Protein AF-0000000067822922 (afdb_homodimer)

Organism: Candidozyma auris (NCBI:txid498019)

Nearest PDB structures (foldseek):
  6jw7-assembly1_A  TM=7.893E-01  e=3.717E-21  Streptomyces kanamyceticus
  6a3i-assembly1_C  TM=8.078E-01  e=1.791E-19  Pseudarthrobacter phenanthrenivorans Sphe3
  6nor-assembly1_A  TM=7.907E-01  e=3.062E-19  Micromonospora echinospora
  3u3x-assembly3_M-2  TM=7.848E-01  e=1.872E-17  Sinorhizobium meliloti 1021
  4l9r-assembly1_A  TM=7.192E-01  e=4.064E-17  Bacillus subtilis subsp. subtilis str. 168

Radius of gyration: 29.28 Å; Cα contacts (8 Å, |Δi|>4): 1630; chains: 2; bounding box: 48×94×67 Å

Sequence (700 aa):
MKWGILGAGNIAGRFVKDLLLDESEHKHTVVAIGSSSVEKAKKFSEANGIVAEKNQGVLPQLQEKSDFFKNPDVEIVYVATPHVFHEEQVLEALKNKKHVLCEKPFTVTGEQARRVFEAAEKAGVFVMEGVWTRFIPAVLKAKQWVLQEKLIGDIKRCNGDFSIYLDMDTLPASSRARDINLAAGATLDVGIYPLTYTRIFLDEKLGKNATPFETKSFLTIDDSDKVDHVSTIIVKYKDGKHGIATSSNYTAAPERFLRLEGTKGTLELYGNPAAPKQAKVFDQDGNLVKEHLDKDSFDGFIHEANAAAEAVKAGKTQADAIPWDETVLMMDTMDKVRWENGFFYPGEKHMKWGILGAGNIAGRFVKDLLLDESEHKHTVVAIGSSSVEKAKKFSEANGIVAEKNQGVLPQLQEKSDFFKNPDVEIVYVATPHVFHEEQVLEALKNKKHVLCEKPFTVTGEQARRVFEAAEKAGVFVMEGVWTRFIPAVLKAKQWVLQEKLIGDIKRCNGDFSIYLDMDTLPASSRARDINLAAGATLDVGIYPLTYTRIFLDEKLGKNATPFETKSFLTIDDSDKVDHVSTIIVKYKDGKHGIATSSNYTAAPERFLRLEGTKGTLELYGNPAAPKQAKVFDQDGNLVKEHLDKDSFDGFIHEANAAAEAVKAGKTQADAIPWDETVLMMDTMDKVRWENGFFYPGEKH

Solvent-accessible surface area (backbone atoms only — not comparable to full-atom values): 35121 Å² total; per-residue (Å²): 74,36,30,21,38,32,30,69,40,70,68,37,43,52,38,51,46,23,42,48,66,53,80,59,88,71,55,58,27,54,45,29,29,19,19,97,34,44,66,53,21,45,52,38,38,60,74,56,64,66,36,28,89,53,23,84,67,35,65,49,46,62,22,36,55,78,60,42,53,69,38,82,73,42,48,31,35,39,40,40,56,65,36,70,49,31,48,66,53,52,48,50,29,37,74,54,67,26,24,36,40,29,35,62,45,56,34,84,39,25,69,50,40,49,54,43,50,53,52,29,61,74,60,69,35,29,51,33,64,44,59,38,44,80,46,23,64,30,49,52,50,48,45,44,42,45,71,71,66,36,67,21,43,58,71,45,37,35,42,26,36,30,25,40,64,48,64,70,88,73,50,54,67,82,33,66,70,34,19,39,90,49,62,25,23,20,51,58,70,37,23,48,46,21,46,46,49,39,47,66,74,74,31,96,46,58,34,87,65,33,71,58,64,50,77,51,67,51,60,31,61,38,88,84,51,63,26,31,45,36,32,42,36,37,35,39,35,78,87,52,34,36,26,36,25,27,17,25,38,46,40,59,45,54,56,70,24,30,43,36,36,12,62,39,13,32,40,35,36,30,58,48,73,61,50,34,36,34,28,39,29,27,36,76,87,67,45,80,72,45,75,46,69,63,80,70,90,59,80,45,49,45,41,39,51,50,51,52,49,50,28,50,74,70,68,37,43,48,39,88,92,48,32,69,50,32,53,35,49,51,33,41,50,52,44,51,53,32,50,77,56,73,47,72,51,88,89,58,86,129,74,34,30,22,38,32,29,69,42,71,68,36,44,51,39,50,47,24,41,48,68,53,82,57,88,69,56,57,28,54,47,29,29,18,19,99,35,43,66,52,20,45,51,37,37,61,74,56,63,68,35,28,90,54,24,86,67,35,65,48,46,61,22,36,54,78,60,41,49,68,38,82,74,44,48,29,36,38,40,43,56,64,37,73,48,32,49,64,52,53,46,52,29,37,76,55,67,26,24,37,42,30,36,60,45,56,34,84,39,26,66,49,41,49,54,42,52,53,51,29,62,76,60,68,34,28,51,32,64,44,59,40,44,79,45,23,65,30,48,50,51,48,46,44,41,44,71,72,65,36,66,20,43,60,71,45,38,35,42,25,35,31,24,41,62,48,64,69,87,73,51,55,65,83,31,66,70,34,19,39,89,50,61,25,22,18,50,59,72,38,23,48,47,21,47,46,49,39,46,65,73,75,32,96,47,57,34,88,65,33,71,57,63,50,75,52,67,51,58,32,63,38,88,84,48,63,26,30,43,36,31,42,35,39,35,40,35,77,88,52,33,36,27,36,26,27,17,24,37,47,38,60,44,53,55,69,23,30,44,36,36,12,61,38,13,33,39,36,34,31,56,48,72,61,51,33,35,33,30,40,31,27,37,76,86,66,47,80,73,48,76,46,70,62,81,69,89,62,80,44,50,43,43,40,52,51,51,50,49,52,29,49,74,71,69,36,44,49,39,88,91,48,32,68,50,32,53,35,48,52,32,40,50,54,45,51,52,32,50,78,56,74,47,72,52,87,92,59,85,130

Foldseek 3Di:
DEEEEEDLDDVSLQLVLQLLPDPDPLLYAHAAYEYQDLVSSVVSCVVSVPDCVSGVNHDHHRDYLVVRLQDPRHAEYEADDQQQCQLVSLLSNLVNLHAYEYEFPNHLFLVSLVVSVVSLVVSLHAYEYQLLLLQFPQLVVLLCCCPVVVVQPAWAEKEFEFEAADPPVPDDCPDCQQALQSVHAWCRPPLLLLVVVCQSRVFPDAFPPTFDKDKDWAFDADPPSRYGQWIWMWMAGPVNHIYITIYHHHDGADQFRMWIHHPFWIKTFGDHSSHTQKIWTAGPVRHTDDIGGHDDPGPRSVRVVSQSSVCVVVSHRYGPSQGSSRSSVSSNVSVCRQVVNVRDGPPDDD/DEEEEEDLDDVSLQLVLQLLPDPDPLLYAHAAYEYQDLVSSVVSCVVSVPDCVSGVNHDHHRDYLVVRLQDPRHAEYEADDQQQCQLVSLLSNLVNLHAYEYEFPNHLFLVSLVVSVVSLVVSLHAYEYQLLLLQFPQLVVLLCCCPVVVVQPAWAEKEFEFEAADPPVPDDCPDCQQALQSVHAWCRPPLLLQVVVCQSRVFPDAFPPTFDKDKDWAFDADPVSRYGQWIWMWMAGPVNHIYITIYHHHDGADQFRMWIHHPFWIKTFGDHSSHTQKIWTAGPVRHTDDIGGHPDPRPRSVRVVSQSSVCVVVSHRYGPSQGSSRSSVSSNVSVVRCVVNVRDGPPDDD

Secondary structure (DSSP, 8-state):
-EEEEE--SHHHHHHHHHHHH--STT--EEEEEEESSHHHHHHHHHHTT--GGGTTT-PPEEEEHHHHHH-TT-SEEEE-S-GGGHHHHHHHHHHTT-EEEEESS--SSHHHHHHHHHHHHHHT--EEEE-GGGG-HHHHHHHIIIIIS-TT-SEEEEEEEEE----TTTS-TTSTTT-GGGT-SHIIIIIHHHHHHHHHHH-S--GGGSPPEEEEEEEEE-TTT-SEEEEEEEEEETTS-EEEEEEESSSPPPSEEEEEEESSEEEEEES-TTS--EEEEEETTS-EEEEEE---S--SHHHHHHHHHHHHHTT-SS-TTS-HHHHHHHHHHHHHHHHHTT---TT---/-EEEEE--SHHHHHHHHHHHH--STT--EEEEEEESSHHHHHHHHHHTT--GGGTTT-PPEEEEHHHHHH-TT-SEEEE-S-GGGHHHHHHHHHHTT-EEEEESS--SSHHHHHHHHHHHHHHT--EEEE-GGGG-HHHHHHHIIIIIS-TT-SEEEEEEEEE----TTTS-TTSTTT-GGGT-SHIIIIIHHHHHHHHHHH-S--GGGSPPEEEEEEEEE-TTT-SEEEEEEEEEETTS-EEEEEEESSSPPPSEEEEEEESSEEEEEES-TTS--EEEEEETTS-EEEEEE---S--SHHHHHHHHHHHHHTT-SS-TTS-HHHHHHHHHHHHHHHHHTT---TT---

Structure (mmCIF, N/CA/C/O backbone):
data_AF-0000000067822922-model_v1
#
loop_
_entity.id
_entity.type
_entity.pdbx_description
1 polymer 'D-xylose 1-dehydrogenase (NADP(+), D-xylono-1,5-lactone-forming)'
#
loop_
_atom_site.group_PDB
_atom_site.id
_atom_site.type_symbol
_atom_site.label_atom_id
_atom_site.label_alt_id
_atom_site.label_comp_id
_atom_site.label_asym_id
_atom_site.label_entity_id
_atom_site.label_seq_id
_atom_site.pdbx_PDB_ins_code
_atom_site.Cartn_x
_atom_site.Cartn_y
_atom_site.Cartn_z
_atom_site.occupancy
_atom_site.B_iso_or_equiv
_atom_site.auth_seq_id
_atom_site.auth_comp_id
_atom_site.auth_asym_id
_atom_site.auth_atom_id
_atom_site.pdbx_PDB_model_num
ATOM 1 N N . MET A 1 1 ? -9.695 38.562 11.57 1 95.31 1 MET A N 1
ATOM 2 C CA . MET A 1 1 ? -8.828 37.906 12.539 1 95.31 1 MET A CA 1
ATOM 3 C C . MET A 1 1 ? -7.406 38.438 12.453 1 95.31 1 MET A C 1
ATOM 5 O O . MET A 1 1 ? -6.844 38.531 11.367 1 95.31 1 MET A O 1
ATOM 9 N N . LYS A 1 2 ? -6.805 38.812 13.555 1 97.56 2 LYS A N 1
ATOM 10 C CA . LYS A 1 2 ? -5.469 39.406 13.594 1 97.56 2 LYS A CA 1
ATOM 11 C C . LYS A 1 2 ? -4.418 38.344 13.93 1 97.56 2 LYS A C 1
ATOM 13 O O . LYS A 1 2 ? -4.324 37.906 15.078 1 97.56 2 LYS A O 1
ATOM 18 N N . TRP A 1 3 ? -3.586 38.062 12.906 1 98.31 3 TRP A N 1
ATOM 19 C CA . TRP A 1 3 ? -2.648 36.938 12.992 1 98.31 3 TRP A CA 1
ATOM 20 C C . TRP A 1 3 ? -1.265 37.438 13.406 1 98.31 3 TRP A C 1
ATOM 22 O O . TRP A 1 3 ? -0.758 38.406 12.875 1 98.31 3 TRP A O 1
ATOM 32 N N . GLY A 1 4 ? -0.696 36.781 14.344 1 98.62 4 GLY A N 1
ATOM 33 C CA . GLY A 1 4 ? 0.745 36.781 14.539 1 98.62 4 GLY A CA 1
ATOM 34 C C . GLY A 1 4 ? 1.418 35.531 13.953 1 98.62 4 GLY A C 1
ATOM 35 O O . GLY A 1 4 ? 1.058 34.406 14.289 1 98.62 4 GLY A O 1
ATOM 36 N N . ILE A 1 5 ? 2.42 35.75 13.133 1 98.56 5 ILE A N 1
ATOM 37 C CA . ILE A 1 5 ? 3.137 34.656 12.492 1 98.56 5 ILE A CA 1
ATOM 38 C C . ILE A 1 5 ? 4.426 34.375 13.258 1 98.56 5 ILE A C 1
ATOM 40 O O . ILE A 1 5 ? 5.309 35.219 13.352 1 98.56 5 ILE A O 1
ATOM 44 N N . LEU A 1 6 ? 4.48 33.156 13.82 1 98.12 6 LEU A N 1
ATOM 45 C CA . LEU A 1 6 ? 5.688 32.75 14.531 1 98.12 6 LEU A CA 1
ATOM 46 C C . LEU A 1 6 ? 6.496 31.766 13.703 1 98.12 6 LEU A C 1
ATOM 48 O O . LEU A 1 6 ? 6.062 30.625 13.484 1 98.12 6 LEU A O 1
ATOM 52 N N . GLY A 1 7 ? 7.656 32.062 13.32 1 94.88 7 GLY A N 1
ATOM 53 C CA . GLY A 1 7 ? 8.484 31.312 12.406 1 94.88 7 GLY A CA 1
ATOM 54 C C . GLY A 1 7 ? 8.492 31.875 11 1 94.88 7 GLY A C 1
ATOM 55 O O . GLY A 1 7 ? 7.434 32.094 10.406 1 94.88 7 GLY A O 1
ATOM 56 N N . ALA A 1 8 ? 9.633 32.156 10.453 1 91.69 8 ALA A N 1
ATOM 57 C CA . ALA A 1 8 ? 9.789 32.812 9.156 1 91.69 8 ALA A CA 1
ATOM 58 C C . ALA A 1 8 ? 10.305 31.828 8.102 1 91.69 8 ALA A C 1
ATOM 60 O O . ALA A 1 8 ? 11.273 32.125 7.398 1 91.69 8 ALA A O 1
ATOM 61 N N . GLY A 1 9 ? 9.633 30.672 8.07 1 93.31 9 GLY A N 1
ATOM 62 C CA . GLY A 1 9 ? 10.039 29.656 7.125 1 93.31 9 GLY A CA 1
ATOM 63 C C . GLY A 1 9 ? 9.102 29.531 5.938 1 93.31 9 GLY A C 1
ATOM 64 O O . GLY A 1 9 ? 8.203 30.359 5.762 1 93.31 9 GLY A O 1
ATOM 65 N N . ASN A 1 10 ? 9.359 28.609 5.102 1 93 10 ASN A N 1
ATOM 66 C CA . ASN A 1 10 ? 8.648 28.391 3.846 1 93 10 ASN A CA 1
ATOM 67 C C . ASN A 1 10 ? 7.16 28.172 4.074 1 93 10 ASN A C 1
ATOM 69 O O . ASN A 1 10 ? 6.324 28.719 3.359 1 93 10 ASN A O 1
ATOM 73 N N . ILE A 1 11 ? 6.828 27.344 5.02 1 95.94 11 ILE A N 1
ATOM 74 C CA . ILE A 1 11 ? 5.434 27.016 5.285 1 95.94 11 ILE A CA 1
ATOM 75 C C . ILE A 1 11 ? 4.684 28.266 5.742 1 95.94 11 ILE A C 1
ATOM 77 O O . ILE A 1 11 ? 3.564 28.531 5.293 1 95.94 11 ILE A O 1
ATOM 81 N N . ALA A 1 12 ? 5.27 29.016 6.637 1 97.81 12 ALA A N 1
ATOM 82 C CA . ALA A 1 12 ? 4.684 30.281 7.059 1 97.81 12 ALA A CA 1
ATOM 83 C C . ALA A 1 12 ? 4.453 31.203 5.863 1 97.81 12 ALA A C 1
ATOM 85 O O . ALA A 1 12 ? 3.441 31.906 5.797 1 97.81 12 ALA A O 1
ATOM 86 N N . GLY A 1 13 ? 5.422 31.203 4.969 1 98 13 GLY A N 1
ATOM 87 C CA . GLY A 1 13 ? 5.281 32 3.76 1 98 13 GLY A CA 1
ATOM 88 C C . GLY A 1 13 ? 4.066 31.625 2.934 1 98 13 GLY A C 1
ATOM 89 O O . GLY A 1 13 ? 3.312 32.5 2.492 1 98 13 GLY A O 1
ATOM 90 N N . ARG A 1 14 ? 3.867 30.375 2.762 1 97.62 14 ARG A N 1
ATOM 91 C CA . ARG A 1 14 ? 2.717 29.891 2.008 1 97.62 14 ARG A CA 1
ATOM 92 C C . ARG A 1 14 ? 1.411 30.234 2.711 1 97.62 14 ARG A C 1
ATOM 94 O O . ARG A 1 14 ? 0.43 30.609 2.062 1 97.62 14 ARG A O 1
ATOM 101 N N . PHE A 1 15 ? 1.401 30.125 3.965 1 98.06 15 PHE A N 1
ATOM 102 C CA . PHE A 1 15 ? 0.245 30.5 4.777 1 98.06 15 PHE A CA 1
ATOM 103 C C . PHE A 1 15 ? -0.113 31.969 4.586 1 98.06 15 PHE A C 1
ATOM 105 O O . PHE A 1 15 ? -1.26 32.281 4.277 1 98.06 15 PHE A O 1
ATOM 112 N N . VAL A 1 16 ? 0.836 32.812 4.727 1 97.69 16 VAL A N 1
ATOM 113 C CA . VAL A 1 16 ? 0.618 34.25 4.637 1 97.69 16 VAL A CA 1
ATOM 114 C C . VAL A 1 16 ? 0.186 34.625 3.221 1 97.69 16 VAL A C 1
ATOM 116 O O . VAL A 1 16 ? -0.68 35.5 3.033 1 97.69 16 VAL A O 1
ATOM 119 N N . LYS A 1 17 ? 0.8 34 2.254 1 96.5 17 LYS A N 1
ATOM 120 C CA . LYS A 1 17 ? 0.419 34.25 0.87 1 96.5 17 LYS A CA 1
ATOM 121 C C . LYS A 1 17 ? -1.064 34 0.644 1 96.5 17 LYS A C 1
ATOM 123 O O . LYS A 1 17 ? -1.749 34.75 -0.03 1 96.5 17 LYS A O 1
ATOM 128 N N . ASP A 1 18 ? -1.524 32.906 1.201 1 96.94 18 ASP A N 1
ATOM 129 C CA . ASP A 1 18 ? -2.943 32.594 1.094 1 96.94 18 ASP A CA 1
ATOM 130 C C . ASP A 1 18 ? -3.803 33.625 1.78 1 96.94 18 ASP A C 1
ATOM 132 O O . ASP A 1 18 ? -4.836 34.031 1.247 1 96.94 18 ASP A O 1
ATOM 136 N N . LEU A 1 19 ? -3.391 34.094 2.969 1 96.44 19 LEU A N 1
ATOM 137 C CA . LEU A 1 19 ? -4.141 35.125 3.703 1 96.44 19 LEU A CA 1
ATOM 138 C C . LEU A 1 19 ? -4.258 36.406 2.893 1 96.44 19 LEU A C 1
ATOM 140 O O . LEU A 1 19 ? -5.328 37 2.846 1 96.44 19 LEU A O 1
ATOM 144 N N . LEU A 1 20 ? -3.166 36.75 2.283 1 95.06 20 LEU A N 1
ATOM 145 C CA . LEU A 1 20 ? -3.105 38 1.561 1 95.06 20 LEU A CA 1
ATOM 146 C C . LEU A 1 20 ? -3.926 37.938 0.276 1 95.06 20 LEU A C 1
ATOM 148 O O . LEU A 1 20 ? -4.391 38.969 -0.223 1 95.06 20 LEU A O 1
ATOM 152 N N . LEU A 1 21 ? -4.051 36.75 -0.251 1 92.94 21 LEU A N 1
ATOM 153 C CA . LEU A 1 21 ? -4.789 36.531 -1.494 1 92.94 21 LEU A CA 1
ATOM 154 C C . LEU A 1 21 ? -6.289 36.5 -1.232 1 92.94 21 LEU A C 1
ATOM 156 O O . LEU A 1 21 ? -7.09 36.719 -2.145 1 92.94 21 LEU A O 1
ATOM 160 N N . ASP A 1 22 ? -6.574 36.156 -0.041 1 88.31 22 ASP A N 1
ATOM 161 C CA . ASP A 1 22 ? -7.98 35.969 0.295 1 88.31 22 ASP A CA 1
ATOM 162 C C . ASP A 1 22 ? -8.734 37.281 0.351 1 88.31 22 ASP A C 1
ATOM 164 O O . ASP A 1 22 ? -8.383 38.156 1.133 1 88.31 22 ASP A O 1
ATOM 168 N N . GLU A 1 23 ? -9.734 37.344 -0.433 1 79.31 23 GLU A N 1
ATOM 169 C CA . GLU A 1 23 ? -10.531 38.562 -0.476 1 79.31 23 GLU A CA 1
ATOM 170 C C . GLU A 1 23 ? -11.906 38.344 0.146 1 79.31 23 GLU A C 1
ATOM 172 O O . GLU A 1 23 ? -12.836 39.125 -0.082 1 79.31 23 GLU A O 1
ATOM 177 N N . SER A 1 24 ? -11.883 37.25 0.768 1 76.88 24 SER A N 1
ATOM 178 C CA . SER A 1 24 ? -13.172 36.906 1.376 1 76.88 24 SER A CA 1
ATOM 179 C C . SER A 1 24 ? -13.461 37.812 2.57 1 76.88 24 SER A C 1
ATOM 181 O O . SER A 1 24 ? -12.672 38.719 2.898 1 76.88 24 SER A O 1
ATOM 183 N N . GLU A 1 25 ? -14.648 37.5 3.16 1 73 25 GLU A N 1
ATOM 184 C CA . GLU A 1 25 ? -15.148 38.312 4.254 1 73 25 GLU A CA 1
ATOM 185 C C . GLU A 1 25 ? -14.43 38 5.562 1 73 25 GLU A C 1
ATOM 187 O O . GLU A 1 25 ? -14.617 38.688 6.566 1 73 25 GLU A O 1
ATOM 192 N N . HIS A 1 26 ? -13.664 36.969 5.613 1 72.38 26 HIS A N 1
ATOM 193 C CA . HIS A 1 26 ? -13.023 36.562 6.859 1 72.38 26 HIS A CA 1
ATOM 194 C C . HIS A 1 26 ? -12.047 37.625 7.352 1 72.38 26 HIS A C 1
ATOM 196 O O . HIS A 1 26 ? -11.789 37.719 8.555 1 72.38 26 HIS A O 1
ATOM 202 N N . LYS A 1 27 ? -11.5 38.469 6.453 1 84.56 27 LYS A N 1
ATOM 203 C CA . LYS A 1 27 ? -10.688 39.656 6.773 1 84.56 27 LYS A CA 1
ATOM 204 C C . LYS A 1 27 ? -9.492 39.25 7.641 1 84.56 27 LYS A C 1
ATOM 206 O O . LYS A 1 27 ? -9.359 39.75 8.766 1 84.56 27 LYS A O 1
ATOM 211 N N . HIS A 1 28 ? -8.695 38.406 7.242 1 95.75 28 HIS A N 1
ATOM 212 C CA . HIS A 1 28 ? -7.434 38.094 7.895 1 95.75 28 HIS A CA 1
ATOM 213 C C . HIS A 1 28 ? -6.422 39.219 7.754 1 95.75 28 HIS A C 1
ATOM 215 O O . HIS A 1 28 ? -6.266 39.781 6.668 1 95.75 28 HIS A O 1
ATOM 221 N N . THR A 1 29 ? -5.809 39.562 8.852 1 96.56 29 THR A N 1
ATOM 222 C CA . THR A 1 29 ? -4.758 40.562 8.844 1 96.56 29 THR A CA 1
ATOM 223 C C . THR A 1 29 ? -3.52 40.094 9.586 1 96.56 29 THR A C 1
ATOM 225 O O . THR A 1 29 ? -3.619 39.594 10.711 1 96.56 29 THR A O 1
ATOM 228 N N . VAL A 1 30 ? -2.334 40.156 8.898 1 97.94 30 VAL A N 1
ATOM 229 C CA . VAL A 1 30 ? -1.074 39.844 9.562 1 97.94 30 VAL A CA 1
ATOM 230 C C . VAL A 1 30 ? -0.59 41.062 10.352 1 97.94 30 VAL A C 1
ATOM 232 O O . VAL A 1 30 ? -0.211 42.094 9.758 1 97.94 30 VAL A O 1
ATOM 235 N N . VAL A 1 31 ? -0.524 40.969 11.664 1 98.06 31 VAL A N 1
ATOM 236 C CA . VAL A 1 31 ? -0.265 42.188 12.445 1 98.06 31 VAL A CA 1
ATOM 237 C C . VAL A 1 31 ? 1.135 42.125 13.047 1 98.06 31 VAL A C 1
ATOM 239 O O . VAL A 1 31 ? 1.681 43.125 13.477 1 98.06 31 VAL A O 1
ATOM 242 N N . ALA A 1 32 ? 1.674 40.875 13.102 1 98.38 32 ALA A N 1
ATOM 243 C CA . ALA A 1 32 ? 3.01 40.719 13.68 1 98.38 32 ALA A CA 1
ATOM 244 C C . ALA A 1 32 ? 3.713 39.5 13.117 1 98.38 32 ALA A C 1
ATOM 246 O O . ALA A 1 32 ? 3.061 38.5 12.758 1 98.38 32 ALA A O 1
ATOM 247 N N . ILE A 1 33 ? 5.035 39.594 13 1 98.19 33 ILE A N 1
ATOM 248 C CA . ILE A 1 33 ? 5.906 38.469 12.648 1 98.19 33 ILE A CA 1
ATOM 249 C C . ILE A 1 33 ? 6.973 38.281 13.727 1 98.19 33 ILE A C 1
ATOM 251 O O . ILE A 1 33 ? 7.723 39.219 14.031 1 98.19 33 ILE A O 1
ATOM 255 N N . GLY A 1 34 ? 6.918 37.156 14.305 1 97.19 34 GLY A N 1
ATOM 256 C CA . GLY A 1 34 ? 7.918 36.781 15.305 1 97.19 34 GLY A CA 1
ATOM 257 C C . GLY A 1 34 ? 8.953 35.812 14.789 1 97.19 34 GLY A C 1
ATOM 258 O O . GLY A 1 34 ? 8.602 34.781 14.18 1 97.19 34 GLY A O 1
ATOM 259 N N . SER A 1 35 ? 10.211 36.062 15 1 95.31 35 SER A N 1
ATOM 260 C CA . SER A 1 35 ? 11.305 35.188 14.609 1 95.31 35 SER A CA 1
ATOM 261 C C . SER A 1 35 ? 12.469 35.281 15.594 1 95.31 35 SER A C 1
ATOM 263 O O . SER A 1 35 ? 12.344 35.906 16.656 1 95.31 35 SER A O 1
ATOM 265 N N . SER A 1 36 ? 13.484 34.469 15.305 1 91.81 36 SER A N 1
ATOM 266 C CA . SER A 1 36 ? 14.656 34.469 16.172 1 91.81 36 SER A CA 1
ATOM 267 C C . SER A 1 36 ? 15.375 35.812 16.141 1 91.81 36 SER A C 1
ATOM 269 O O . SER A 1 36 ? 16.109 36.156 17.078 1 91.81 36 SER A O 1
ATOM 271 N N . SER A 1 37 ? 15.188 36.625 15.016 1 93.19 37 SER A N 1
ATOM 272 C CA . SER A 1 37 ? 15.711 37.969 14.938 1 93.19 37 SER A CA 1
ATOM 273 C C . SER A 1 37 ? 14.781 38.875 14.133 1 93.19 37 SER A C 1
ATOM 275 O O . SER A 1 37 ? 14.016 38.406 13.297 1 93.19 37 SER A O 1
ATOM 277 N N . VAL A 1 38 ? 14.883 40.125 14.398 1 95.25 38 VAL A N 1
ATOM 278 C CA . VAL A 1 38 ? 14.078 41.094 13.688 1 95.25 38 VAL A CA 1
ATOM 279 C C . VAL A 1 38 ? 14.453 41.094 12.211 1 95.25 38 VAL A C 1
ATOM 281 O O . VAL A 1 38 ? 13.602 41.312 11.344 1 95.25 38 VAL A O 1
ATOM 284 N N . GLU A 1 39 ? 15.703 40.844 11.977 1 96 39 GLU A N 1
ATOM 285 C CA . GLU A 1 39 ? 16.188 40.812 10.602 1 96 39 GLU A CA 1
ATOM 286 C C . GLU A 1 39 ? 15.531 39.688 9.805 1 96 39 GLU A C 1
ATOM 288 O O . GLU A 1 39 ? 15.141 39.875 8.656 1 96 39 GLU A O 1
ATOM 293 N N . LYS A 1 40 ? 15.438 38.562 10.438 1 95.75 40 LYS A N 1
ATOM 294 C CA . LYS A 1 40 ? 14.781 37.438 9.781 1 95.75 40 LYS A CA 1
ATOM 295 C C . LYS A 1 40 ? 13.305 37.719 9.531 1 95.75 40 LYS A C 1
ATOM 297 O O . LYS A 1 40 ? 12.766 37.375 8.484 1 95.75 40 LYS A O 1
ATOM 302 N N . ALA A 1 41 ? 12.68 38.344 10.469 1 96.75 41 ALA A N 1
ATOM 303 C CA . ALA A 1 41 ? 11.273 38.719 10.312 1 96.75 41 ALA A CA 1
ATOM 304 C C . ALA A 1 41 ? 11.102 39.719 9.156 1 96.75 41 ALA A C 1
ATOM 306 O O . ALA A 1 41 ? 10.141 39.594 8.391 1 96.75 41 ALA A O 1
ATOM 307 N N . LYS A 1 42 ? 12.031 40.625 9.07 1 96.94 42 LYS A N 1
ATOM 308 C CA . LYS A 1 42 ? 11.992 41.625 7.992 1 96.94 42 LYS A CA 1
ATOM 309 C C . LYS A 1 42 ? 12.164 40.938 6.629 1 96.94 42 LYS A C 1
ATOM 311 O O . LYS A 1 42 ? 11.391 41.219 5.703 1 96.94 42 LYS A O 1
ATOM 316 N N . LYS A 1 43 ? 13.133 40.125 6.535 1 97.56 43 LYS A N 1
ATOM 317 C CA . LYS A 1 43 ? 13.375 39.406 5.289 1 97.56 43 LYS A CA 1
ATOM 318 C C . LYS A 1 43 ? 12.148 38.594 4.879 1 97.56 43 LYS A C 1
ATOM 320 O O . LYS A 1 43 ? 11.805 38.531 3.697 1 97.56 43 LYS A O 1
ATOM 325 N N . PHE A 1 44 ? 11.617 38 5.859 1 97.5 44 PHE A N 1
ATOM 326 C CA . PHE A 1 44 ? 10.422 37.219 5.613 1 97.5 44 PHE A CA 1
ATOM 327 C C . PHE A 1 44 ? 9.297 38.094 5.074 1 97.5 44 PHE A C 1
ATOM 329 O O . PHE A 1 44 ? 8.641 37.719 4.09 1 97.5 44 PHE A O 1
ATOM 336 N N . SER A 1 45 ? 9 39.156 5.746 1 97.56 45 SER A N 1
ATOM 337 C CA . SER A 1 45 ? 7.949 40.062 5.336 1 97.56 45 SER A CA 1
ATOM 338 C C . SER A 1 45 ? 8.156 40.562 3.902 1 97.56 45 SER A C 1
ATOM 340 O O . SER A 1 45 ? 7.219 40.531 3.1 1 97.56 45 SER A O 1
ATOM 342 N N . GLU A 1 46 ? 9.375 40.906 3.586 1 97.06 46 GLU A N 1
ATOM 343 C CA . GLU A 1 46 ? 9.719 41.375 2.254 1 97.06 46 GLU A CA 1
ATOM 344 C C . GLU A 1 46 ? 9.586 40.281 1.21 1 97.06 46 GLU A C 1
ATOM 346 O O . GLU A 1 46 ? 8.992 40.5 0.15 1 97.06 46 GLU A O 1
ATOM 351 N N . ALA A 1 47 ? 10.078 39.156 1.551 1 97.44 47 ALA A N 1
ATOM 352 C CA . ALA A 1 47 ? 10.094 38.031 0.621 1 97.44 47 ALA A CA 1
ATOM 353 C C . ALA A 1 47 ? 8.672 37.594 0.273 1 97.44 47 ALA A C 1
ATOM 355 O O . ALA A 1 47 ? 8.422 37.062 -0.822 1 97.44 47 ALA A O 1
ATOM 356 N N . ASN A 1 48 ? 7.727 37.812 1.181 1 97.38 48 ASN A N 1
ATOM 357 C CA . ASN A 1 48 ? 6.371 37.312 0.956 1 97.38 48 ASN A CA 1
ATOM 358 C C . ASN A 1 48 ? 5.418 38.469 0.608 1 97.38 48 ASN A C 1
ATOM 360 O O . ASN A 1 48 ? 4.203 38.281 0.551 1 97.38 48 ASN A O 1
ATOM 364 N N . GLY A 1 49 ? 5.895 39.625 0.396 1 95.31 49 GLY A N 1
ATOM 365 C CA . GLY A 1 49 ? 5.133 40.75 -0.106 1 95.31 49 GLY A CA 1
ATOM 366 C C . GLY A 1 49 ? 4.055 41.219 0.854 1 95.31 49 GLY A C 1
ATOM 367 O O . GLY A 1 49 ? 2.941 41.531 0.436 1 95.31 49 GLY A O 1
ATOM 368 N N . ILE A 1 50 ? 4.406 41.219 2.141 1 96.88 50 ILE A N 1
ATOM 369 C CA . ILE A 1 50 ? 3.443 41.688 3.131 1 96.88 50 ILE A CA 1
ATOM 370 C C . ILE A 1 50 ? 3.475 43.219 3.199 1 96.88 50 ILE A C 1
ATOM 372 O O . ILE A 1 50 ? 4.258 43.781 3.957 1 96.88 50 ILE A O 1
ATOM 376 N N . VAL A 1 51 ? 2.633 43.875 2.467 1 95.88 51 VAL A N 1
ATOM 377 C CA . VAL A 1 51 ? 2.525 45.344 2.42 1 95.88 51 VAL A CA 1
ATOM 378 C C . VAL A 1 51 ? 1.125 45.781 2.85 1 95.88 51 VAL A C 1
ATOM 380 O O . VAL A 1 51 ? 0.184 44.969 2.807 1 95.88 51 VAL A O 1
ATOM 383 N N . ALA A 1 52 ? 1.036 46.969 3.273 1 95.56 52 ALA A N 1
ATOM 384 C CA . ALA A 1 52 ? -0.221 47.469 3.822 1 95.56 52 ALA A CA 1
ATOM 385 C C . ALA A 1 52 ? -1.36 47.312 2.818 1 95.56 52 ALA A C 1
ATOM 387 O O . ALA A 1 52 ? -2.48 46.938 3.193 1 95.56 52 ALA A O 1
ATOM 388 N N . GLU A 1 53 ? -1.114 47.531 1.537 1 93.62 53 GLU A N 1
ATOM 389 C CA . GLU A 1 53 ? -2.123 47.469 0.484 1 93.62 53 GLU A CA 1
ATOM 390 C C . GLU A 1 53 ? -2.752 46.094 0.395 1 93.62 53 GLU A C 1
ATOM 392 O O . GLU A 1 53 ? -3.943 45.969 0.111 1 93.62 53 GLU A O 1
ATOM 397 N N . LYS A 1 54 ? -1.94 45.062 0.673 1 93.69 54 LYS A N 1
ATOM 398 C CA . LYS A 1 54 ? -2.404 43.688 0.544 1 93.69 54 LYS A CA 1
ATOM 399 C C . LYS A 1 54 ? -2.812 43.125 1.898 1 93.69 54 LYS A C 1
ATOM 401 O O . LYS A 1 54 ? -3.305 42 1.979 1 93.69 54 LYS A O 1
ATOM 406 N N . ASN A 1 55 ? -2.592 43.812 2.891 1 96.31 55 ASN A N 1
ATOM 407 C CA . ASN A 1 55 ? -2.789 43.344 4.262 1 96.31 55 ASN A CA 1
ATOM 408 C C . ASN A 1 55 ? -3.725 44.281 5.035 1 96.31 55 ASN A C 1
ATOM 410 O O . ASN A 1 55 ? -3.451 44.625 6.184 1 96.31 55 ASN A O 1
ATOM 414 N N . GLN A 1 56 ? -4.75 44.75 4.379 1 92.69 56 GLN A N 1
ATOM 415 C CA . GLN A 1 56 ? -5.848 45.531 4.961 1 92.69 56 GLN A CA 1
ATOM 416 C C . GLN A 1 56 ? -5.348 46.812 5.578 1 92.69 56 GLN A C 1
ATOM 418 O O . GLN A 1 56 ? -5.836 47.25 6.629 1 92.69 56 GLN A O 1
ATOM 423 N N . GLY A 1 57 ? -4.289 47.312 5.062 1 93.62 57 GLY A N 1
ATOM 424 C CA . GLY A 1 57 ? -3.756 48.594 5.477 1 93.62 57 GLY A CA 1
ATOM 425 C C . GLY A 1 57 ? -2.805 48.5 6.652 1 93.62 57 GLY A C 1
ATOM 426 O O . GLY A 1 57 ? -2.404 49.531 7.219 1 93.62 57 GLY A O 1
ATOM 427 N N . VAL A 1 58 ? -2.451 47.312 6.973 1 95.81 58 VAL A N 1
ATOM 428 C CA . VAL A 1 58 ? -1.658 47.125 8.18 1 95.81 58 VAL A CA 1
ATOM 429 C C . VAL A 1 58 ? -0.26 46.625 7.809 1 95.81 58 VAL A C 1
ATOM 431 O O . VAL A 1 58 ? -0.108 45.75 6.945 1 95.81 58 VAL A O 1
ATOM 434 N N . LEU A 1 59 ? 0.742 47.188 8.398 1 97.06 59 LEU A N 1
ATOM 435 C CA . LEU A 1 59 ? 2.1 46.656 8.367 1 97.06 59 LEU A CA 1
ATOM 436 C C . LEU A 1 59 ? 2.4 45.844 9.625 1 97.06 59 LEU A C 1
ATOM 438 O O . LEU A 1 59 ? 2.195 46.344 10.742 1 97.06 59 LEU A O 1
ATOM 442 N N . PRO A 1 60 ? 2.844 44.688 9.422 1 97.62 60 PRO A N 1
ATOM 443 C CA . PRO A 1 60 ? 3.092 43.875 10.617 1 97.62 60 PRO A CA 1
ATOM 444 C C . PRO A 1 60 ? 4.27 44.375 11.438 1 97.62 60 PRO A C 1
ATOM 446 O O . PRO A 1 60 ? 5.266 44.844 10.883 1 97.62 60 PRO A O 1
ATOM 449 N N . GLN A 1 61 ? 4.121 44.25 12.711 1 97.88 61 GLN A N 1
ATOM 450 C CA . GLN A 1 61 ? 5.266 44.5 13.594 1 97.88 61 GLN A CA 1
ATOM 451 C C . GLN A 1 61 ? 6.277 43.344 13.477 1 97.88 61 GLN A C 1
ATOM 453 O O . GLN A 1 61 ? 5.902 42.188 13.5 1 97.88 61 GLN A O 1
ATOM 458 N N . LEU A 1 62 ? 7.5 43.719 13.242 1 97.25 62 LEU A N 1
ATOM 459 C CA . LEU A 1 62 ? 8.594 42.781 13.172 1 97.25 62 LEU A CA 1
ATOM 460 C C . LEU A 1 62 ? 9.273 42.625 14.531 1 97.25 62 LEU A C 1
ATOM 462 O O . LEU A 1 62 ? 9.859 43.594 15.039 1 97.25 62 LEU A O 1
ATOM 466 N N . GLN A 1 63 ? 9.18 41.406 15.117 1 96 63 GLN A N 1
ATOM 467 C CA . GLN A 1 63 ? 9.516 41.312 16.531 1 96 63 GLN A CA 1
ATOM 468 C C . GLN A 1 63 ? 10.328 40.062 16.812 1 96 63 GLN A C 1
ATOM 470 O O . GLN A 1 63 ? 10.258 39.094 16.062 1 96 63 GLN A O 1
ATOM 475 N N . GLU A 1 64 ? 11.086 40.125 17.891 1 92.31 64 GLU A N 1
ATOM 476 C CA . GLU A 1 64 ? 11.625 38.906 18.484 1 92.31 64 GLU A CA 1
ATOM 477 C C . GLU A 1 64 ? 10.555 38.156 19.25 1 92.31 64 GLU A C 1
ATOM 479 O O . GLU A 1 64 ? 9.523 38.719 19.609 1 92.31 64 GLU A O 1
ATOM 484 N N . LYS A 1 65 ? 10.844 36.844 19.609 1 86.75 65 LYS A N 1
ATOM 485 C CA . LYS A 1 65 ? 9.836 35.938 20.141 1 86.75 65 LYS A CA 1
ATOM 486 C C . LYS A 1 65 ? 9.25 36.5 21.438 1 86.75 65 LYS A C 1
ATOM 488 O O . LYS A 1 65 ? 8.031 36.5 21.625 1 86.75 65 LYS A O 1
ATOM 493 N N . SER A 1 66 ? 10.055 37.031 22.328 1 84.69 66 SER A N 1
ATOM 494 C CA . SER A 1 66 ? 9.57 37.5 23.625 1 84.69 66 SER A CA 1
ATOM 495 C C . SER A 1 66 ? 8.578 38.625 23.484 1 84.69 66 SER A C 1
ATOM 497 O O . SER A 1 66 ? 7.539 38.656 24.141 1 84.69 66 SER A O 1
ATOM 499 N N . ASP A 1 67 ? 8.828 39.562 22.656 1 91.56 67 ASP A N 1
ATOM 500 C CA . ASP A 1 67 ? 7.945 40.719 22.422 1 91.56 67 ASP A CA 1
ATOM 501 C C . ASP A 1 67 ? 6.707 40.281 21.641 1 91.56 67 ASP A C 1
ATOM 503 O O . ASP A 1 67 ? 5.621 40.844 21.828 1 91.56 67 ASP A O 1
ATOM 507 N N . PHE A 1 68 ? 6.898 39.344 20.844 1 95.25 68 PHE A N 1
ATOM 508 C CA . PHE A 1 68 ? 5.863 38.844 19.953 1 95.25 68 PHE A CA 1
ATOM 509 C C . PHE A 1 68 ? 4.672 38.312 20.734 1 95.25 68 PHE A C 1
ATOM 511 O O . PHE A 1 68 ? 3.527 38.688 20.469 1 95.25 68 PHE A O 1
ATOM 518 N N . PHE A 1 69 ? 4.867 37.531 21.797 1 96.56 69 PHE A N 1
ATOM 519 C CA . PHE A 1 69 ? 3.799 36.875 22.547 1 96.56 69 PHE A CA 1
ATOM 520 C C . PHE A 1 69 ? 3.025 37.875 23.375 1 96.56 69 PHE A C 1
ATOM 522 O O . PHE A 1 69 ? 1.838 37.688 23.656 1 96.56 69 PHE A O 1
ATOM 529 N N . LYS A 1 70 ? 3.633 39.031 23.688 1 96.56 70 LYS A N 1
ATOM 530 C CA . LYS A 1 70 ? 3.016 40.031 24.547 1 96.56 70 LYS A CA 1
ATOM 531 C C . LYS A 1 70 ? 2.279 41.094 23.703 1 96.56 70 LYS A C 1
ATOM 533 O O . LYS A 1 70 ? 1.608 41.969 24.25 1 96.56 70 LYS A O 1
ATOM 538 N N . ASN A 1 71 ? 2.416 40.969 22.438 1 97.44 71 ASN A N 1
ATOM 539 C CA . ASN A 1 71 ? 1.812 41.969 21.547 1 97.44 71 ASN A CA 1
ATOM 540 C C . ASN A 1 71 ? 0.29 41.969 21.656 1 97.44 71 ASN A C 1
ATOM 542 O O . ASN A 1 71 ? -0.362 41 21.266 1 97.44 71 ASN A O 1
ATOM 546 N N . PRO A 1 72 ? -0.296 43 22.109 1 96.81 72 PRO A N 1
ATOM 547 C CA . PRO A 1 72 ? -1.745 43.031 22.312 1 96.81 72 PRO A CA 1
ATOM 548 C C . PRO A 1 72 ? -2.531 43.031 21.016 1 96.81 72 PRO A C 1
ATOM 550 O O . PRO A 1 72 ? -3.734 42.75 21 1 96.81 72 PRO A O 1
ATOM 553 N N . ASP A 1 73 ? -1.891 43.312 19.891 1 97.12 73 ASP A N 1
ATOM 554 C CA . ASP A 1 73 ? -2.58 43.344 18.609 1 97.12 73 ASP A CA 1
ATOM 555 C C . ASP A 1 73 ? -2.799 41.938 18.062 1 97.12 73 ASP A C 1
ATOM 557 O O . ASP A 1 73 ? -3.627 41.75 17.172 1 97.12 73 ASP A O 1
ATOM 561 N N . VAL A 1 74 ? -2.066 41 18.578 1 97.94 74 VAL A N 1
ATOM 562 C CA . VAL A 1 74 ? -2.16 39.625 18.078 1 97.94 74 VAL A CA 1
ATOM 563 C C . VAL A 1 74 ? -3.322 38.906 18.766 1 97.94 74 VAL A C 1
ATOM 565 O O . VAL A 1 74 ? -3.369 38.812 20 1 97.94 74 VAL A O 1
ATOM 568 N N . GLU A 1 75 ? -4.246 38.406 17.969 1 97.81 75 GLU A N 1
ATOM 569 C CA . GLU A 1 75 ? -5.367 37.625 18.484 1 97.81 75 GLU A CA 1
ATOM 570 C C . GLU A 1 75 ? -5.074 36.125 18.422 1 97.81 75 GLU A C 1
ATOM 572 O O . GLU A 1 75 ? -5.395 35.406 19.359 1 97.81 75 GLU A O 1
ATOM 577 N N . ILE A 1 76 ? -4.516 35.688 17.359 1 98.56 76 ILE A N 1
ATOM 578 C CA . ILE A 1 76 ? -4.215 34.281 17.141 1 98.56 76 ILE A CA 1
ATOM 579 C C . ILE A 1 76 ? -2.801 34.125 16.578 1 98.56 76 ILE A C 1
ATOM 581 O O . ILE A 1 76 ? -2.385 34.906 15.711 1 98.56 76 ILE A O 1
ATOM 585 N N . VAL A 1 77 ? -2.074 33.219 17.125 1 98.75 77 VAL A N 1
ATOM 586 C CA . VAL A 1 77 ? -0.703 32.938 16.688 1 98.75 77 VAL A CA 1
ATOM 587 C C . VAL A 1 77 ? -0.668 31.734 15.773 1 98.75 77 VAL A C 1
ATOM 589 O O . VAL A 1 77 ? -1.215 30.672 16.109 1 98.75 77 VAL A O 1
ATOM 592 N N . TYR A 1 78 ? -0.105 31.859 14.602 1 98.69 78 TYR A N 1
ATOM 593 C CA . TYR A 1 78 ? 0.265 30.734 13.75 1 98.69 78 TYR A CA 1
ATOM 594 C C . TYR A 1 78 ? 1.686 30.266 14.047 1 98.69 78 TYR A C 1
ATOM 596 O O . TYR A 1 78 ? 2.652 30.984 13.758 1 98.69 78 TYR A O 1
ATOM 604 N N . VAL A 1 79 ? 1.789 29.109 14.602 1 98.69 79 VAL A N 1
ATOM 605 C CA . VAL A 1 79 ? 3.094 28.562 14.969 1 98.69 79 VAL A CA 1
ATOM 606 C C . VAL A 1 79 ? 3.619 27.672 13.844 1 98.69 79 VAL A C 1
ATOM 608 O O . VAL A 1 79 ? 3.145 26.547 13.656 1 98.69 79 VAL A O 1
ATOM 611 N N . ALA A 1 80 ? 4.648 28.141 13.18 1 97.62 80 ALA A N 1
ATOM 612 C CA . ALA A 1 80 ? 5.191 27.438 12.016 1 97.62 80 ALA A CA 1
ATOM 613 C C . ALA A 1 80 ? 6.691 27.203 12.172 1 97.62 80 ALA A C 1
ATOM 615 O O . ALA A 1 80 ? 7.434 27.219 11.188 1 97.62 80 ALA A O 1
ATOM 616 N N . THR A 1 81 ? 7.176 27.078 13.375 1 96.44 81 THR A N 1
ATOM 617 C CA . THR A 1 81 ? 8.547 26.719 13.695 1 96.44 81 THR A CA 1
ATOM 618 C C . THR A 1 81 ? 8.734 25.203 13.648 1 96.44 81 THR A C 1
ATOM 620 O O . THR A 1 81 ? 7.766 24.469 13.453 1 96.44 81 THR A O 1
ATOM 623 N N . PRO A 1 82 ? 9.969 24.688 13.742 1 95.19 82 PRO A N 1
ATOM 624 C CA . PRO A 1 82 ? 10.141 23.234 13.867 1 95.19 82 PRO A CA 1
ATOM 625 C C . PRO A 1 82 ? 9.398 22.656 15.07 1 95.19 82 PRO A C 1
ATOM 627 O O . PRO A 1 82 ? 9.312 23.297 16.125 1 95.19 82 PRO A O 1
ATOM 630 N N . HIS A 1 83 ? 8.922 21.438 14.891 1 96.75 83 HIS A N 1
ATOM 631 C CA . HIS A 1 83 ? 7.949 20.891 15.836 1 96.75 83 HIS A CA 1
ATOM 632 C C . HIS A 1 83 ? 8.594 20.625 17.188 1 96.75 83 HIS A C 1
ATOM 634 O O . HIS A 1 83 ? 7.891 20.5 18.203 1 96.75 83 HIS A O 1
ATOM 640 N N . VAL A 1 84 ? 9.914 20.594 17.25 1 97.38 84 VAL A N 1
ATOM 641 C CA . VAL A 1 84 ? 10.57 20.406 18.547 1 97.38 84 VAL A CA 1
ATOM 642 C C . VAL A 1 84 ? 10.312 21.625 19.438 1 97.38 84 VAL A C 1
ATOM 644 O O . VAL A 1 84 ? 10.43 21.547 20.656 1 97.38 84 VAL A O 1
ATOM 647 N N . PHE A 1 85 ? 9.891 22.75 18.859 1 97.12 85 PHE A N 1
ATOM 648 C CA . PHE A 1 85 ? 9.711 23.984 19.625 1 97.12 85 PHE A CA 1
ATOM 649 C C . PHE A 1 85 ? 8.234 24.219 19.906 1 97.12 85 PHE A C 1
ATOM 651 O O . PHE A 1 85 ? 7.887 25.141 20.656 1 97.12 85 PHE A O 1
ATOM 658 N N . HIS A 1 86 ? 7.328 23.438 19.344 1 98.56 86 HIS A N 1
ATOM 659 C CA . HIS A 1 86 ? 5.898 23.719 19.375 1 98.56 86 HIS A CA 1
ATOM 660 C C . HIS A 1 86 ? 5.379 23.781 20.797 1 98.56 86 HIS A C 1
ATOM 662 O O . HIS A 1 86 ? 4.691 24.734 21.172 1 98.56 86 HIS A O 1
ATOM 668 N N . GLU A 1 87 ? 5.73 22.766 21.594 1 98.62 87 GLU A N 1
ATOM 669 C CA . GLU A 1 87 ? 5.18 22.734 22.938 1 98.62 87 GLU A CA 1
ATOM 670 C C . GLU A 1 87 ? 5.465 24.031 23.703 1 98.62 87 GLU A C 1
ATOM 672 O O . GLU A 1 87 ? 4.543 24.688 24.172 1 98.62 87 GLU A O 1
ATOM 677 N N . GLU A 1 88 ? 6.723 24.375 23.766 1 98.25 88 GLU A N 1
ATOM 678 C CA . GLU A 1 88 ? 7.141 25.562 24.5 1 98.25 88 GLU A CA 1
ATOM 679 C C . GLU A 1 88 ? 6.492 26.828 23.938 1 98.25 88 GLU A C 1
ATOM 681 O O . GLU A 1 88 ? 6.004 27.672 24.688 1 98.25 88 GLU A O 1
ATOM 686 N N . GLN A 1 89 ? 6.438 26.953 22.688 1 98.31 89 GLN A N 1
ATOM 687 C CA . GLN A 1 89 ? 5.949 28.156 22.031 1 98.31 89 GLN A CA 1
ATOM 688 C C . GLN A 1 89 ? 4.434 28.281 22.172 1 98.31 89 GLN A C 1
ATOM 690 O O . GLN A 1 89 ? 3.916 29.375 22.391 1 98.31 89 GLN A O 1
ATOM 695 N N . VAL A 1 90 ? 3.73 27.188 22.016 1 98.75 90 VAL A N 1
ATOM 696 C CA . VAL A 1 90 ? 2.283 27.219 22.188 1 98.75 90 VAL A CA 1
ATOM 697 C C . VAL A 1 90 ? 1.955 27.547 23.641 1 98.75 90 VAL A C 1
ATOM 699 O O . VAL A 1 90 ? 1.068 28.359 23.922 1 98.75 90 VAL A O 1
ATOM 702 N N . LEU A 1 91 ? 2.652 26.938 24.594 1 98.62 91 LEU A N 1
ATOM 703 C CA . LEU A 1 91 ? 2.428 27.234 26 1 98.62 91 LEU A CA 1
ATOM 704 C C . LEU A 1 91 ? 2.645 28.703 26.297 1 98.62 91 LEU A C 1
ATOM 706 O O . LEU A 1 91 ? 1.883 29.312 27.047 1 98.62 91 LEU A O 1
ATOM 710 N N . GLU A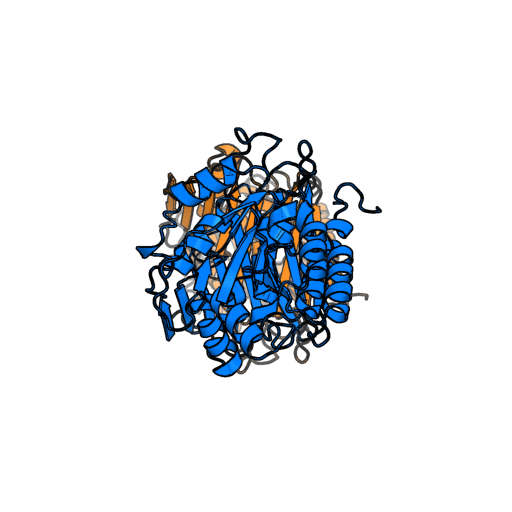 1 92 ? 3.701 29.266 25.719 1 98.06 92 GLU A N 1
ATOM 711 C CA . GLU A 1 92 ? 3.957 30.703 25.906 1 98.06 92 GLU A CA 1
ATOM 712 C C . GLU A 1 92 ? 2.811 31.547 25.344 1 98.06 92 GLU A C 1
ATOM 714 O O . GLU A 1 92 ? 2.41 32.531 25.969 1 98.06 92 GLU A O 1
ATOM 719 N N . ALA A 1 93 ? 2.316 31.203 24.172 1 98.12 93 ALA A N 1
ATOM 720 C CA . ALA A 1 93 ? 1.163 31.891 23.594 1 98.12 93 ALA A CA 1
ATOM 721 C C . ALA A 1 93 ? -0.04 31.812 24.531 1 98.12 93 ALA A C 1
ATOM 723 O O . ALA A 1 93 ? -0.733 32.812 24.734 1 98.12 93 ALA A O 1
ATOM 724 N N . LEU A 1 94 ? -0.267 30.688 25.125 1 97.94 94 LEU A N 1
ATOM 725 C CA . LEU A 1 94 ? -1.404 30.453 26.016 1 97.94 94 LEU A CA 1
ATOM 726 C C . LEU A 1 94 ? -1.282 31.297 27.266 1 97.94 94 LEU A C 1
ATOM 728 O O . LEU A 1 94 ? -2.277 31.844 27.766 1 97.94 94 LEU A O 1
ATOM 732 N N . LYS A 1 95 ? -0.077 31.406 27.766 1 97 95 LYS A N 1
ATOM 733 C CA . LYS A 1 95 ? 0.172 32.219 28.938 1 97 95 LYS A CA 1
ATOM 734 C C . LYS A 1 95 ? -0.242 33.688 28.688 1 97 95 LYS A C 1
ATOM 736 O O . LYS A 1 95 ? -0.635 34.375 29.625 1 97 95 LYS A O 1
ATOM 741 N N . ASN A 1 96 ? -0.131 34.062 27.5 1 97.12 96 ASN A N 1
ATOM 742 C CA . ASN A 1 96 ? -0.468 35.438 27.125 1 97.12 96 ASN A CA 1
ATOM 743 C C . ASN A 1 96 ? -1.866 35.531 26.516 1 97.12 96 ASN A C 1
ATOM 745 O O . ASN A 1 96 ? -2.205 36.5 25.859 1 97.12 96 ASN A O 1
ATOM 749 N N . LYS A 1 97 ? -2.664 34.406 26.609 1 97 97 LYS A N 1
ATOM 750 C CA . LYS A 1 97 ? -4.078 34.344 26.25 1 97 97 LYS A CA 1
ATOM 751 C C . LYS A 1 97 ? -4.273 34.531 24.75 1 97 97 LYS A C 1
ATOM 753 O O . LYS A 1 97 ? -5.211 35.219 24.328 1 97 97 LYS A O 1
ATOM 758 N N . LYS A 1 98 ? -3.33 34.062 24.016 1 98.06 98 LYS A N 1
ATOM 759 C CA . LYS A 1 98 ? -3.465 34.094 22.562 1 98.06 98 LYS A CA 1
ATOM 760 C C . LYS A 1 98 ? -4.078 32.781 22.047 1 98.06 98 LYS A C 1
ATOM 762 O O . LYS A 1 98 ? -3.756 31.703 22.547 1 98.06 98 LYS A O 1
ATOM 767 N N . HIS A 1 99 ? -5.059 32.844 21.109 1 98.69 99 HIS A N 1
ATOM 768 C CA . HIS A 1 99 ? -5.441 31.672 20.359 1 98.69 99 HIS A CA 1
ATOM 769 C C . HIS A 1 99 ? -4.27 31.125 19.547 1 98.69 99 HIS A C 1
ATOM 771 O O . HIS A 1 99 ? -3.312 31.844 19.266 1 98.69 99 HIS A O 1
ATOM 777 N N . VAL A 1 100 ? -4.348 29.828 19.188 1 98.94 100 VAL A N 1
ATOM 778 C CA . VAL A 1 100 ? -3.191 29.266 18.5 1 98.94 100 VAL A CA 1
ATOM 779 C C . VAL A 1 100 ? -3.66 28.328 17.375 1 98.94 100 VAL A C 1
ATOM 781 O O . VAL A 1 100 ? -4.578 27.531 17.562 1 98.94 100 VAL A O 1
ATOM 784 N N . LEU A 1 101 ? -3.135 28.469 16.219 1 98.88 101 LEU A N 1
ATOM 785 C CA . LEU A 1 101 ? -3.051 27.469 15.148 1 98.88 101 LEU A CA 1
ATOM 786 C C . LEU A 1 101 ? -1.617 26.984 14.977 1 98.88 101 LEU A C 1
ATOM 788 O O . LEU A 1 101 ? -0.754 27.719 14.5 1 98.88 101 LEU A O 1
ATOM 792 N N . CYS A 1 102 ? -1.356 25.766 15.359 1 98.88 102 CYS A N 1
ATOM 793 C CA . CYS A 1 102 ? -0.004 25.219 15.375 1 98.88 102 CYS A CA 1
ATOM 794 C C . CYS A 1 102 ? 0.181 24.188 14.266 1 98.88 102 CYS A C 1
ATOM 796 O O . CYS A 1 102 ? -0.619 23.266 14.133 1 98.88 102 CYS A O 1
ATOM 798 N N . GLU A 1 103 ? 1.191 24.266 13.539 1 98.56 103 GLU A N 1
ATOM 799 C CA . GLU A 1 103 ? 1.492 23.359 12.438 1 98.56 103 GLU A CA 1
ATOM 800 C C . GLU A 1 103 ? 1.617 21.922 12.922 1 98.56 103 GLU A C 1
ATOM 802 O O . GLU A 1 103 ? 1.896 21.688 14.102 1 98.56 103 GLU A O 1
ATOM 807 N N . LYS A 1 104 ? 1.419 21.047 11.992 1 98.69 104 LYS A N 1
ATOM 808 C CA . LYS A 1 104 ? 1.623 19.609 12.219 1 98.69 104 LYS A CA 1
ATOM 809 C C . LYS A 1 104 ? 3.084 19.234 12.008 1 98.69 104 LYS A C 1
ATOM 811 O O . LYS A 1 104 ? 3.803 19.875 11.25 1 98.69 104 LYS A O 1
ATOM 816 N N . PRO A 1 105 ? 3.533 18.172 12.531 1 98.44 105 PRO A N 1
ATOM 817 C CA . PRO A 1 105 ? 2.844 17.547 13.672 1 98.44 105 PRO A CA 1
ATOM 818 C C . PRO A 1 105 ? 2.758 18.484 14.883 1 98.44 105 PRO A C 1
ATOM 820 O O . PRO A 1 105 ? 3.615 19.359 15.055 1 98.44 105 PRO A O 1
ATOM 823 N N . PHE A 1 106 ? 1.804 18.312 15.695 1 98.69 106 PHE A N 1
ATOM 824 C CA . PHE A 1 106 ? 1.475 19.266 16.75 1 98.69 106 PHE A CA 1
ATOM 825 C C . PHE A 1 106 ? 2.625 19.391 17.734 1 98.69 106 PHE A C 1
ATOM 827 O O . PHE A 1 106 ? 2.963 20.5 18.156 1 98.69 106 PHE A O 1
ATOM 834 N N . THR A 1 107 ? 3.139 18.312 18.141 1 98.62 107 THR A N 1
ATOM 835 C CA . THR A 1 107 ? 4.297 18.156 19.016 1 98.62 107 THR A CA 1
ATOM 836 C C . THR A 1 107 ? 5.141 16.953 18.609 1 98.62 107 THR A C 1
ATOM 838 O O . THR A 1 107 ? 4.883 16.344 17.578 1 98.62 107 THR A O 1
ATOM 841 N N . VAL A 1 108 ? 6.164 16.672 19.391 1 98.31 108 VAL A N 1
ATOM 842 C CA . VAL A 1 108 ? 7.004 15.523 19.094 1 98.31 108 VAL A CA 1
ATOM 843 C C . VAL A 1 108 ? 6.367 14.258 19.656 1 98.31 108 VAL A C 1
ATOM 845 O O . VAL A 1 108 ? 6.438 13.188 19.031 1 98.31 108 VAL A O 1
ATOM 848 N N . THR A 1 109 ? 5.711 14.391 20.828 1 98.31 109 THR A N 1
ATOM 849 C CA . THR A 1 109 ? 5.074 13.242 21.453 1 98.31 109 THR A CA 1
ATOM 850 C C . THR A 1 109 ? 3.641 13.57 21.859 1 98.31 109 THR A C 1
ATOM 852 O O . THR A 1 109 ? 3.273 14.742 21.969 1 98.31 109 THR A O 1
ATOM 855 N N . GLY A 1 110 ? 2.896 12.5 22.078 1 98.38 110 GLY A N 1
ATOM 856 C CA . GLY A 1 110 ? 1.548 12.656 22.594 1 98.38 110 GLY A CA 1
ATOM 857 C C . GLY A 1 110 ? 1.515 13.281 23.984 1 98.38 110 GLY A C 1
ATOM 858 O O . GLY A 1 110 ? 0.608 14.055 24.297 1 98.38 110 GLY A O 1
ATOM 859 N N . GLU A 1 111 ? 2.48 12.961 24.766 1 98.31 111 GLU A N 1
ATOM 860 C CA . GLU A 1 111 ? 2.574 13.523 26.109 1 98.31 111 GLU A CA 1
ATOM 861 C C . GLU A 1 111 ? 2.693 15.047 26.047 1 98.31 111 GLU A C 1
ATOM 863 O O . GLU A 1 111 ? 2.035 15.75 26.812 1 98.31 111 GLU A O 1
ATOM 868 N N . GLN A 1 112 ? 3.51 15.523 25.172 1 98.56 112 GLN A N 1
ATOM 869 C CA . GLN A 1 112 ? 3.662 16.969 24.984 1 98.56 112 GLN A CA 1
ATOM 870 C C . GLN A 1 112 ? 2.344 17.609 24.562 1 98.56 112 GLN A C 1
ATOM 872 O O . GLN A 1 112 ? 1.979 18.672 25.078 1 98.56 112 GLN A O 1
ATOM 877 N N . ALA A 1 113 ? 1.664 16.953 23.656 1 98.81 113 ALA A N 1
ATOM 878 C CA . ALA A 1 113 ? 0.374 17.469 23.203 1 98.81 113 ALA A CA 1
ATOM 879 C C . ALA A 1 113 ? -0.61 17.594 24.359 1 98.81 113 ALA A C 1
ATOM 881 O O . ALA A 1 113 ? -1.304 18.594 24.5 1 98.81 113 ALA A O 1
ATOM 882 N N . ARG A 1 114 ? -0.674 16.562 25.172 1 98.69 114 ARG A N 1
ATOM 883 C CA . ARG A 1 114 ? -1.579 16.562 26.312 1 98.69 114 ARG A CA 1
ATOM 884 C C . ARG A 1 114 ? -1.279 17.719 27.266 1 98.69 114 ARG A C 1
ATOM 886 O O . ARG A 1 114 ? -2.197 18.375 27.766 1 98.69 114 ARG A O 1
ATOM 893 N N . ARG A 1 115 ? -0.009 17.984 27.5 1 98.69 115 ARG A N 1
ATOM 894 C CA . ARG A 1 115 ? 0.368 19.094 28.359 1 98.69 115 ARG A CA 1
ATOM 895 C C . ARG A 1 115 ? -0.113 20.422 27.781 1 98.69 115 ARG A C 1
ATOM 897 O O . ARG A 1 115 ? -0.612 21.281 28.516 1 98.69 115 ARG A O 1
ATOM 904 N N . VAL A 1 116 ? 0.035 20.562 26.516 1 98.88 116 VAL A N 1
ATOM 905 C CA . VAL A 1 116 ? -0.402 21.781 25.859 1 98.88 116 VAL A CA 1
ATOM 906 C C . VAL A 1 116 ? -1.915 21.938 26 1 98.88 116 VAL A C 1
ATOM 908 O O . VAL A 1 116 ? -2.41 23.016 26.328 1 98.88 116 VAL A O 1
ATOM 911 N N . PHE A 1 117 ? -2.66 20.859 25.734 1 98.69 117 PHE A N 1
ATOM 912 C CA . PHE A 1 117 ? -4.117 20.953 25.734 1 98.69 117 PHE A CA 1
ATOM 913 C C . PHE A 1 117 ? -4.648 21.141 27.156 1 98.69 117 PHE A C 1
ATOM 915 O O . PHE A 1 117 ? -5.672 21.797 27.359 1 98.69 117 PHE A O 1
ATOM 922 N N . GLU A 1 118 ? -3.955 20.578 28.125 1 98.5 118 GLU A N 1
ATOM 923 C CA . GLU A 1 118 ? -4.305 20.859 29.516 1 98.5 118 GLU A CA 1
ATOM 924 C C . GLU A 1 118 ? -4.18 22.344 29.828 1 98.5 118 GLU A C 1
ATOM 926 O O . GLU A 1 118 ? -5.055 22.922 30.469 1 98.5 118 GLU A O 1
ATOM 931 N N . ALA A 1 119 ? -3.1 22.938 29.406 1 98.5 119 ALA A N 1
ATOM 932 C CA . ALA A 1 119 ? -2.889 24.359 29.594 1 98.5 119 ALA A CA 1
ATOM 933 C C . ALA A 1 119 ? -3.941 25.172 28.844 1 98.5 119 ALA A C 1
ATOM 935 O O . ALA A 1 119 ? -4.41 26.203 29.344 1 98.5 119 ALA A O 1
ATOM 936 N N . ALA A 1 120 ? -4.27 24.766 27.641 1 98.56 120 ALA A N 1
ATOM 937 C CA . ALA A 1 120 ? -5.273 25.469 26.844 1 98.56 120 ALA A CA 1
ATOM 938 C C . ALA A 1 120 ? -6.633 25.438 27.531 1 98.56 120 ALA A C 1
ATOM 940 O O . ALA A 1 120 ? -7.363 26.438 27.516 1 98.56 120 ALA A O 1
ATOM 941 N N . GLU A 1 121 ? -6.957 24.297 28.062 1 97.94 121 GLU A N 1
ATOM 942 C CA . GLU A 1 121 ? -8.211 24.172 28.797 1 97.94 121 GLU A CA 1
ATOM 943 C C . GLU A 1 121 ? -8.273 25.156 29.953 1 97.94 121 GLU A C 1
ATOM 945 O O . GLU A 1 121 ? -9.297 25.828 30.156 1 97.94 121 GLU A O 1
ATOM 950 N N . LYS A 1 122 ? -7.234 25.297 30.656 1 97.69 122 LYS A N 1
ATOM 951 C CA . LYS A 1 122 ? -7.168 26.203 31.797 1 97.69 122 LYS A CA 1
ATOM 952 C C . LYS A 1 122 ? -7.246 27.656 31.344 1 97.69 122 LYS A C 1
ATOM 954 O O . LYS A 1 122 ? -7.871 28.484 32 1 97.69 122 LYS A O 1
ATOM 959 N N . ALA A 1 123 ? -6.621 27.938 30.25 1 97 123 ALA A N 1
ATOM 960 C CA . ALA A 1 123 ? -6.551 29.312 29.75 1 97 123 ALA A CA 1
ATOM 961 C C . ALA A 1 123 ? -7.863 29.719 29.078 1 97 123 ALA A C 1
ATOM 963 O O . ALA A 1 123 ? -8.156 30.906 28.953 1 97 123 ALA A O 1
ATOM 964 N N . GLY A 1 124 ? -8.633 28.688 28.609 1 97.62 124 GLY A N 1
ATOM 965 C CA . GLY A 1 124 ? -9.875 28.969 27.922 1 97.62 124 GLY A CA 1
ATOM 966 C C . GLY A 1 124 ? -9.68 29.594 26.547 1 97.62 124 GLY A C 1
ATOM 967 O O . GLY A 1 124 ? -10.453 30.453 26.141 1 97.62 124 GLY A O 1
ATOM 968 N N . VAL A 1 125 ? -8.609 29.266 25.875 1 97.19 125 VAL A N 1
ATOM 969 C CA . VAL A 1 125 ? -8.297 29.828 24.578 1 97.19 125 VAL A CA 1
ATOM 970 C C . VAL A 1 125 ? -8.344 28.734 23.516 1 97.19 125 VAL A C 1
ATOM 972 O O . VAL A 1 125 ? -8.25 27.547 23.828 1 97.19 125 VAL A O 1
ATOM 975 N N . PHE A 1 126 ? -8.484 29.141 22.25 1 98.56 126 PHE A N 1
ATOM 976 C CA . PHE A 1 126 ? -8.57 28.25 21.109 1 98.56 126 PHE A CA 1
ATOM 977 C C . PHE A 1 126 ? -7.199 27.719 20.719 1 98.56 126 PHE A C 1
ATOM 979 O O . PHE A 1 126 ? -6.234 28.484 20.641 1 98.56 126 PHE A O 1
ATOM 986 N N . VAL A 1 127 ? -7.109 26.406 20.578 1 98.94 127 VAL A N 1
ATOM 987 C CA . VAL A 1 127 ? -5.91 25.766 20.047 1 98.94 127 VAL A CA 1
ATOM 988 C C . VAL A 1 127 ? -6.301 24.734 18.984 1 98.94 127 VAL A C 1
ATOM 990 O O . VAL A 1 127 ? -7.211 23.938 19.203 1 98.94 127 VAL A O 1
ATOM 993 N N . MET A 1 128 ? -5.613 24.781 17.859 1 98.88 128 MET A N 1
ATOM 994 C CA . MET A 1 128 ? -5.879 23.828 16.781 1 98.88 128 MET A CA 1
ATOM 995 C C . MET A 1 128 ? -4.578 23.375 16.125 1 98.88 128 MET A C 1
ATOM 997 O O . MET A 1 128 ? -3.682 24.188 15.875 1 98.88 128 MET A O 1
ATOM 1001 N N . GLU A 1 129 ? -4.445 22.062 15.984 1 98.88 129 GLU A N 1
ATOM 1002 C CA . GLU A 1 129 ? -3.373 21.547 15.133 1 98.88 129 GLU A CA 1
ATOM 1003 C C . GLU A 1 129 ? -3.633 21.875 13.664 1 98.88 129 GLU A C 1
ATOM 1005 O O . GLU A 1 129 ? -4.758 21.734 13.18 1 98.88 129 GLU A O 1
ATOM 1010 N N . GLY A 1 130 ? -2.578 22.312 12.984 1 98.62 130 GLY A N 1
ATOM 1011 C CA . GLY A 1 130 ? -2.691 22.688 11.586 1 98.62 130 GLY A CA 1
ATOM 1012 C C . GLY A 1 130 ? -2.516 21.516 10.641 1 98.62 130 GLY A C 1
ATOM 1013 O O . GLY A 1 130 ? -1.583 21.5 9.828 1 98.62 130 GLY A O 1
ATOM 1014 N N . VAL A 1 131 ? -3.408 20.5 10.656 1 98.5 131 VAL A N 1
ATOM 1015 C CA . VAL A 1 131 ? -3.504 19.5 9.602 1 98.5 131 VAL A CA 1
ATOM 1016 C C . VAL A 1 131 ? -4.449 19.984 8.508 1 98.5 131 VAL A C 1
ATOM 1018 O O . VAL A 1 131 ? -5.617 19.594 8.469 1 98.5 131 VAL A O 1
ATOM 1021 N N . TRP A 1 132 ? -3.963 20.719 7.633 1 98.38 132 TRP A N 1
ATOM 1022 C CA . TRP A 1 132 ? -4.773 21.453 6.672 1 98.38 132 TRP A CA 1
ATOM 1023 C C . TRP A 1 132 ? -5.523 20.5 5.746 1 98.38 132 TRP A C 1
ATOM 1025 O O . TRP A 1 132 ? -6.578 20.844 5.207 1 98.38 132 TRP A O 1
ATOM 1035 N N . THR A 1 133 ? -5.082 19.266 5.684 1 98.44 133 THR A N 1
ATOM 1036 C CA . THR A 1 133 ? -5.723 18.219 4.887 1 98.44 133 THR A CA 1
ATOM 1037 C C . THR A 1 133 ? -7.199 18.094 5.258 1 98.44 133 THR A C 1
ATOM 1039 O O . THR A 1 133 ? -8.039 17.844 4.391 1 98.44 133 THR A O 1
ATOM 1042 N N . ARG A 1 134 ? -7.52 18.234 6.488 1 98.38 134 ARG A N 1
ATOM 1043 C CA . ARG A 1 134 ? -8.867 18.047 6.996 1 98.38 134 ARG A CA 1
ATOM 1044 C C . ARG A 1 134 ? -9.805 19.141 6.5 1 98.38 134 ARG A C 1
ATOM 1046 O O . ARG A 1 134 ? -11.023 19.031 6.621 1 98.38 134 ARG A O 1
ATOM 1053 N N . PHE A 1 135 ? -9.234 20.188 5.887 1 98 135 PHE A N 1
ATOM 1054 C CA . PHE A 1 135 ? -10.047 21.359 5.523 1 98 135 PHE A CA 1
ATOM 1055 C C . PHE A 1 135 ? -10.023 21.578 4.016 1 98 135 PHE A C 1
ATOM 1057 O O . PHE A 1 135 ? -10.711 22.453 3.504 1 98 135 PHE A O 1
ATOM 1064 N N . ILE A 1 136 ? -9.266 20.781 3.266 1 98.31 136 ILE A N 1
ATOM 1065 C CA . ILE A 1 136 ? -9.109 20.938 1.823 1 98.31 136 ILE A CA 1
ATOM 1066 C C . ILE A 1 136 ? -10.422 20.578 1.123 1 98.31 136 ILE A C 1
ATOM 1068 O O . ILE A 1 136 ? -10.992 19.516 1.352 1 98.31 136 ILE A O 1
ATOM 1072 N N . PRO A 1 137 ? -10.883 21.406 0.233 1 97.81 137 PRO A N 1
ATOM 1073 C CA . PRO A 1 137 ? -12.18 21.188 -0.417 1 97.81 137 PRO A CA 1
ATOM 1074 C C . PRO A 1 137 ? -12.273 19.828 -1.112 1 97.81 137 PRO A C 1
ATOM 1076 O O . PRO A 1 137 ? -13.281 19.141 -0.984 1 97.81 137 PRO A O 1
ATOM 1079 N N . ALA A 1 138 ? -11.258 19.406 -1.825 1 98.44 138 ALA A N 1
ATOM 1080 C CA . ALA A 1 138 ? -11.281 18.109 -2.516 1 98.44 138 ALA A CA 1
ATOM 1081 C C . ALA A 1 138 ? -11.453 16.969 -1.528 1 98.44 138 ALA A C 1
ATOM 1083 O O . ALA A 1 138 ? -12.156 15.992 -1.817 1 98.44 138 ALA A O 1
ATOM 1084 N N . VAL A 1 139 ? -10.859 17.031 -0.378 1 98.69 139 VAL A N 1
ATOM 1085 C CA . VAL A 1 139 ? -10.969 16 0.648 1 98.69 139 VAL A CA 1
ATOM 1086 C C . VAL A 1 139 ? -12.375 16 1.234 1 98.69 139 VAL A C 1
ATOM 1088 O O . VAL A 1 139 ? -12.977 14.945 1.431 1 98.69 139 VAL A O 1
ATOM 1091 N N . LEU A 1 140 ? -12.883 17.203 1.513 1 98.12 140 LEU A N 1
ATOM 1092 C CA . LEU A 1 140 ? -14.234 17.312 2.064 1 98.12 140 LEU A CA 1
ATOM 1093 C C . LEU A 1 140 ? -15.266 16.766 1.092 1 98.12 140 LEU A C 1
ATOM 1095 O O . LEU A 1 140 ? -16.188 16.062 1.501 1 98.12 140 LEU A O 1
ATOM 1099 N N . LYS A 1 141 ? -15.07 17.109 -0.163 1 98.19 141 LYS A N 1
ATOM 1100 C CA . LYS A 1 141 ? -15.969 16.578 -1.181 1 98.19 141 LYS A CA 1
ATOM 1101 C C . LYS A 1 141 ? -15.875 15.062 -1.253 1 98.19 141 LYS A C 1
ATOM 1103 O O . LYS A 1 141 ? -16.891 14.367 -1.303 1 98.19 141 LYS A O 1
ATOM 1108 N N . ALA A 1 142 ? -14.688 14.555 -1.28 1 98.75 142 ALA A N 1
ATOM 1109 C CA . ALA A 1 142 ? -14.469 13.109 -1.3 1 98.75 142 ALA A CA 1
ATOM 1110 C C . ALA A 1 142 ? -15.148 12.43 -0.113 1 98.75 142 ALA A C 1
ATOM 1112 O O . ALA A 1 142 ? -15.812 11.406 -0.273 1 98.75 142 ALA A O 1
ATOM 1113 N N . LYS A 1 143 ? -14.938 12.977 1.01 1 98.25 143 LYS A N 1
ATOM 1114 C CA . LYS A 1 143 ? -15.547 12.453 2.227 1 98.25 143 LYS A CA 1
ATOM 1115 C C . LYS A 1 143 ? -17.062 12.391 2.1 1 98.25 143 LYS A C 1
ATOM 1117 O O . LYS A 1 143 ? -17.688 11.383 2.447 1 98.25 143 LYS A O 1
ATOM 1122 N N . GLN A 1 144 ? -17.656 13.484 1.642 1 98.19 144 GLN A N 1
ATOM 1123 C CA . GLN A 1 144 ? -19.094 13.539 1.43 1 98.19 144 GLN A CA 1
ATOM 1124 C C . GLN A 1 144 ? -19.562 12.438 0.483 1 98.19 144 GLN A C 1
ATOM 1126 O O . GLN A 1 144 ? -20.547 11.75 0.758 1 98.19 144 GLN A O 1
ATOM 1131 N N . TRP A 1 145 ? -18.859 12.258 -0.616 1 98.56 145 TRP A N 1
ATOM 1132 C CA . TRP A 1 145 ? -19.219 11.273 -1.637 1 98.56 145 TRP A CA 1
ATOM 1133 C C . TRP A 1 145 ? -19.219 9.867 -1.06 1 98.56 145 TRP A C 1
ATOM 1135 O O . TRP A 1 145 ? -20.109 9.07 -1.359 1 98.56 145 TRP A O 1
ATOM 1145 N N . VAL A 1 146 ? -18.25 9.547 -0.143 1 97.88 146 VAL A N 1
ATOM 1146 C CA . VAL A 1 146 ? -18.047 8.148 0.217 1 97.88 146 VAL A CA 1
ATOM 1147 C C . VAL A 1 146 ? -18.781 7.848 1.525 1 97.88 146 VAL A C 1
ATOM 1149 O O . VAL A 1 146 ? -19.266 6.734 1.727 1 97.88 146 VAL A O 1
ATOM 1152 N N . LEU A 1 147 ? -18.875 8.812 2.406 1 97.31 147 LEU A N 1
ATOM 1153 C CA . LEU A 1 147 ? -19.438 8.523 3.721 1 97.31 147 LEU A CA 1
ATOM 1154 C C . LEU A 1 147 ? -20.922 8.883 3.768 1 97.31 147 LEU A C 1
ATOM 1156 O O . LEU A 1 147 ? -21.703 8.203 4.43 1 97.31 147 LEU A O 1
ATOM 1160 N N . GLN A 1 148 ? -21.297 9.922 3.088 1 96.88 148 GLN A N 1
ATOM 1161 C CA . GLN A 1 148 ? -22.688 10.344 3.117 1 96.88 148 GLN A CA 1
ATOM 1162 C C . GLN A 1 148 ? -23.453 9.773 1.933 1 96.88 148 GLN A C 1
ATOM 1164 O O . GLN A 1 148 ? -24.516 9.156 2.111 1 96.88 148 GLN A O 1
ATOM 1169 N N . GLU A 1 149 ? -22.891 9.945 0.734 1 97.88 149 GLU A N 1
ATOM 1170 C CA . GLU A 1 149 ? -23.594 9.5 -0.469 1 97.88 149 GLU A CA 1
ATOM 1171 C C . GLU A 1 149 ? -23.328 8.023 -0.736 1 97.88 149 GLU A C 1
ATOM 1173 O O . GLU A 1 149 ? -24.031 7.398 -1.539 1 97.88 149 GLU A O 1
ATOM 1178 N N . LYS A 1 150 ? -22.312 7.434 -0.153 1 98 150 LYS A N 1
ATOM 1179 C CA . LYS A 1 150 ? -21.984 6.016 -0.218 1 98 150 LYS A CA 1
ATOM 1180 C C . LYS A 1 150 ? -21.766 5.566 -1.66 1 98 150 LYS A C 1
ATOM 1182 O O . LYS A 1 150 ? -22.219 4.496 -2.061 1 98 150 LYS A O 1
ATOM 1187 N N . LEU A 1 151 ? -21.062 6.41 -2.41 1 98.19 151 LEU A N 1
ATOM 1188 C CA . LEU A 1 151 ? -20.906 6.188 -3.842 1 98.19 151 LEU A CA 1
ATOM 1189 C C . LEU A 1 151 ? -20.094 4.926 -4.109 1 98.19 151 LEU A C 1
ATOM 1191 O O . LEU A 1 151 ? -20.203 4.332 -5.188 1 98.19 151 LEU A O 1
ATOM 1195 N N . ILE A 1 152 ? -19.297 4.477 -3.148 1 98.44 152 ILE A N 1
ATOM 1196 C CA . ILE A 1 152 ? -18.453 3.318 -3.432 1 98.44 152 ILE A CA 1
ATOM 1197 C C . ILE A 1 152 ? -18.891 2.145 -2.557 1 98.44 152 ILE A C 1
ATOM 1199 O O . ILE A 1 152 ? -18.141 1.175 -2.396 1 98.44 152 ILE A O 1
ATOM 1203 N N . GLY A 1 153 ? -20.047 2.197 -1.988 1 97.56 153 GLY A N 1
ATOM 1204 C CA . GLY A 1 153 ? -20.547 1.131 -1.131 1 97.56 153 GLY A CA 1
ATOM 1205 C C . GLY A 1 153 ? -19.828 1.062 0.206 1 97.56 153 GLY A C 1
ATOM 1206 O O . GLY A 1 153 ? -19.453 2.094 0.77 1 97.56 153 GLY A O 1
ATOM 1207 N N . ASP A 1 154 ? -19.734 -0.146 0.767 1 96.94 154 ASP A N 1
ATOM 1208 C CA . ASP A 1 154 ? -19.047 -0.332 2.043 1 96.94 154 ASP A CA 1
ATOM 1209 C C . ASP A 1 154 ? -17.531 -0.213 1.878 1 96.94 154 ASP A C 1
ATOM 1211 O O . ASP A 1 154 ? -16.938 -0.93 1.073 1 96.94 154 ASP A O 1
ATOM 1215 N N . ILE A 1 155 ? -16.953 0.633 2.625 1 98.5 155 ILE A N 1
ATOM 1216 C CA . ILE A 1 155 ? -15.508 0.854 2.553 1 98.5 155 ILE A CA 1
ATOM 1217 C C . ILE A 1 155 ? -14.773 -0.346 3.143 1 98.5 155 ILE A C 1
ATOM 1219 O O . ILE A 1 155 ? -15.156 -0.866 4.191 1 98.5 155 ILE A O 1
ATOM 1223 N N . LYS A 1 156 ? -13.672 -0.762 2.451 1 98.31 156 LYS A N 1
ATOM 1224 C CA . LYS A 1 156 ? -12.938 -1.937 2.908 1 98.31 156 LYS A CA 1
ATOM 1225 C C . LYS A 1 156 ? -11.484 -1.588 3.219 1 98.31 156 LYS A C 1
ATOM 1227 O O . LYS A 1 156 ? -10.922 -2.082 4.195 1 98.31 156 LYS A O 1
ATOM 1232 N N . ARG A 1 157 ? -10.93 -0.759 2.445 1 98.75 157 ARG A N 1
ATOM 1233 C CA . ARG A 1 157 ? -9.492 -0.542 2.588 1 98.75 157 ARG A CA 1
ATOM 1234 C C . ARG A 1 157 ? -9.094 0.829 2.055 1 98.75 157 ARG A C 1
ATOM 1236 O O . ARG A 1 157 ? -9.562 1.253 0.999 1 98.75 157 ARG A O 1
ATOM 1243 N N . CYS A 1 158 ? -8.227 1.528 2.756 1 98.88 158 CYS A N 1
ATOM 1244 C CA . CYS A 1 158 ? -7.629 2.795 2.355 1 98.88 158 CYS A CA 1
ATOM 1245 C C . CYS A 1 158 ? -6.117 2.656 2.199 1 98.88 158 CYS A C 1
ATOM 1247 O O . CYS A 1 158 ? -5.414 2.352 3.164 1 98.88 158 CYS A O 1
ATOM 1249 N N . ASN A 1 159 ? -5.621 2.857 1 1 98.75 159 ASN A N 1
ATOM 1250 C CA . ASN A 1 159 ? -4.188 2.846 0.714 1 98.75 159 ASN A CA 1
ATOM 1251 C C . ASN A 1 159 ? -3.674 4.242 0.371 1 98.75 159 ASN A C 1
ATOM 1253 O O . ASN A 1 159 ? -4.059 4.816 -0.648 1 98.75 159 ASN A O 1
ATOM 1257 N N . GLY A 1 160 ? -2.816 4.781 1.175 1 98.69 160 GLY A N 1
ATOM 1258 C CA . GLY A 1 160 ? -2.277 6.117 0.959 1 98.69 160 GLY A CA 1
ATOM 1259 C C . GLY A 1 160 ? -0.771 6.184 1.129 1 98.69 160 GLY A C 1
ATOM 1260 O O . GLY A 1 160 ? -0.203 5.48 1.968 1 98.69 160 GLY A O 1
ATOM 1261 N N . ASP A 1 161 ? -0.139 7.062 0.359 1 98.75 161 ASP A N 1
ATOM 1262 C CA . ASP A 1 161 ? 1.306 7.273 0.405 1 98.75 161 ASP A CA 1
ATOM 1263 C C . ASP A 1 161 ? 1.648 8.758 0.35 1 98.75 161 ASP A C 1
ATOM 1265 O O . ASP A 1 161 ? 1.067 9.508 -0.44 1 98.75 161 ASP A O 1
ATOM 1269 N N . PHE A 1 162 ? 2.486 9.172 1.238 1 98.81 162 PHE A N 1
ATOM 1270 C CA . PHE A 1 162 ? 3.154 10.461 1.094 1 98.81 162 PHE A CA 1
ATOM 1271 C C . PHE A 1 162 ? 4.664 10.305 1.218 1 98.81 162 PHE A C 1
ATOM 1273 O O . PHE A 1 162 ? 5.199 10.234 2.326 1 98.81 162 PHE A O 1
ATOM 1280 N N . SER A 1 163 ? 5.289 10.273 0.073 1 98.44 163 SER A N 1
ATOM 1281 C CA . SER A 1 163 ? 6.742 10.148 -0.045 1 98.44 163 SER A CA 1
ATOM 1282 C C . SER A 1 163 ? 7.324 11.305 -0.857 1 98.44 163 SER A C 1
ATOM 1284 O O . SER A 1 163 ? 6.699 11.781 -1.805 1 98.44 163 SER A O 1
ATOM 1286 N N . ILE A 1 164 ? 8.469 11.758 -0.41 1 97.19 164 ILE A N 1
ATOM 1287 C CA . ILE A 1 164 ? 9.164 12.836 -1.108 1 97.19 164 ILE A CA 1
ATOM 1288 C C . ILE A 1 164 ? 10.602 12.422 -1.394 1 97.19 164 ILE A C 1
ATOM 1290 O O . ILE A 1 164 ? 11.227 11.727 -0.588 1 97.19 164 ILE A O 1
ATOM 1294 N N . TYR A 1 165 ? 11.062 12.883 -2.527 1 96.88 165 TYR A N 1
ATOM 1295 C CA . TYR A 1 165 ? 12.469 12.641 -2.85 1 96.88 165 TYR A CA 1
ATOM 1296 C C . TYR A 1 165 ? 13.359 13.703 -2.217 1 96.88 165 TYR A C 1
ATOM 1298 O O . TYR A 1 165 ? 13.211 14.891 -2.492 1 96.88 165 TYR A O 1
ATOM 1306 N N . LEU A 1 166 ? 14.172 13.242 -1.396 1 95.56 166 LEU A N 1
ATOM 1307 C CA . LEU A 1 166 ? 15.258 14.055 -0.864 1 95.56 166 LEU A CA 1
ATOM 1308 C C . LEU A 1 166 ? 16.609 13.516 -1.312 1 95.56 166 LEU A C 1
ATOM 1310 O O . LEU A 1 166 ? 16.875 12.312 -1.185 1 95.56 166 LEU A O 1
ATOM 1314 N N . ASP A 1 167 ? 17.422 14.367 -1.871 1 93.06 167 ASP A N 1
ATOM 1315 C CA . ASP A 1 167 ? 18.766 13.93 -2.244 1 93.06 167 ASP A CA 1
ATOM 1316 C C . ASP A 1 167 ? 19.641 13.727 -1.009 1 93.06 167 ASP A C 1
ATOM 1318 O O . ASP A 1 167 ? 20.406 14.625 -0.625 1 93.06 167 ASP A O 1
ATOM 1322 N N . MET A 1 168 ? 19.688 12.594 -0.511 1 90.75 168 MET A N 1
ATOM 1323 C CA . MET A 1 168 ? 20.328 12.273 0.763 1 90.75 168 MET A CA 1
ATOM 1324 C C . MET A 1 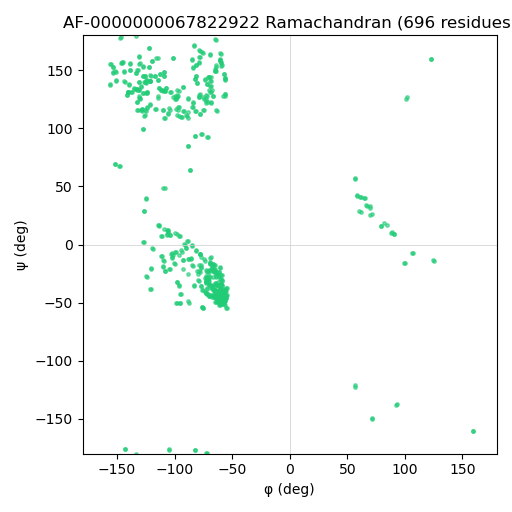168 ? 21.844 12.445 0.667 1 90.75 168 MET A C 1
ATOM 1326 O O . MET A 1 168 ? 22.516 12.648 1.68 1 90.75 168 MET A O 1
ATOM 1330 N N . ASP A 1 169 ? 22.328 12.398 -0.522 1 88 169 ASP A N 1
ATOM 1331 C CA . ASP A 1 169 ? 23.766 12.539 -0.726 1 88 169 ASP A CA 1
ATOM 1332 C C . ASP A 1 169 ? 24.219 13.984 -0.501 1 88 169 ASP A C 1
ATOM 1334 O O . ASP A 1 169 ? 25.328 14.234 -0.022 1 88 169 ASP A O 1
ATOM 1338 N N . THR A 1 170 ? 23.359 14.82 -0.799 1 93.31 170 THR A N 1
ATOM 1339 C CA . THR A 1 170 ? 23.766 16.219 -0.745 1 93.31 170 THR A CA 1
ATOM 1340 C C . THR A 1 170 ? 23.078 16.938 0.413 1 93.31 170 THR A C 1
ATOM 1342 O O . THR A 1 170 ? 23.484 18.031 0.812 1 93.31 170 THR A O 1
ATOM 1345 N N . LEU A 1 171 ? 22.141 16.344 0.938 1 94.88 171 LEU A N 1
ATOM 1346 C CA . LEU A 1 171 ? 21.406 16.969 2.031 1 94.88 171 LEU A CA 1
ATOM 1347 C C . LEU A 1 171 ? 22.234 16.984 3.311 1 94.88 171 LEU A C 1
ATOM 1349 O O . LEU A 1 171 ? 22.641 15.922 3.795 1 94.88 171 LEU A O 1
ATOM 1353 N N . PRO A 1 172 ? 22.453 18.125 3.834 1 95.88 172 PRO A N 1
ATOM 1354 C CA . PRO A 1 172 ? 23.297 18.188 5.031 1 95.88 172 PRO A CA 1
ATOM 1355 C C . PRO A 1 172 ? 22.688 17.469 6.227 1 95.88 172 PRO A C 1
ATOM 1357 O O . PRO A 1 172 ? 21.453 17.422 6.355 1 95.88 172 PRO A O 1
ATOM 1360 N N . ALA A 1 173 ? 23.469 17.031 7.102 1 93.94 173 ALA A N 1
ATOM 1361 C CA . ALA A 1 173 ? 23.031 16.312 8.297 1 93.94 173 ALA A CA 1
ATOM 1362 C C . ALA A 1 173 ? 22.219 17.234 9.211 1 93.94 173 ALA A C 1
ATOM 1364 O O . ALA A 1 173 ? 21.438 16.75 10.039 1 93.94 173 ALA A O 1
ATOM 1365 N N . SER A 1 174 ? 22.391 18.516 9.078 1 94.69 174 SER A N 1
ATOM 1366 C CA . SER A 1 174 ? 21.719 19.5 9.922 1 94.69 174 SER A CA 1
ATOM 1367 C C . SER A 1 174 ? 20.328 19.828 9.375 1 94.69 174 SER A C 1
ATOM 1369 O O . SER A 1 174 ? 19.562 20.578 10 1 94.69 174 SER A O 1
ATOM 1371 N N . SER A 1 175 ? 20.062 19.172 8.273 1 94.94 175 SER A N 1
ATOM 1372 C CA . SER A 1 175 ? 18.75 19.406 7.664 1 94.94 175 SER A CA 1
ATOM 1373 C C . SER A 1 175 ? 17.625 18.938 8.57 1 94.94 175 SER A C 1
ATOM 1375 O O . SER A 1 175 ? 17.766 17.938 9.281 1 94.94 175 SER A O 1
ATOM 1377 N N . ARG A 1 176 ? 16.484 19.641 8.438 1 93.81 176 ARG A N 1
ATOM 1378 C CA . ARG A 1 176 ? 15.289 19.281 9.203 1 93.81 176 ARG A CA 1
ATOM 1379 C C . ARG A 1 176 ? 14.82 17.875 8.875 1 93.81 176 ARG A C 1
ATOM 1381 O O . ARG A 1 176 ? 14.148 17.234 9.68 1 93.81 176 ARG A O 1
ATOM 1388 N N . ALA A 1 177 ? 15.258 17.375 7.746 1 95.06 177 ALA A N 1
ATOM 1389 C CA . ALA A 1 177 ? 14.82 16.062 7.297 1 95.06 177 ALA A CA 1
ATOM 1390 C C . ALA A 1 177 ? 15.734 14.961 7.844 1 95.06 177 ALA A C 1
ATOM 1392 O O . ALA A 1 177 ? 15.391 13.781 7.809 1 95.06 177 ALA A O 1
ATOM 1393 N N . ARG A 1 178 ? 16.875 1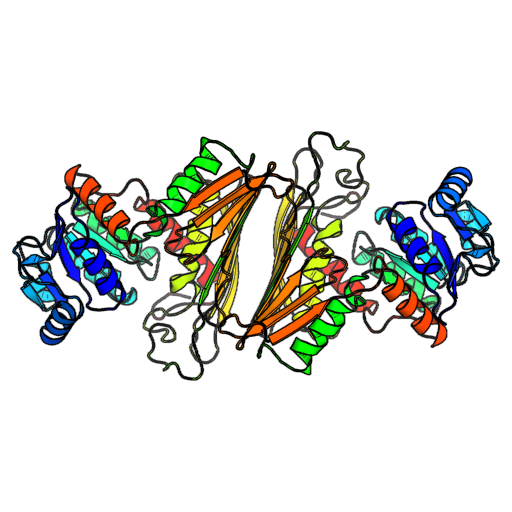5.383 8.398 1 96.81 178 ARG A N 1
ATOM 1394 C CA . ARG A 1 178 ? 17.859 14.367 8.773 1 96.81 178 ARG A CA 1
ATOM 1395 C C . ARG A 1 178 ? 18.234 14.484 10.242 1 96.81 178 ARG A C 1
ATOM 1397 O O . ARG A 1 178 ? 18.625 13.492 10.875 1 96.81 178 ARG A O 1
ATOM 1404 N N . ASP A 1 179 ? 18.125 15.625 10.781 1 97.81 179 ASP A N 1
ATOM 1405 C CA . ASP A 1 179 ? 18.656 15.891 12.117 1 97.81 179 ASP A CA 1
ATOM 1406 C C . ASP A 1 179 ? 17.734 15.328 13.195 1 97.81 179 ASP A C 1
ATOM 1408 O O . ASP A 1 179 ? 16.656 15.867 13.438 1 97.81 179 ASP A O 1
ATOM 1412 N N . ILE A 1 180 ? 18.141 14.336 13.914 1 97.81 180 ILE A N 1
ATOM 1413 C CA . ILE A 1 180 ? 17.344 13.672 14.93 1 97.81 180 ILE A CA 1
ATOM 1414 C C . ILE A 1 180 ? 17 14.656 16.047 1 97.81 180 ILE A C 1
ATOM 1416 O O . ILE A 1 180 ? 15.961 14.531 16.703 1 97.81 180 ILE A O 1
ATOM 1420 N N . ASN A 1 181 ? 17.797 15.703 16.234 1 97.38 181 ASN A N 1
ATOM 1421 C CA . ASN A 1 181 ? 17.562 16.719 17.266 1 97.38 181 ASN A CA 1
ATOM 1422 C C . ASN A 1 181 ? 16.406 17.641 16.891 1 97.38 181 ASN A C 1
ATOM 1424 O O . ASN A 1 181 ? 15.898 18.375 17.75 1 97.38 181 ASN A O 1
ATOM 1428 N N . LEU A 1 182 ? 16.016 17.594 15.688 1 97.44 182 LEU A N 1
ATOM 1429 C CA . LEU A 1 182 ? 14.852 18.344 15.219 1 97.44 182 LEU A CA 1
ATOM 1430 C C . LEU A 1 182 ? 13.656 17.422 15 1 97.44 182 LEU A C 1
ATOM 1432 O O . LEU A 1 182 ? 12.711 17.781 14.297 1 97.44 182 LEU A O 1
ATOM 1436 N N . ALA A 1 183 ? 13.789 16.219 15.5 1 97.94 183 ALA A N 1
ATOM 1437 C CA . ALA A 1 183 ? 12.75 15.203 15.406 1 97.94 183 ALA A CA 1
ATOM 1438 C C . ALA A 1 183 ? 12.445 14.867 13.945 1 97.94 183 ALA A C 1
ATOM 1440 O O . ALA A 1 183 ? 11.289 14.711 13.562 1 97.94 183 ALA A O 1
ATOM 1441 N N . ALA A 1 184 ? 13.531 14.781 13.172 1 97.81 184 ALA A N 1
ATOM 1442 C CA . ALA A 1 184 ? 13.398 14.445 11.758 1 97.81 184 ALA A CA 1
ATOM 1443 C C . ALA A 1 184 ? 12.844 13.031 11.578 1 97.81 184 ALA A C 1
ATOM 1445 O O . ALA A 1 184 ? 12.617 12.32 12.562 1 97.81 184 ALA A O 1
ATOM 1446 N N . GLY A 1 185 ? 12.617 12.656 10.273 1 97.56 185 GLY A N 1
ATOM 1447 C CA . GLY A 1 185 ? 12.078 11.359 9.898 1 97.56 185 GLY A CA 1
ATOM 1448 C C . GLY A 1 185 ? 10.797 11.453 9.086 1 97.56 185 GLY A C 1
ATOM 1449 O O . GLY A 1 185 ? 10.055 12.43 9.203 1 97.56 185 GLY A O 1
ATOM 1450 N N . ALA A 1 186 ? 10.508 10.414 8.406 1 98.06 186 ALA A N 1
ATOM 1451 C CA . ALA A 1 186 ? 9.375 10.406 7.484 1 98.06 186 ALA A CA 1
ATOM 1452 C C . ALA A 1 186 ? 8.055 10.273 8.242 1 98.06 186 ALA A C 1
ATOM 1454 O O . ALA A 1 186 ? 7.047 10.875 7.855 1 98.06 186 ALA A O 1
ATOM 1455 N N . THR A 1 187 ? 7.988 9.539 9.32 1 98.44 187 THR A N 1
ATOM 1456 C CA . THR A 1 187 ? 6.75 9.227 10.031 1 98.44 187 THR A CA 1
ATOM 1457 C C . THR A 1 187 ? 6.082 10.5 10.539 1 98.44 187 THR A C 1
ATOM 1459 O O . THR A 1 187 ? 4.91 10.75 10.25 1 98.44 187 THR A O 1
ATOM 1462 N N . LEU A 1 188 ? 6.805 11.352 11.211 1 98.19 188 LEU A N 1
ATOM 1463 C CA . LEU A 1 188 ? 6.219 12.57 11.773 1 98.19 188 LEU A CA 1
ATOM 1464 C C . LEU A 1 188 ? 5.98 13.609 10.68 1 98.19 188 LEU A C 1
ATOM 1466 O O . LEU A 1 188 ? 4.945 14.281 10.672 1 98.19 188 LEU A O 1
ATOM 1470 N N . ASP A 1 189 ? 6.922 13.68 9.773 1 97.12 189 ASP A N 1
ATOM 1471 C CA . ASP A 1 189 ? 6.906 14.773 8.805 1 97.12 189 ASP A CA 1
ATOM 1472 C C . ASP A 1 189 ? 5.832 14.555 7.742 1 97.12 189 ASP A C 1
ATOM 1474 O O . ASP A 1 189 ? 4.965 15.406 7.539 1 97.12 189 ASP A O 1
ATOM 1478 N N . VAL A 1 190 ? 5.891 13.398 7.098 1 98.19 190 VAL A N 1
ATOM 1479 C CA . VAL A 1 190 ? 4.965 13.211 5.984 1 98.19 190 VAL A CA 1
ATOM 1480 C C . VAL A 1 190 ? 4.07 12.008 6.25 1 98.19 190 VAL A C 1
ATOM 1482 O O . VAL A 1 190 ? 2.971 11.906 5.703 1 98.19 190 VAL A O 1
ATOM 1485 N N . GLY A 1 191 ? 4.461 11.078 7.129 1 98.62 191 GLY A N 1
ATOM 1486 C CA . GLY A 1 191 ? 3.662 9.906 7.465 1 98.62 191 GLY A CA 1
ATOM 1487 C C . GLY A 1 191 ? 2.352 10.258 8.141 1 98.62 191 GLY A C 1
ATOM 1488 O O . GLY A 1 191 ? 1.393 9.484 8.086 1 98.62 191 GLY A O 1
ATOM 1489 N N . ILE A 1 192 ? 2.283 11.383 8.75 1 98.75 192 ILE A N 1
ATOM 1490 C CA . ILE A 1 192 ? 1.088 11.836 9.453 1 98.75 192 ILE A CA 1
ATOM 1491 C C . ILE A 1 192 ? -0.07 11.969 8.469 1 98.75 192 ILE A C 1
ATOM 1493 O O . ILE A 1 192 ? -1.229 11.75 8.828 1 98.75 192 ILE A O 1
ATOM 1497 N N . TYR A 1 193 ? 0.231 12.211 7.211 1 98.81 193 TYR A N 1
ATOM 1498 C CA . TYR A 1 193 ? -0.819 12.492 6.238 1 98.81 193 TYR A CA 1
ATOM 1499 C C . TYR A 1 193 ? -1.544 11.219 5.832 1 98.81 193 TYR A C 1
ATOM 1501 O O . TYR A 1 193 ? -2.766 11.117 5.969 1 98.81 193 TYR A O 1
ATOM 1509 N N . PRO A 1 194 ? -0.816 10.18 5.379 1 98.88 194 PRO A N 1
ATOM 1510 C CA . PRO A 1 194 ? -1.555 8.945 5.082 1 98.88 194 PRO A CA 1
ATOM 1511 C C . PRO A 1 194 ? -2.301 8.398 6.297 1 98.88 194 PRO A C 1
ATOM 1513 O O . PRO A 1 194 ? -3.387 7.836 6.152 1 98.88 194 PRO A O 1
ATOM 1516 N N . LEU A 1 195 ? -1.753 8.523 7.473 1 98.81 195 LEU A N 1
ATOM 1517 C CA . LEU A 1 195 ? -2.457 8.109 8.68 1 98.81 195 LEU A CA 1
ATOM 1518 C C . LEU A 1 195 ? -3.723 8.938 8.883 1 98.81 195 LEU A C 1
ATOM 1520 O O . LEU A 1 195 ? -4.762 8.398 9.281 1 98.81 195 LEU A O 1
ATOM 1524 N N . THR A 1 196 ? -3.623 10.219 8.641 1 98.81 196 THR A N 1
ATOM 1525 C CA . THR A 1 196 ? -4.781 11.102 8.758 1 98.81 196 THR A CA 1
ATOM 1526 C C . THR A 1 196 ? -5.891 10.656 7.801 1 98.81 196 THR A C 1
ATOM 1528 O O . THR A 1 196 ? -7.066 10.672 8.164 1 98.81 196 THR A O 1
ATOM 1531 N N . TYR A 1 197 ? -5.52 10.234 6.617 1 98.88 197 TYR A N 1
ATOM 1532 C CA . TYR A 1 197 ? -6.523 9.781 5.66 1 98.88 197 TYR A CA 1
ATOM 1533 C C . TYR A 1 197 ? -7.238 8.531 6.164 1 98.88 197 TYR A C 1
ATOM 1535 O O . TYR A 1 197 ? -8.43 8.336 5.898 1 98.88 197 TYR A O 1
ATOM 1543 N N . THR A 1 198 ? -6.531 7.637 6.887 1 98.69 198 THR A N 1
ATOM 1544 C CA . THR A 1 198 ? -7.203 6.488 7.48 1 98.69 198 THR A CA 1
ATOM 1545 C C . THR A 1 198 ? -8.25 6.938 8.5 1 98.69 198 THR A C 1
ATOM 1547 O O . THR A 1 198 ? -9.312 6.324 8.617 1 98.69 198 THR A O 1
ATOM 1550 N N . ARG A 1 199 ? -7.984 8.023 9.227 1 98.62 199 ARG A N 1
ATOM 1551 C CA . ARG A 1 199 ? -8.93 8.578 10.188 1 98.62 199 ARG A CA 1
ATOM 1552 C C . ARG A 1 199 ? -10.109 9.242 9.484 1 98.62 199 ARG A C 1
ATOM 1554 O O . ARG A 1 199 ? -11.258 9.109 9.914 1 98.62 199 ARG A O 1
ATOM 1561 N N . ILE A 1 200 ? -9.844 9.891 8.398 1 98.56 200 ILE A N 1
ATOM 1562 C CA . ILE A 1 200 ? -10.852 10.68 7.695 1 98.56 200 ILE A CA 1
ATOM 1563 C C . ILE A 1 200 ? -11.836 9.742 7.004 1 98.56 200 ILE A C 1
ATOM 1565 O O . ILE A 1 200 ? -13.055 9.953 7.062 1 98.56 200 ILE A O 1
ATOM 1569 N N . PHE A 1 201 ? -11.305 8.656 6.383 1 98.75 201 PHE A N 1
ATOM 1570 C CA . PHE A 1 201 ? -12.156 7.914 5.465 1 98.75 201 PHE A CA 1
ATOM 1571 C C . PHE A 1 201 ? -12.625 6.609 6.094 1 98.75 201 PHE A C 1
ATOM 1573 O O . PHE A 1 201 ? -13.609 6.016 5.652 1 98.75 201 PHE A O 1
ATOM 1580 N N . LEU A 1 202 ? -11.93 6.09 7.125 1 98.56 202 LEU A N 1
ATOM 1581 C CA . LEU A 1 202 ? -12.266 4.762 7.629 1 98.56 202 LEU A CA 1
ATOM 1582 C C . LEU A 1 202 ? -13.078 4.859 8.914 1 98.56 202 LEU A C 1
ATOM 1584 O O . LEU A 1 202 ? -13.586 3.852 9.414 1 98.56 202 LEU A O 1
ATOM 1588 N N . ASP A 1 203 ? -13.141 6.066 9.477 1 97.31 203 ASP A N 1
ATOM 1589 C CA . ASP A 1 203 ? -13.867 6.262 10.727 1 97.31 203 ASP A CA 1
ATOM 1590 C C . ASP A 1 203 ? -14.617 7.59 10.727 1 97.31 203 ASP A C 1
ATOM 1592 O O . ASP A 1 203 ? -14.023 8.648 10.516 1 97.31 203 ASP A O 1
ATOM 1596 N N . GLU A 1 204 ? -15.859 7.621 11.016 1 95.62 204 GLU A N 1
ATOM 1597 C CA . GLU A 1 204 ? -16.656 8.844 11.047 1 95.62 204 GLU A CA 1
ATOM 1598 C C . GLU A 1 204 ? -16.547 9.531 12.398 1 95.62 204 GLU A C 1
ATOM 1600 O O . GLU A 1 204 ? -16.953 10.688 12.547 1 95.62 204 GLU A O 1
ATOM 1605 N N . LYS A 1 205 ? -15.984 8.82 13.344 1 97.25 205 LYS A N 1
ATOM 1606 C CA . LYS A 1 205 ? -15.852 9.359 14.688 1 97.25 205 LYS A CA 1
ATOM 1607 C C . LYS A 1 205 ? -14.43 9.867 14.938 1 97.25 205 LYS A C 1
ATOM 1609 O O . LYS A 1 205 ? -13.5 9.484 14.219 1 97.25 205 LYS A O 1
ATOM 1614 N N . LEU A 1 206 ? -14.234 10.766 15.992 1 97.44 206 LEU A N 1
ATOM 1615 C CA . LEU A 1 206 ? -12.953 11.414 16.266 1 97.44 206 LEU A CA 1
ATOM 1616 C C . LEU A 1 206 ? -12.539 11.219 17.719 1 97.44 206 LEU A C 1
ATOM 1618 O O . LEU A 1 206 ? -13.383 11.047 18.594 1 97.44 206 LEU A O 1
ATOM 1622 N N . GLY A 1 207 ? -11.203 11.258 17.906 1 96.75 207 GLY A N 1
ATOM 1623 C CA . GLY A 1 207 ? -10.633 11.336 19.234 1 96.75 207 GLY A CA 1
ATOM 1624 C C . GLY A 1 207 ? -11.07 10.203 20.141 1 96.75 207 GLY A C 1
ATOM 1625 O O . GLY A 1 207 ? -10.953 9.031 19.781 1 96.75 207 GLY A O 1
ATOM 1626 N N . LYS A 1 208 ? -11.664 10.531 21.25 1 95.75 208 LYS A N 1
ATOM 1627 C CA . LYS A 1 208 ? -12.031 9.555 22.266 1 95.75 208 LYS A CA 1
ATOM 1628 C C . LYS A 1 208 ? -13.172 8.664 21.781 1 95.75 208 LYS A C 1
ATOM 1630 O O . LYS A 1 208 ? -13.359 7.555 22.297 1 95.75 208 LYS A O 1
ATOM 1635 N N . ASN A 1 209 ? -13.93 9.141 20.859 1 97.12 209 ASN A N 1
ATOM 1636 C CA . ASN A 1 209 ? -15.07 8.391 20.344 1 97.12 209 ASN A CA 1
ATOM 1637 C C . ASN A 1 209 ? -14.68 7.551 19.125 1 97.12 209 ASN A C 1
ATOM 1639 O O . ASN A 1 209 ? -15.523 6.863 18.547 1 97.12 209 ASN A O 1
ATOM 1643 N N . ALA A 1 210 ? -13.445 7.617 18.75 1 97.94 210 ALA A N 1
ATOM 1644 C CA . ALA A 1 210 ? -12.977 6.91 17.562 1 97.94 210 ALA A CA 1
ATOM 1645 C C . ALA A 1 210 ? -13.281 5.418 17.656 1 97.94 210 ALA A C 1
ATOM 1647 O O . ALA A 1 210 ? -13.234 4.832 18.734 1 97.94 210 ALA A O 1
ATOM 1648 N N . THR A 1 211 ? -13.625 4.793 16.531 1 98.12 211 THR A N 1
ATOM 1649 C CA . THR A 1 211 ? -13.672 3.336 16.453 1 98.12 211 THR A CA 1
ATOM 1650 C C . THR A 1 211 ? -12.32 2.734 16.812 1 98.12 211 THR A C 1
ATOM 1652 O O . THR A 1 211 ? -11.281 3.174 16.312 1 98.12 211 THR A O 1
ATOM 1655 N N . PRO A 1 212 ? -12.367 1.801 17.734 1 98.31 212 PRO A N 1
ATOM 1656 C CA . PRO A 1 212 ? -11.086 1.208 18.109 1 98.31 212 PRO A CA 1
ATOM 1657 C C . PRO A 1 212 ? -10.336 0.623 16.906 1 98.31 212 PRO A C 1
ATOM 1659 O O . PRO A 1 212 ? -10.953 0.038 16.016 1 98.31 212 PRO A O 1
ATOM 1662 N N . PHE A 1 213 ? -9.016 0.77 16.891 1 98.62 213 PHE A N 1
ATOM 1663 C CA . PHE A 1 213 ? -8.188 0.196 15.836 1 98.62 213 PHE A CA 1
ATOM 1664 C C . PHE A 1 213 ? -6.84 -0.249 16.391 1 98.62 213 PHE A C 1
ATOM 1666 O O . PHE A 1 213 ? -6.438 0.177 17.469 1 98.62 213 PHE A O 1
ATOM 1673 N N . GLU A 1 214 ? -6.219 -1.189 15.672 1 98.44 214 GLU A N 1
ATOM 1674 C CA . GLU A 1 214 ? -4.855 -1.654 15.914 1 98.44 214 GLU A CA 1
ATOM 1675 C C . GLU A 1 214 ? -3.906 -1.182 14.82 1 98.44 214 GLU A C 1
ATOM 1677 O O . GLU A 1 214 ? -4.316 -1.001 13.672 1 98.44 214 GLU A O 1
ATOM 1682 N N . THR A 1 215 ? -2.643 -0.95 15.203 1 98.75 215 THR A N 1
ATOM 1683 C CA . THR A 1 215 ? -1.611 -0.618 14.227 1 98.75 215 THR A CA 1
ATOM 1684 C C . THR A 1 215 ? -0.47 -1.63 14.273 1 98.75 215 THR A C 1
ATOM 1686 O O . THR A 1 215 ? -0.159 -2.168 15.344 1 98.75 215 THR A O 1
ATOM 1689 N N . LYS A 1 216 ? 0.042 -1.991 13.195 1 98.88 216 LYS A N 1
ATOM 1690 C CA . LYS A 1 216 ? 1.312 -2.686 13.008 1 98.88 216 LYS A CA 1
ATOM 1691 C C . LYS A 1 216 ? 2.213 -1.924 12.039 1 98.88 216 LYS A C 1
ATOM 1693 O O . LYS A 1 216 ? 1.726 -1.29 11.094 1 98.88 216 LYS A O 1
ATOM 1698 N N . SER A 1 217 ? 3.551 -1.96 12.273 1 98.88 217 SER A N 1
ATOM 1699 C CA . SER A 1 217 ? 4.387 -1.093 11.453 1 98.88 217 SER A CA 1
ATOM 1700 C C . SER A 1 217 ? 5.816 -1.617 11.367 1 98.88 217 SER A C 1
ATOM 1702 O O . SER A 1 217 ? 6.23 -2.436 12.195 1 98.88 217 SER A O 1
ATOM 1704 N N . PHE A 1 218 ? 6.465 -1.229 10.297 1 98.88 218 PHE A N 1
ATOM 1705 C CA . PHE A 1 218 ? 7.914 -1.329 10.164 1 98.88 218 PHE A CA 1
ATOM 1706 C C . PHE A 1 218 ? 8.523 0.031 9.844 1 98.88 218 PHE A C 1
ATOM 1708 O O . PHE A 1 218 ? 8.016 0.763 8.992 1 98.88 218 PHE A O 1
ATOM 1715 N N . LEU A 1 219 ? 9.516 0.386 10.57 1 98.81 219 LEU A N 1
ATOM 1716 C CA . LEU A 1 219 ? 10.375 1.522 10.242 1 98.81 219 LEU 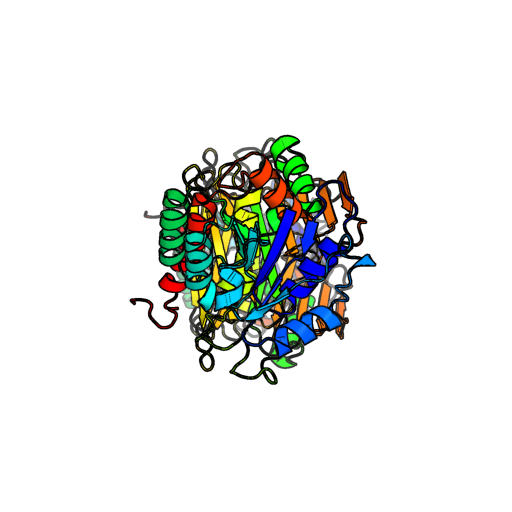A CA 1
ATOM 1717 C C . LEU A 1 219 ? 11.789 1.064 9.922 1 98.81 219 LEU A C 1
ATOM 1719 O O . LEU A 1 219 ? 12.289 0.106 10.523 1 98.81 219 LEU A O 1
ATOM 1723 N N . THR A 1 220 ? 12.406 1.647 8.984 1 98.38 220 THR A N 1
ATOM 1724 C CA . THR A 1 220 ? 13.844 1.469 8.797 1 98.38 220 THR A CA 1
ATOM 1725 C C . THR A 1 220 ? 14.609 2.715 9.242 1 98.38 220 THR A C 1
ATOM 1727 O O . THR A 1 220 ? 14.484 3.775 8.625 1 98.38 220 THR A O 1
ATOM 1730 N N . ILE A 1 221 ? 15.336 2.609 10.25 1 97.5 221 ILE A N 1
ATOM 1731 C CA . ILE A 1 221 ? 16.125 3.684 10.844 1 97.5 221 ILE A CA 1
ATOM 1732 C C . ILE A 1 221 ? 17.5 3.74 10.195 1 97.5 221 ILE A C 1
ATOM 1734 O O . ILE A 1 221 ? 18.203 2.727 10.133 1 97.5 221 ILE A O 1
ATOM 1738 N N . ASP A 1 222 ? 17.812 4.895 9.727 1 96 222 ASP A N 1
ATOM 1739 C CA . ASP A 1 222 ? 19.094 5.082 9.062 1 96 222 ASP A CA 1
ATOM 1740 C C . ASP A 1 222 ? 20.25 4.984 10.062 1 96 222 ASP A C 1
ATOM 1742 O O . ASP A 1 222 ? 20.156 5.512 11.172 1 96 222 ASP A O 1
ATOM 1746 N N . ASP A 1 223 ? 21.297 4.371 9.648 1 93.44 223 ASP A N 1
ATOM 1747 C CA . ASP A 1 223 ? 22.422 4.129 10.547 1 93.44 223 ASP A CA 1
ATOM 1748 C C . ASP A 1 223 ? 23.188 5.426 10.836 1 93.44 223 ASP A C 1
ATOM 1750 O O . ASP A 1 223 ? 23.797 5.57 11.898 1 93.44 223 ASP A O 1
ATOM 1754 N N . SER A 1 224 ? 23.125 6.281 9.891 1 92.81 224 SER A N 1
ATOM 1755 C CA . SER A 1 224 ? 23.906 7.5 10.016 1 92.81 224 SER A CA 1
ATOM 1756 C C . SER A 1 224 ? 23.125 8.586 10.758 1 92.81 224 SER A C 1
ATOM 1758 O O . SER A 1 224 ? 23.625 9.156 11.727 1 92.81 224 SER A O 1
ATOM 1760 N N . ASP A 1 225 ? 21.922 8.844 10.344 1 94.44 225 ASP A N 1
ATOM 1761 C CA . ASP A 1 225 ? 21.156 9.953 10.891 1 94.44 225 ASP A CA 1
ATOM 1762 C C . ASP A 1 225 ? 20.281 9.5 12.055 1 94.44 225 ASP A C 1
ATOM 1764 O O . ASP A 1 225 ? 19.781 10.328 12.82 1 94.44 225 ASP A O 1
ATOM 1768 N N . LYS A 1 226 ? 20 8.234 12.141 1 96.69 226 LYS A N 1
ATOM 1769 C CA . LYS A 1 226 ? 19.297 7.598 13.25 1 96.69 226 LYS A CA 1
ATOM 1770 C C . LYS A 1 226 ? 17.828 7.98 13.25 1 96.69 226 LYS A C 1
ATOM 1772 O O . LYS A 1 226 ? 17.188 8 14.305 1 96.69 226 LYS A O 1
ATOM 1777 N N . VAL A 1 227 ? 17.297 8.32 12.078 1 97.88 227 VAL A N 1
ATOM 1778 C CA . VAL A 1 227 ? 15.867 8.586 11.961 1 97.88 227 VAL A CA 1
ATOM 1779 C C . VAL A 1 227 ? 15.25 7.648 10.922 1 97.88 227 VAL A C 1
ATOM 1781 O O . VAL A 1 227 ? 15.969 6.918 10.234 1 97.88 227 VAL A O 1
ATOM 1784 N N . ASP A 1 228 ? 13.953 7.613 10.875 1 98.31 228 ASP A N 1
ATOM 1785 C CA . ASP A 1 228 ? 13.242 6.719 9.969 1 98.31 228 ASP A CA 1
ATOM 1786 C C . ASP A 1 228 ? 13.023 7.383 8.609 1 98.31 228 ASP A C 1
ATOM 1788 O O . ASP A 1 228 ? 12.32 8.391 8.508 1 98.31 228 ASP A O 1
ATOM 1792 N N . HIS A 1 229 ? 13.625 6.887 7.523 1 97.75 229 HIS A N 1
ATOM 1793 C CA . HIS A 1 229 ? 13.398 7.445 6.191 1 97.75 229 HIS A CA 1
ATOM 1794 C C . HIS A 1 229 ? 12.43 6.582 5.391 1 97.75 229 HIS A C 1
ATOM 1796 O O . HIS A 1 229 ? 12.016 6.961 4.293 1 97.75 229 HIS A O 1
ATOM 1802 N N . VAL A 1 230 ? 12.086 5.43 5.871 1 98.12 230 VAL A N 1
ATOM 1803 C CA . VAL A 1 230 ? 11.07 4.559 5.285 1 98.12 230 VAL A CA 1
ATOM 1804 C C . VAL A 1 230 ? 10.117 4.07 6.375 1 98.12 230 VAL A C 1
ATOM 1806 O O . VAL A 1 230 ? 10.547 3.455 7.355 1 98.12 230 VAL A O 1
ATOM 1809 N N . SER A 1 231 ? 8.859 4.359 6.172 1 98.69 231 SER A N 1
ATOM 1810 C CA . SER A 1 231 ? 7.824 4.02 7.141 1 98.69 231 SER A CA 1
ATOM 1811 C C . SER A 1 231 ? 6.652 3.309 6.473 1 98.69 231 SER A C 1
ATOM 1813 O O . SER A 1 231 ? 6.109 3.795 5.48 1 98.69 231 SER A O 1
ATOM 1815 N N . THR A 1 232 ? 6.312 2.137 6.984 1 98.88 232 THR A N 1
ATOM 1816 C CA . THR A 1 232 ? 5.152 1.369 6.547 1 98.88 232 THR A CA 1
ATOM 1817 C C . THR A 1 232 ? 4.246 1.034 7.73 1 98.88 232 THR A C 1
ATOM 1819 O O . THR A 1 232 ? 4.648 0.305 8.641 1 98.88 232 THR A O 1
ATOM 1822 N N . ILE A 1 233 ? 3.041 1.571 7.734 1 98.94 233 ILE A N 1
ATOM 1823 C CA . ILE A 1 233 ? 2.09 1.39 8.82 1 98.94 233 ILE A CA 1
ATOM 1824 C C . ILE A 1 233 ? 0.788 0.805 8.281 1 98.94 233 ILE A C 1
ATOM 1826 O O . ILE A 1 233 ? 0.265 1.272 7.266 1 98.94 233 ILE A O 1
ATOM 1830 N N . ILE A 1 234 ? 0.279 -0.249 8.922 1 98.94 234 ILE A N 1
ATOM 1831 C CA . ILE A 1 234 ? -1.054 -0.754 8.609 1 98.94 234 ILE A CA 1
ATOM 1832 C C . ILE A 1 234 ? -1.956 -0.616 9.836 1 98.94 234 ILE A C 1
ATOM 1834 O O . ILE A 1 234 ? -1.482 -0.666 10.969 1 98.94 234 ILE A O 1
ATOM 1838 N N . VAL A 1 235 ? -3.188 -0.334 9.555 1 98.88 235 VAL A N 1
ATOM 1839 C CA . VAL A 1 235 ? -4.215 -0.119 10.57 1 98.88 235 VAL A CA 1
ATOM 1840 C C . VAL A 1 235 ? -5.391 -1.061 10.32 1 98.88 235 VAL A C 1
ATOM 1842 O O . VAL A 1 235 ? -5.785 -1.285 9.18 1 98.88 235 VAL A O 1
ATOM 1845 N N . LYS A 1 236 ? -5.953 -1.622 11.359 1 98.81 236 LYS A N 1
ATOM 1846 C CA . LYS A 1 236 ? -7.199 -2.375 11.266 1 98.81 236 LYS A CA 1
ATOM 1847 C C . LYS A 1 236 ? -8.219 -1.879 12.289 1 98.81 236 LYS A C 1
ATOM 1849 O O . LYS A 1 236 ? -7.973 -1.945 13.5 1 98.81 236 LYS A O 1
ATOM 1854 N N . TYR A 1 237 ? -9.281 -1.383 11.781 1 98.75 237 TYR A N 1
ATOM 1855 C CA . TYR A 1 237 ? -10.383 -0.96 12.648 1 98.75 237 TYR A CA 1
ATOM 1856 C C . TYR A 1 237 ? -11.211 -2.156 13.102 1 98.75 237 TYR A C 1
ATOM 1858 O O . TYR A 1 237 ? -11.242 -3.188 12.43 1 98.75 237 TYR A O 1
ATOM 1866 N N . LYS A 1 238 ? -11.914 -2.043 14.211 1 97.81 238 LYS A N 1
ATOM 1867 C CA . LYS A 1 238 ? -12.711 -3.109 14.805 1 97.81 238 LYS A CA 1
ATOM 1868 C C . LYS A 1 238 ? -13.789 -3.6 13.836 1 97.81 238 LYS A C 1
ATOM 1870 O O . LYS A 1 238 ? -14.148 -4.777 13.852 1 97.81 238 LYS A O 1
ATOM 1875 N N . ASP A 1 239 ? -14.172 -2.744 12.977 1 96.88 239 ASP A N 1
ATOM 1876 C CA . ASP A 1 239 ? -15.242 -3.121 12.055 1 96.88 239 ASP A CA 1
ATOM 1877 C C . ASP A 1 239 ? -14.672 -3.779 10.797 1 96.88 239 ASP A C 1
ATOM 1879 O O . ASP A 1 239 ? -15.391 -4.016 9.828 1 96.88 239 ASP A O 1
ATOM 1883 N N . GLY A 1 240 ? -13.414 -3.963 10.75 1 97.62 240 GLY A N 1
ATOM 1884 C CA . GLY A 1 240 ? -12.82 -4.816 9.734 1 97.62 240 GLY A CA 1
ATOM 1885 C C . GLY A 1 240 ? -12.094 -4.043 8.648 1 97.62 240 GLY A C 1
ATOM 1886 O O . GLY A 1 240 ? -11.375 -4.629 7.84 1 97.62 240 GLY A O 1
ATOM 1887 N N . LYS A 1 241 ? -12.18 -2.697 8.617 1 98.56 241 LYS A N 1
ATOM 1888 C CA . LYS A 1 241 ? -11.547 -1.87 7.594 1 98.56 241 LYS A CA 1
ATOM 1889 C C . LYS A 1 241 ? -10.039 -1.806 7.797 1 98.56 241 LYS A C 1
ATOM 1891 O O . LYS A 1 241 ? -9.555 -1.756 8.93 1 98.56 241 LYS A O 1
ATOM 1896 N N . HIS A 1 242 ? -9.359 -1.818 6.68 1 98.88 242 HIS A N 1
ATOM 1897 C CA . HIS A 1 242 ? -7.906 -1.738 6.734 1 98.88 242 HIS A CA 1
ATOM 1898 C C . HIS A 1 242 ? -7.41 -0.39 6.227 1 98.88 242 HIS A C 1
ATOM 1900 O O . HIS A 1 242 ? -7.984 0.177 5.293 1 98.88 242 HIS A O 1
ATOM 1906 N N . GLY A 1 243 ? -6.375 0.1 6.809 1 98.94 243 GLY A N 1
ATOM 1907 C CA . GLY A 1 243 ? -5.59 1.215 6.297 1 98.94 243 GLY A CA 1
ATOM 1908 C C . GLY A 1 243 ? -4.137 0.861 6.059 1 98.94 243 GLY A C 1
ATOM 1909 O O . GLY A 1 243 ? -3.537 0.113 6.832 1 98.94 243 GLY A O 1
ATOM 1910 N N . ILE A 1 244 ? -3.596 1.34 5.031 1 98.94 244 ILE A N 1
ATOM 1911 C CA . ILE A 1 244 ? -2.168 1.281 4.734 1 98.94 244 ILE A CA 1
ATOM 1912 C C . ILE A 1 244 ? -1.614 2.695 4.578 1 98.94 244 ILE A C 1
ATOM 1914 O O . ILE A 1 244 ? -2.088 3.467 3.74 1 98.94 244 ILE A O 1
ATOM 1918 N N . ALA A 1 245 ? -0.692 3.023 5.363 1 98.88 245 ALA A N 1
ATOM 1919 C CA . ALA A 1 245 ? -0.106 4.359 5.387 1 98.88 245 ALA A CA 1
ATOM 1920 C C . ALA A 1 245 ? 1.412 4.297 5.25 1 98.88 245 ALA A C 1
ATOM 1922 O O . ALA A 1 245 ? 2.109 3.898 6.184 1 98.88 245 ALA A O 1
ATOM 1923 N N . THR A 1 246 ? 1.919 4.77 4.082 1 98.75 246 THR A N 1
ATOM 1924 C CA . THR A 1 246 ? 3.354 4.652 3.84 1 98.75 246 THR A CA 1
ATOM 1925 C C . THR A 1 246 ? 3.973 6.023 3.596 1 98.75 246 THR A C 1
ATOM 1927 O O . THR A 1 246 ? 3.285 6.957 3.178 1 98.75 246 THR A O 1
ATOM 1930 N N . SER A 1 247 ? 5.211 6.145 3.91 1 98.75 247 SER A N 1
ATOM 1931 C CA . SER A 1 247 ? 5.992 7.352 3.664 1 98.75 247 SER A CA 1
ATOM 1932 C C . SER A 1 247 ? 7.469 7.023 3.457 1 98.75 247 SER A C 1
ATOM 1934 O O . SER A 1 247 ? 7.969 6.035 3.992 1 98.75 247 SER A O 1
ATOM 1936 N N . SER A 1 248 ? 8.117 7.844 2.629 1 98.25 248 SER A N 1
ATOM 1937 C CA . SER A 1 248 ? 9.539 7.676 2.328 1 98.25 248 SER A CA 1
ATOM 1938 C C . SER A 1 248 ? 10.18 9 1.945 1 98.25 248 SER A C 1
ATOM 1940 O O . SER A 1 248 ? 9.5 9.93 1.51 1 98.25 248 SER A O 1
ATOM 1942 N N . ASN A 1 249 ? 11.484 9.086 2.201 1 97.75 249 ASN A N 1
ATOM 1943 C CA . ASN A 1 249 ? 12.266 10.25 1.796 1 97.75 249 ASN A CA 1
ATOM 1944 C C . ASN A 1 249 ? 13.148 9.938 0.593 1 97.75 249 ASN A C 1
ATOM 1946 O O . ASN A 1 249 ? 14.008 10.742 0.223 1 97.75 249 ASN A O 1
ATOM 1950 N N . TYR A 1 250 ? 12.938 8.773 -0.055 1 97.19 250 TYR A N 1
ATOM 1951 C CA . TYR A 1 250 ? 13.875 8.367 -1.097 1 97.19 250 TYR A CA 1
ATOM 1952 C C . TYR A 1 250 ? 13.242 8.5 -2.479 1 97.19 250 TYR A C 1
ATOM 1954 O O . TYR A 1 250 ? 13.953 8.516 -3.49 1 97.19 250 TYR A O 1
ATOM 1962 N N . THR A 1 251 ? 11.961 8.484 -2.553 1 96.5 251 THR A N 1
ATOM 1963 C CA . THR A 1 251 ? 11.242 8.539 -3.82 1 96.5 251 THR A CA 1
ATOM 1964 C C . THR A 1 251 ? 9.883 9.203 -3.645 1 96.5 251 THR A C 1
ATOM 1966 O O . THR A 1 251 ? 9.203 8.984 -2.641 1 96.5 251 THR A O 1
ATOM 1969 N N . ALA A 1 252 ? 9.523 9.992 -4.668 1 96.38 252 ALA A N 1
ATOM 1970 C CA . ALA A 1 252 ? 8.234 10.68 -4.574 1 96.38 252 ALA A CA 1
ATOM 1971 C C . ALA A 1 252 ? 7.074 9.703 -4.715 1 96.38 252 ALA A C 1
ATOM 1973 O O . ALA A 1 252 ? 7.16 8.734 -5.477 1 96.38 252 ALA A O 1
ATOM 1974 N N . ALA A 1 253 ? 6.023 9.969 -3.99 1 94.94 253 ALA A N 1
ATOM 1975 C CA . ALA A 1 253 ? 4.789 9.203 -4.141 1 94.94 253 ALA A CA 1
ATOM 1976 C C . ALA A 1 253 ? 4.238 9.328 -5.559 1 94.94 253 ALA A C 1
ATOM 1978 O O . ALA A 1 253 ? 4.578 10.266 -6.285 1 94.94 253 ALA A O 1
ATOM 1979 N N . PRO A 1 254 ? 3.406 8.375 -5.926 1 95.69 254 PRO A N 1
ATOM 1980 C CA . PRO A 1 254 ? 2.752 8.5 -7.23 1 95.69 254 PRO A CA 1
ATOM 1981 C C . PRO A 1 254 ? 1.733 9.633 -7.273 1 95.69 254 PRO A C 1
ATOM 1983 O O . PRO A 1 254 ? 1.305 10.125 -6.223 1 95.69 254 PRO A O 1
ATOM 1986 N N . GLU A 1 255 ? 1.376 10.008 -8.516 1 95.94 255 GLU A N 1
ATOM 1987 C CA . GLU A 1 255 ? 0.365 11.039 -8.711 1 95.94 255 GLU A CA 1
ATOM 1988 C C . GLU A 1 255 ? -0.943 10.672 -8.016 1 95.94 255 GLU A C 1
ATOM 1990 O O . GLU A 1 255 ? -1.574 11.516 -7.379 1 95.94 255 GLU A O 1
ATOM 1995 N N . ARG A 1 256 ? -1.435 9.477 -8.289 1 98.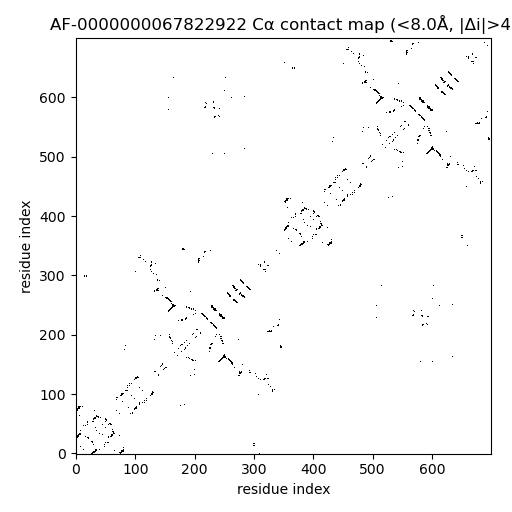06 256 ARG A N 1
ATOM 1996 C CA . ARG A 1 256 ? -2.516 8.922 -7.477 1 98.06 256 ARG A CA 1
ATOM 1997 C C . ARG A 1 256 ? -1.99 8.422 -6.133 1 98.06 256 ARG A C 1
ATOM 1999 O O . ARG A 1 256 ? -1.527 7.285 -6.027 1 98.06 256 ARG A O 1
ATOM 2006 N N . PHE A 1 257 ? -2.082 9.25 -5.137 1 98.38 257 PHE A N 1
ATOM 2007 C CA . PHE A 1 257 ? -1.385 8.914 -3.898 1 98.38 257 PHE A CA 1
ATOM 2008 C C . PHE A 1 257 ? -2.305 8.164 -2.945 1 98.38 257 PHE A C 1
ATOM 2010 O O . PHE A 1 257 ? -1.846 7.59 -1.956 1 98.38 257 PHE A O 1
ATOM 2017 N N . LEU A 1 258 ? -3.607 8.172 -3.238 1 98.81 258 LEU A N 1
ATOM 2018 C CA . LEU A 1 258 ? -4.547 7.488 -2.359 1 98.81 258 LEU A CA 1
ATOM 2019 C C . LEU A 1 258 ? -5.609 6.75 -3.168 1 98.81 258 LEU A C 1
ATOM 2021 O O . LEU A 1 258 ? -6.137 7.289 -4.145 1 98.81 258 LEU A O 1
ATOM 2025 N N . ARG A 1 259 ? -5.922 5.578 -2.74 1 98.81 259 ARG A N 1
ATOM 2026 C CA . ARG A 1 259 ? -7.016 4.773 -3.268 1 98.81 259 ARG A CA 1
ATOM 2027 C C . ARG A 1 259 ? -7.867 4.199 -2.139 1 98.81 259 ARG A C 1
ATOM 2029 O O . ARG A 1 259 ? -7.363 3.457 -1.291 1 98.81 259 ARG A O 1
ATOM 2036 N N . LEU A 1 260 ? -9.086 4.613 -2.084 1 98.88 260 LEU A N 1
ATOM 2037 C CA . LEU A 1 260 ? -10.086 4.086 -1.164 1 98.88 260 LEU A CA 1
ATOM 2038 C C . LEU A 1 260 ? -10.984 3.072 -1.864 1 98.88 260 LEU A C 1
ATOM 2040 O O . LEU A 1 260 ? -11.625 3.393 -2.867 1 98.88 260 LEU A O 1
ATOM 2044 N N . GLU A 1 261 ? -11.047 1.902 -1.27 1 98.75 261 GLU A N 1
ATOM 2045 C CA . GLU A 1 261 ? -11.719 0.79 -1.93 1 98.75 261 GLU A CA 1
ATOM 2046 C C . GLU A 1 261 ? -13.023 0.431 -1.215 1 98.75 261 GLU A C 1
ATOM 2048 O O . GLU A 1 261 ? -13.039 0.263 0.006 1 98.75 261 GLU A O 1
ATOM 2053 N N . GLY A 1 262 ? -14.062 0.284 -1.982 1 98.06 262 GLY A N 1
ATOM 2054 C CA . GLY A 1 262 ? -15.359 -0.144 -1.472 1 98.06 262 GLY A CA 1
ATOM 2055 C C . GLY A 1 262 ? -15.992 -1.237 -2.307 1 98.06 262 GLY A C 1
ATOM 2056 O O . GLY A 1 262 ? -15.406 -1.702 -3.287 1 98.06 262 GLY A O 1
ATOM 2057 N N . THR A 1 263 ? -17.156 -1.704 -1.943 1 96.88 263 THR A N 1
ATOM 2058 C CA . THR A 1 263 ? -17.828 -2.848 -2.549 1 96.88 263 THR A CA 1
ATOM 2059 C C . THR A 1 263 ? -18.469 -2.457 -3.879 1 96.88 263 THR A C 1
ATOM 2061 O O . THR A 1 263 ? -18.891 -3.322 -4.648 1 96.88 263 THR A O 1
ATOM 2064 N N . LYS A 1 264 ? -18.469 -1.149 -4.188 1 96.88 264 LYS A N 1
ATOM 2065 C CA . LYS A 1 264 ? -19.125 -0.737 -5.426 1 96.88 264 LYS A CA 1
ATOM 2066 C C . LYS A 1 264 ? -18.203 0.112 -6.285 1 96.88 264 LYS A C 1
ATOM 2068 O O . LYS A 1 264 ? -18.594 0.608 -7.34 1 96.88 264 LYS A O 1
ATOM 2073 N N . GLY A 1 265 ? -17 0.301 -5.828 1 97.81 265 GLY A N 1
ATOM 2074 C CA . GLY A 1 265 ? -16.062 1.119 -6.586 1 97.81 265 GLY A CA 1
ATOM 2075 C C . GLY A 1 265 ? -14.922 1.655 -5.746 1 97.81 265 GLY A C 1
ATOM 2076 O O . GLY A 1 265 ? -14.594 1.087 -4.703 1 97.81 265 GLY A O 1
ATOM 2077 N N . THR A 1 266 ? -14.297 2.734 -6.309 1 98.81 266 THR A N 1
ATOM 2078 C CA . THR A 1 266 ? -13.125 3.285 -5.637 1 98.81 266 THR A CA 1
ATOM 2079 C C . THR A 1 266 ? -13.156 4.809 -5.664 1 98.81 266 THR A C 1
ATOM 2081 O O . THR A 1 266 ? -13.773 5.41 -6.543 1 98.81 266 THR A O 1
ATOM 2084 N N . LEU A 1 267 ? -12.586 5.398 -4.664 1 98.88 267 LEU A N 1
ATOM 2085 C CA . LEU A 1 267 ? -12.219 6.809 -4.637 1 98.88 267 LEU A CA 1
ATOM 2086 C C . LEU A 1 267 ? -10.703 6.973 -4.738 1 98.88 267 LEU A C 1
ATOM 2088 O O . LEU A 1 267 ? -9.953 6.254 -4.074 1 98.88 267 LEU A O 1
ATOM 2092 N N . GLU A 1 268 ? -10.273 7.891 -5.586 1 98.88 268 GLU A N 1
ATOM 2093 C CA . GLU A 1 268 ? -8.852 8.172 -5.738 1 98.88 268 GLU A CA 1
ATOM 2094 C C . GLU A 1 268 ? -8.562 9.656 -5.539 1 98.88 268 GLU A C 1
ATOM 2096 O O . GLU A 1 268 ? -9.344 10.508 -5.961 1 98.88 268 GLU A O 1
ATOM 2101 N N . LEU A 1 269 ? -7.508 9.953 -4.887 1 98.88 269 LEU A N 1
ATOM 2102 C CA . LEU A 1 269 ? -7 11.312 -4.746 1 98.88 269 LEU A CA 1
ATOM 2103 C C . LEU A 1 269 ? -5.672 11.477 -5.473 1 98.88 269 LEU A C 1
ATOM 2105 O O . LEU A 1 269 ? -4.863 10.547 -5.512 1 98.88 269 LEU A O 1
ATOM 2109 N N . TYR A 1 270 ? -5.441 12.68 -6.02 1 98.25 270 TYR A N 1
ATOM 2110 C CA . TYR A 1 270 ? -4.285 12.945 -6.867 1 98.25 270 TYR A CA 1
ATOM 2111 C C . TYR A 1 270 ? -3.559 14.211 -6.418 1 98.25 270 TYR A C 1
ATOM 2113 O O . TYR A 1 270 ? -4.16 15.094 -5.801 1 98.25 270 TYR A O 1
ATOM 2121 N N . GLY A 1 271 ? -2.273 14.234 -6.777 1 96.94 271 GLY A N 1
ATOM 2122 C CA . GLY A 1 271 ? -1.492 15.445 -6.566 1 96.94 271 GLY A CA 1
ATOM 2123 C C . GLY A 1 271 ? -0.754 15.461 -5.242 1 96.94 271 GLY A C 1
ATOM 2124 O O . GLY A 1 271 ? -0.147 14.461 -4.855 1 96.94 271 GLY A O 1
ATOM 2125 N N . ASN A 1 272 ? -0.774 16.656 -4.539 1 97.25 272 ASN A N 1
ATOM 2126 C CA . ASN A 1 272 ? -0.111 16.828 -3.252 1 97.25 272 ASN A CA 1
ATOM 2127 C C . ASN A 1 272 ? -0.89 16.156 -2.129 1 97.25 272 ASN A C 1
ATOM 2129 O O . ASN A 1 272 ? -1.994 16.578 -1.787 1 97.25 272 ASN A O 1
ATOM 2133 N N . PRO A 1 273 ? -0.328 15.164 -1.512 1 98.38 273 PRO A N 1
ATOM 2134 C CA . PRO A 1 273 ? -1.071 14.43 -0.491 1 98.38 273 PRO A CA 1
ATOM 2135 C C . PRO A 1 273 ? -1.485 15.305 0.689 1 98.38 273 PRO A C 1
ATOM 2137 O O . PRO A 1 273 ? -2.451 14.984 1.39 1 98.38 273 PRO A O 1
ATOM 2140 N N . ALA A 1 274 ? -0.814 16.375 0.922 1 98.25 274 ALA A N 1
ATOM 2141 C CA . ALA A 1 274 ? -1.165 17.266 2.031 1 98.25 274 ALA A CA 1
ATOM 2142 C C . ALA A 1 274 ? -2.355 18.141 1.673 1 98.25 274 ALA A C 1
ATOM 2144 O O . ALA A 1 274 ? -3.117 18.562 2.551 1 98.25 274 ALA A O 1
ATOM 2145 N N . ALA A 1 275 ? -2.449 18.453 0.417 1 97.94 275 ALA A N 1
ATOM 2146 C CA . ALA A 1 275 ? -3.494 19.344 -0.074 1 97.94 275 ALA A CA 1
ATOM 2147 C C . ALA A 1 275 ? -3.92 18.969 -1.489 1 97.94 275 ALA A C 1
ATOM 2149 O O . ALA A 1 275 ? -3.74 19.75 -2.428 1 97.94 275 ALA A O 1
ATOM 2150 N N . PRO A 1 276 ? -4.559 17.797 -1.577 1 98.19 276 PRO A N 1
ATOM 2151 C CA . PRO A 1 276 ? -4.957 17.391 -2.924 1 98.19 276 PRO A CA 1
ATOM 2152 C C . PRO A 1 276 ? -5.996 18.312 -3.543 1 98.19 276 PRO A C 1
ATOM 2154 O O . PRO A 1 276 ? -6.836 18.875 -2.83 1 98.19 276 PRO A O 1
ATOM 2157 N N . LYS A 1 277 ? -5.941 18.422 -4.859 1 97.06 277 LYS A N 1
ATOM 2158 C CA . LYS A 1 277 ? -6.891 19.281 -5.551 1 97.06 277 LYS A CA 1
ATOM 2159 C C . LYS A 1 277 ? -7.871 18.469 -6.391 1 97.06 277 LYS A C 1
ATOM 2161 O O . LYS A 1 277 ? -8.875 19 -6.871 1 97.06 277 LYS A O 1
ATOM 2166 N N . GLN A 1 278 ? -7.539 17.156 -6.508 1 98.5 278 GLN A N 1
ATOM 2167 C CA . GLN A 1 278 ? -8.367 16.359 -7.406 1 98.5 278 GLN A CA 1
ATOM 2168 C C . GLN A 1 278 ? -8.82 15.062 -6.73 1 98.5 278 GLN A C 1
ATOM 2170 O O . GLN A 1 278 ? -8.008 14.352 -6.133 1 98.5 278 GLN A O 1
ATOM 2175 N N . ALA A 1 279 ? -10.086 14.742 -6.836 1 98.81 279 ALA A N 1
ATOM 2176 C CA . ALA A 1 279 ? -10.711 13.508 -6.383 1 98.81 279 ALA A CA 1
ATOM 2177 C C . ALA A 1 279 ? -11.539 12.867 -7.5 1 98.81 279 ALA A C 1
ATOM 2179 O O . ALA A 1 279 ? -12.227 13.57 -8.25 1 98.81 279 ALA A O 1
ATOM 2180 N N . LYS A 1 280 ? -11.43 11.602 -7.676 1 98.81 280 LYS A N 1
ATOM 2181 C CA . LYS A 1 280 ? -12.211 10.867 -8.664 1 98.81 280 LYS A CA 1
ATOM 2182 C C . LYS A 1 280 ? -12.859 9.625 -8.039 1 98.81 280 LYS A C 1
ATOM 2184 O O . LYS A 1 280 ? -12.242 8.945 -7.223 1 98.81 280 LYS A O 1
ATOM 2189 N N . VAL A 1 281 ? -14.062 9.359 -8.406 1 98.81 281 VAL A N 1
ATOM 2190 C CA . VAL A 1 281 ? -14.758 8.133 -8.031 1 98.81 281 VAL A CA 1
ATOM 2191 C C . VAL A 1 281 ? -14.969 7.258 -9.266 1 98.81 281 VAL A C 1
ATOM 2193 O O . VAL A 1 281 ? -15.391 7.75 -10.312 1 98.81 281 VAL A O 1
ATOM 2196 N N . PHE A 1 282 ? -14.672 6.039 -9.156 1 98.69 282 PHE A N 1
ATOM 2197 C CA . PHE A 1 282 ? -14.883 5.074 -10.227 1 98.69 282 PHE A CA 1
ATOM 2198 C C . PHE A 1 282 ? -15.812 3.953 -9.773 1 98.69 282 PHE A C 1
ATOM 2200 O O . PHE A 1 282 ? -15.766 3.531 -8.617 1 98.69 282 PHE A O 1
ATOM 2207 N N . ASP A 1 283 ? -16.609 3.469 -10.68 1 97.88 283 ASP A N 1
ATOM 2208 C CA . ASP A 1 283 ? -17.422 2.297 -10.359 1 97.88 283 ASP A CA 1
ATOM 2209 C C . ASP A 1 283 ? -16.609 1.011 -10.531 1 97.88 283 ASP A C 1
ATOM 2211 O O . ASP A 1 283 ? -15.406 1.056 -10.766 1 97.88 283 ASP A O 1
ATOM 2215 N N . GLN A 1 284 ? -17.25 -0.119 -10.328 1 95.88 284 GLN A N 1
ATOM 2216 C CA . GLN A 1 284 ? -16.562 -1.404 -10.32 1 95.88 284 GLN A CA 1
ATOM 2217 C C . GLN A 1 284 ? -15.984 -1.737 -11.695 1 95.88 284 GLN A C 1
ATOM 2219 O O . GLN A 1 284 ? -15.023 -2.494 -11.805 1 95.88 284 GLN A O 1
ATOM 2224 N N . ASP A 1 285 ? -16.5 -1.195 -12.734 1 94.81 285 ASP A N 1
ATOM 2225 C CA . ASP A 1 285 ? -16.062 -1.459 -14.102 1 94.81 285 ASP A CA 1
ATOM 2226 C C . ASP A 1 285 ? -14.961 -0.493 -14.523 1 94.81 285 ASP A C 1
ATOM 2228 O O . ASP A 1 285 ? -14.5 -0.535 -15.664 1 94.81 285 ASP A O 1
ATOM 2232 N N . GLY A 1 286 ? -14.617 0.449 -13.641 1 95.56 286 GLY A N 1
ATOM 2233 C CA . GLY A 1 286 ? -13.555 1.396 -13.93 1 95.56 286 GLY A CA 1
ATOM 2234 C C . GLY A 1 286 ? -14.047 2.662 -14.602 1 95.56 286 GLY A C 1
ATOM 2235 O O . GLY A 1 286 ? -13.242 3.473 -15.078 1 95.56 286 GLY A O 1
ATOM 2236 N N . ASN A 1 287 ? -15.344 2.789 -14.656 1 97.5 287 ASN A N 1
ATOM 2237 C CA . ASN A 1 287 ? -15.898 4.008 -15.242 1 97.5 287 ASN A CA 1
ATOM 2238 C C . ASN A 1 287 ? -15.883 5.164 -14.242 1 97.5 287 ASN A C 1
ATOM 2240 O O . ASN A 1 287 ? -16.188 4.977 -13.062 1 97.5 287 ASN A O 1
ATOM 2244 N N . LEU A 1 288 ? -15.531 6.34 -14.727 1 98.31 288 LEU A N 1
ATOM 2245 C CA . LEU A 1 288 ? -15.555 7.543 -13.906 1 98.31 288 LEU A CA 1
ATOM 2246 C C . LEU A 1 288 ? -16.984 7.934 -13.555 1 98.31 288 LEU A C 1
ATOM 2248 O O . LEU A 1 288 ? -17.828 8.133 -14.445 1 98.31 288 LEU A O 1
ATOM 2252 N N . VAL A 1 289 ? -17.312 8.039 -12.328 1 98.19 289 VAL A N 1
ATOM 2253 C CA . VAL A 1 289 ? -18.641 8.344 -11.828 1 98.19 289 VAL A CA 1
ATOM 2254 C C . VAL A 1 289 ? -18.734 9.828 -11.477 1 98.19 289 VAL A C 1
ATOM 2256 O O . VAL A 1 289 ? -19.734 10.477 -11.773 1 98.19 289 VAL A O 1
ATOM 2259 N N . LYS A 1 290 ? -17.781 10.297 -10.719 1 98.06 290 LYS A N 1
ATOM 2260 C CA . LYS A 1 290 ? -17.719 11.672 -10.242 1 98.06 290 LYS A CA 1
ATOM 2261 C C . LYS A 1 290 ? -16.281 12.188 -10.195 1 98.06 290 LYS A C 1
ATOM 2263 O O . LYS A 1 290 ? -15.352 11.406 -9.992 1 98.06 290 LYS A O 1
ATOM 2268 N N . GLU A 1 291 ? -16.172 13.477 -10.414 1 98.44 291 GLU A N 1
ATOM 2269 C CA . GLU A 1 291 ? -14.859 14.117 -10.328 1 98.44 291 GLU A CA 1
ATOM 2270 C C . GLU A 1 291 ? -14.977 15.523 -9.727 1 98.44 291 GLU A C 1
ATOM 2272 O O . GLU A 1 291 ? -15.953 16.234 -9.977 1 98.44 291 GLU A O 1
ATOM 2277 N N . HIS A 1 292 ? -14.008 15.852 -8.883 1 98.38 292 HIS A N 1
ATOM 2278 C CA . HIS A 1 292 ? -13.852 17.203 -8.344 1 98.38 292 HIS A CA 1
ATOM 2279 C C . HIS A 1 292 ? -12.438 17.719 -8.562 1 98.38 292 HIS A C 1
ATOM 2281 O O . HIS A 1 292 ? -11.461 17.016 -8.281 1 98.38 292 HIS A O 1
ATOM 2287 N N . LEU A 1 293 ? -12.336 18.891 -9.078 1 97.62 293 LEU A N 1
ATOM 2288 C CA . LEU A 1 293 ? -11.062 19.578 -9.242 1 97.62 293 LEU A CA 1
ATOM 2289 C C . LEU A 1 293 ? -11.133 20.984 -8.656 1 97.62 293 LEU A C 1
ATOM 2291 O O . LEU A 1 293 ? -11.922 21.812 -9.109 1 97.62 293 LEU A O 1
ATOM 2295 N N . ASP A 1 294 ? -10.281 21.172 -7.566 1 95.38 294 ASP A N 1
ATOM 2296 C CA . ASP A 1 294 ? -10.18 22.516 -7.02 1 95.38 294 ASP A CA 1
ATOM 2297 C C . ASP A 1 294 ? -9.516 23.469 -8.023 1 95.38 294 ASP A C 1
ATOM 2299 O O . ASP A 1 294 ? -8.414 23.203 -8.5 1 95.38 294 ASP A O 1
ATOM 2303 N N . LYS A 1 295 ? -10.141 24.594 -8.312 1 92.75 295 LYS A N 1
ATOM 2304 C CA . LYS A 1 295 ? -9.641 25.516 -9.336 1 92.75 295 LYS A CA 1
ATOM 2305 C C . LYS A 1 295 ? -9.133 26.812 -8.719 1 92.75 295 LYS A C 1
ATOM 23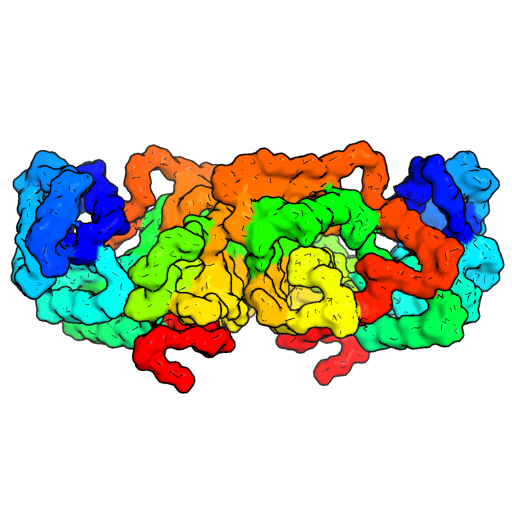07 O O . LYS A 1 295 ? -8.648 27.688 -9.43 1 92.75 295 LYS A O 1
ATOM 2312 N N . ASP A 1 296 ? -9.07 26.859 -7.445 1 88.94 296 ASP A N 1
ATOM 2313 C CA . ASP A 1 296 ? -8.656 28.109 -6.82 1 88.94 296 ASP A CA 1
ATOM 2314 C C . ASP A 1 296 ? -7.137 28.266 -6.887 1 88.94 296 ASP A C 1
ATOM 2316 O O . ASP A 1 296 ? -6.422 27.344 -7.277 1 88.94 296 ASP A O 1
ATOM 2320 N N . SER A 1 297 ? -6.688 29.453 -6.59 1 90.44 297 SER A N 1
ATOM 2321 C CA . SER A 1 297 ? -5.27 29.766 -6.703 1 90.44 297 SER A CA 1
ATOM 2322 C C . SER A 1 297 ? -4.562 29.625 -5.359 1 90.44 297 SER A C 1
ATOM 2324 O O . SER A 1 297 ? -3.393 30 -5.223 1 90.44 297 SER A O 1
ATOM 2326 N N . PHE A 1 298 ? -5.203 29.141 -4.414 1 94.31 298 PHE A N 1
ATOM 2327 C CA . PHE A 1 298 ? -4.629 29.062 -3.078 1 94.31 298 PHE A CA 1
ATOM 2328 C C . PHE A 1 298 ? -3.717 27.844 -2.955 1 94.31 298 PHE A C 1
ATOM 2330 O O . PHE A 1 298 ? -3.926 26.844 -3.629 1 94.31 298 PHE A O 1
ATOM 2337 N N . ASP A 1 299 ? -2.789 27.953 -2.051 1 95.19 299 ASP A N 1
ATOM 2338 C CA . ASP A 1 299 ? -1.991 26.797 -1.653 1 95.19 299 ASP A CA 1
ATOM 2339 C C . ASP A 1 299 ? -2.822 25.812 -0.836 1 95.19 299 ASP A C 1
ATOM 2341 O O . ASP A 1 299 ? -2.527 24.609 -0.809 1 95.19 299 ASP A O 1
ATOM 2345 N N . GLY A 1 300 ? -3.75 26.328 -0.161 1 96.81 300 GLY A N 1
ATOM 2346 C CA . GLY A 1 300 ? -4.656 25.484 0.595 1 96.81 300 GLY A CA 1
ATOM 2347 C C . GLY A 1 300 ? -4.723 25.844 2.068 1 96.81 300 GLY A C 1
ATOM 2348 O O . GLY A 1 300 ? -5.652 25.453 2.77 1 96.81 300 GLY A O 1
ATOM 2349 N N . PHE A 1 301 ? -3.803 26.656 2.561 1 97.81 301 PHE A N 1
ATOM 2350 C CA . PHE A 1 301 ? -3.73 27 3.977 1 97.81 301 PHE A CA 1
ATOM 2351 C C . PHE A 1 301 ? -4.895 27.891 4.383 1 97.81 301 PHE A C 1
ATOM 2353 O O . PHE A 1 301 ? -5.238 27.969 5.562 1 97.81 301 PHE A O 1
ATOM 2360 N N . ILE A 1 302 ? -5.512 28.578 3.428 1 97 302 ILE A N 1
ATOM 2361 C CA . ILE A 1 302 ? -6.605 29.5 3.691 1 97 302 ILE A CA 1
ATOM 2362 C C . ILE A 1 302 ? -7.766 28.766 4.348 1 97 302 ILE A C 1
ATOM 2364 O O . ILE A 1 302 ? -8.484 29.328 5.176 1 97 302 ILE A O 1
ATOM 2368 N N . HIS A 1 303 ? -7.891 27.5 4.035 1 96.69 303 HIS A N 1
ATOM 2369 C CA . HIS A 1 303 ? -9.039 26.734 4.516 1 96.69 303 HIS A CA 1
ATOM 2370 C C . HIS A 1 303 ? -8.938 26.469 6.012 1 96.69 303 HIS A C 1
ATOM 2372 O O . HIS A 1 303 ? -9.93 26.578 6.738 1 96.69 303 HIS A O 1
ATOM 2378 N N . GLU A 1 304 ? -7.73 26.109 6.48 1 97.94 304 GLU A N 1
ATOM 2379 C CA . GLU A 1 304 ? -7.59 25.938 7.922 1 97.94 304 GLU A CA 1
ATOM 2380 C C . GLU A 1 304 ? -7.605 27.281 8.641 1 97.94 304 GLU A C 1
ATOM 2382 O O . GLU A 1 304 ? -8.102 27.391 9.766 1 97.94 304 GLU A O 1
ATOM 2387 N N . ALA A 1 305 ? -7.074 28.344 8.008 1 97.75 305 ALA A N 1
ATOM 2388 C CA . ALA A 1 305 ? -7.148 29.688 8.594 1 97.75 305 ALA A CA 1
ATOM 2389 C C . ALA A 1 305 ? -8.594 30.109 8.797 1 97.75 305 ALA A C 1
ATOM 2391 O O . ALA A 1 305 ? -8.953 30.625 9.867 1 97.75 305 ALA A O 1
ATOM 2392 N N . ASN A 1 306 ? -9.414 29.906 7.75 1 97 306 ASN A N 1
ATOM 2393 C CA . ASN A 1 306 ? -10.836 30.234 7.844 1 97 306 ASN A CA 1
ATOM 2394 C C . ASN A 1 306 ? -11.516 29.422 8.945 1 97 306 ASN A C 1
ATOM 2396 O O . ASN A 1 306 ? -12.305 29.969 9.719 1 97 306 ASN A O 1
ATOM 2400 N N . ALA A 1 307 ? -11.188 28.141 9.031 1 96.88 307 ALA A N 1
ATOM 2401 C CA . ALA A 1 307 ? -11.797 27.297 10.047 1 96.88 307 ALA A CA 1
ATOM 2402 C C . ALA A 1 307 ? -11.438 27.766 11.453 1 96.88 307 ALA A C 1
ATOM 2404 O O . ALA A 1 307 ? -12.297 27.812 12.336 1 96.88 307 ALA A O 1
ATOM 2405 N N . ALA A 1 308 ? -10.188 28.094 11.656 1 97.62 308 ALA A N 1
ATOM 2406 C CA . ALA A 1 308 ? -9.742 28.609 12.953 1 97.62 308 ALA A CA 1
ATOM 2407 C C . ALA A 1 308 ? -10.453 29.906 13.297 1 97.62 308 ALA A C 1
ATOM 2409 O O . ALA A 1 308 ? -10.961 30.078 14.414 1 97.62 308 ALA A O 1
ATOM 2410 N N . ALA A 1 309 ? -10.5 30.844 12.344 1 96.25 309 ALA A N 1
ATOM 2411 C CA . ALA A 1 309 ? -11.141 32.125 12.562 1 96.25 309 ALA A CA 1
ATOM 2412 C C . ALA A 1 309 ? -12.617 31.969 12.914 1 96.25 309 ALA A C 1
ATOM 2414 O O . ALA A 1 309 ? -13.117 32.625 13.836 1 96.25 309 ALA A O 1
ATOM 2415 N N . GLU A 1 310 ? -13.242 31.109 12.195 1 96 310 GLU A N 1
ATOM 2416 C CA . GLU A 1 310 ? -14.664 30.859 12.438 1 96 310 GLU A CA 1
ATOM 2417 C C . GLU A 1 310 ? -14.891 30.266 13.828 1 96 310 GLU A C 1
ATOM 2419 O O . GLU A 1 310 ? -15.836 30.656 14.516 1 96 310 GLU A O 1
ATOM 2424 N N . ALA A 1 311 ? -14.078 29.344 14.195 1 97.5 311 ALA A N 1
ATOM 2425 C CA . ALA A 1 311 ? -14.211 28.734 15.516 1 97.5 311 ALA A CA 1
ATOM 2426 C C . ALA A 1 311 ? -13.992 29.766 16.625 1 97.5 311 ALA A C 1
ATOM 2428 O O . ALA A 1 311 ? -14.766 29.828 17.578 1 97.5 311 ALA A O 1
ATOM 2429 N N . VAL A 1 312 ? -12.961 30.594 16.484 1 97 312 VAL A N 1
ATOM 2430 C CA . VAL A 1 312 ? -12.656 31.625 17.469 1 97 312 VAL A CA 1
ATOM 2431 C C . VAL A 1 312 ? -13.828 32.594 17.578 1 97 312 VAL A C 1
ATOM 2433 O O . VAL A 1 312 ? -14.258 32.938 18.688 1 97 312 VAL A O 1
ATOM 2436 N N . LYS A 1 313 ? -14.336 33.031 16.484 1 95.44 313 LYS A N 1
ATOM 2437 C CA . LYS A 1 313 ? -15.461 33.938 16.453 1 95.44 313 LYS A CA 1
ATOM 2438 C C . LYS A 1 313 ? -16.688 33.344 17.125 1 95.44 313 LYS A C 1
ATOM 2440 O O . LYS A 1 313 ? -17.469 34.062 17.766 1 95.44 313 LYS A O 1
ATOM 2445 N N . ALA A 1 314 ? -16.812 32.125 17 1 97.25 314 ALA A N 1
ATOM 2446 C CA . ALA A 1 314 ? -17.953 31.422 17.578 1 97.25 314 ALA A CA 1
ATOM 2447 C C . ALA A 1 314 ? -17.734 31.141 19.062 1 97.25 314 ALA A C 1
ATOM 2449 O O . ALA A 1 314 ? -18.578 30.531 19.719 1 97.25 314 ALA A O 1
ATOM 2450 N N . GLY A 1 315 ? -16.562 31.453 19.547 1 97.5 315 GLY A N 1
ATOM 2451 C CA . GLY A 1 315 ? -16.266 31.297 20.969 1 97.5 315 GLY A CA 1
ATOM 2452 C C . GLY A 1 315 ? -15.828 29.891 21.328 1 97.5 315 GLY A C 1
ATOM 2453 O O . GLY A 1 315 ? -15.867 29.5 22.5 1 97.5 315 GLY A O 1
ATOM 2454 N N . LYS A 1 316 ? -15.438 29.094 20.328 1 98.19 316 LYS A N 1
ATOM 2455 C CA . LYS A 1 316 ? -14.992 27.734 20.578 1 98.19 316 LYS A CA 1
ATOM 2456 C C . LYS A 1 316 ? -13.516 27.688 20.969 1 98.19 316 LYS A C 1
ATOM 2458 O O . LYS A 1 316 ? -12.734 28.547 20.578 1 98.19 316 LYS A O 1
ATOM 2463 N N . THR A 1 317 ? -13.18 26.656 21.734 1 98.44 317 THR A N 1
ATOM 2464 C CA . THR A 1 317 ? -11.781 26.484 22.109 1 98.44 317 THR A CA 1
ATOM 2465 C C . THR A 1 317 ? -11.117 25.422 21.234 1 98.44 317 THR A C 1
ATOM 2467 O O . THR A 1 317 ? -9.891 25.312 21.219 1 98.44 317 THR A O 1
ATOM 2470 N N . GLN A 1 318 ? -11.961 24.641 20.562 1 98.56 318 GLN A N 1
ATOM 2471 C CA . GLN A 1 318 ? -11.492 23.578 19.688 1 98.56 318 GLN A CA 1
ATOM 2472 C C . GLN A 1 318 ? -12.203 23.625 18.344 1 98.56 318 GLN A C 1
ATOM 2474 O O . GLN A 1 318 ? -13.352 24.062 18.25 1 98.56 318 GLN A O 1
ATOM 2479 N N . ALA A 1 319 ? -11.492 23.188 17.359 1 97.62 319 ALA A N 1
ATOM 2480 C CA . ALA A 1 319 ? -12.133 23.031 16.047 1 97.62 319 ALA A CA 1
ATOM 2481 C C . ALA A 1 319 ? -12.891 21.703 15.961 1 97.62 319 ALA A C 1
ATOM 2483 O O . ALA A 1 319 ? -12.383 20.672 16.391 1 97.62 319 ALA A O 1
ATOM 2484 N N . ASP A 1 320 ? -14.039 21.641 15.312 1 96.25 320 ASP A N 1
ATOM 2485 C CA . ASP A 1 320 ? -14.867 20.438 15.219 1 96.25 320 ASP A CA 1
ATOM 2486 C C . ASP A 1 320 ? -14.18 19.359 14.391 1 96.25 320 ASP A C 1
ATOM 2488 O O . ASP A 1 320 ? -14.289 18.172 14.703 1 96.25 320 ASP A O 1
ATOM 2492 N N . ALA A 1 321 ? -13.438 19.703 13.375 1 96.88 321 ALA A N 1
ATOM 2493 C CA . ALA A 1 321 ? -12.836 18.781 12.43 1 96.88 321 ALA A CA 1
ATOM 2494 C C . ALA A 1 321 ? -11.602 18.109 13.031 1 96.88 321 ALA A C 1
ATOM 2496 O O . ALA A 1 321 ? -11.156 17.062 12.547 1 96.88 321 ALA A O 1
ATOM 2497 N N . ILE A 1 322 ? -11.047 18.734 14.078 1 98.25 322 ILE A N 1
ATOM 2498 C CA . ILE A 1 322 ? -9.867 18.172 14.719 1 98.25 322 ILE A CA 1
ATOM 2499 C C . ILE A 1 322 ? -9.828 18.578 16.188 1 98.25 322 ILE A C 1
ATOM 2501 O O . ILE A 1 322 ? -8.977 19.375 16.594 1 98.25 322 ILE A O 1
ATOM 2505 N N . PRO A 1 323 ? -10.75 18.031 16.953 1 98.56 323 PRO A N 1
ATOM 2506 C CA . PRO A 1 323 ? -10.703 18.312 18.391 1 98.56 323 PRO A CA 1
ATOM 2507 C C . PRO A 1 323 ? -9.398 17.844 19.031 1 98.56 323 PRO A C 1
ATOM 2509 O O . PRO A 1 323 ? -8.641 17.078 18.422 1 98.56 323 PRO A O 1
ATOM 2512 N N . TRP A 1 324 ? -9.164 18.328 20.219 1 98.81 324 TRP A N 1
ATOM 2513 C CA . TRP A 1 324 ? -7.902 18.094 20.906 1 98.81 324 TRP A CA 1
ATOM 2514 C C . TRP A 1 324 ? -7.637 16.594 21.047 1 98.81 324 TRP A C 1
ATOM 2516 O O . TRP A 1 324 ? -6.504 16.141 20.859 1 98.81 324 TRP A O 1
ATOM 2526 N N . ASP A 1 325 ? -8.625 15.781 21.328 1 98.69 325 ASP A N 1
ATOM 2527 C CA . ASP A 1 325 ? -8.453 14.352 21.531 1 98.69 325 ASP A CA 1
ATOM 2528 C C . ASP A 1 325 ? -8.094 13.641 20.234 1 98.69 325 ASP A C 1
ATOM 2530 O O . ASP A 1 325 ? -7.504 12.562 20.25 1 98.69 325 ASP A O 1
ATOM 2534 N N . GLU A 1 326 ? -8.5 14.164 19.094 1 98.81 326 GLU A N 1
ATOM 2535 C CA . GLU A 1 326 ? -8.078 13.602 17.812 1 98.81 326 GLU A CA 1
ATOM 2536 C C . GLU A 1 326 ? -6.582 13.82 17.578 1 98.81 326 GLU A C 1
ATOM 2538 O O . GLU A 1 326 ? -5.883 12.93 17.109 1 98.81 326 GLU A O 1
ATOM 2543 N N . THR A 1 327 ? -6.121 15.047 17.891 1 98.88 327 THR A N 1
ATOM 2544 C CA . THR A 1 327 ? -4.695 15.336 17.828 1 98.88 327 THR A CA 1
ATOM 2545 C C . THR A 1 327 ? -3.908 14.391 18.734 1 98.88 327 THR A C 1
ATOM 2547 O O . THR A 1 327 ? -2.904 13.812 18.312 1 98.88 327 THR A O 1
ATOM 2550 N N . VAL A 1 328 ? -4.363 14.227 19.922 1 98.88 328 VAL A N 1
ATOM 2551 C CA . VAL A 1 328 ? -3.691 13.352 20.875 1 98.88 328 VAL A CA 1
ATOM 2552 C C . VAL A 1 328 ? -3.684 11.922 20.359 1 98.88 328 VAL A C 1
ATOM 2554 O O . VAL A 1 328 ? -2.658 11.234 20.422 1 98.88 328 VAL A O 1
ATOM 2557 N N . LEU A 1 329 ? -4.809 11.469 19.859 1 98.81 329 LEU A N 1
ATOM 2558 C CA . LEU A 1 329 ? -4.914 10.125 19.297 1 98.81 329 LEU A CA 1
ATOM 2559 C C . LEU A 1 329 ? -3.863 9.914 18.203 1 98.81 329 LEU A C 1
ATOM 2561 O O . LEU A 1 329 ? -3.176 8.891 18.188 1 98.81 329 LEU A O 1
ATOM 2565 N N . MET A 1 330 ? -3.727 10.852 17.344 1 98.75 330 MET A N 1
ATOM 2566 C CA . MET A 1 330 ? -2.775 10.766 16.25 1 98.75 330 MET A CA 1
ATOM 2567 C C . MET A 1 330 ? -1.341 10.766 16.766 1 98.75 330 MET A C 1
ATOM 2569 O O . MET A 1 330 ? -0.513 9.969 16.312 1 98.75 330 MET A O 1
ATOM 2573 N N . MET A 1 331 ? -1.073 11.664 17.703 1 98.75 331 MET A N 1
ATOM 2574 C CA . MET A 1 331 ? 0.271 11.727 18.266 1 98.75 331 MET A CA 1
ATOM 2575 C C . MET A 1 331 ? 0.622 10.422 18.984 1 98.75 331 MET A C 1
ATOM 2577 O O . MET A 1 331 ? 1.722 9.898 18.812 1 98.75 331 MET A O 1
ATOM 2581 N N . ASP A 1 332 ? -0.322 9.906 19.766 1 98.62 332 ASP A N 1
ATOM 2582 C CA . ASP A 1 332 ? -0.104 8.648 20.453 1 98.62 332 ASP A CA 1
ATOM 2583 C C . ASP A 1 332 ? 0.138 7.508 19.469 1 98.62 332 ASP A C 1
ATOM 2585 O O . ASP A 1 332 ? 0.967 6.629 19.719 1 98.62 332 ASP A O 1
ATOM 2589 N N . THR A 1 333 ? -0.593 7.488 18.422 1 98.75 333 THR A N 1
ATOM 2590 C CA . THR A 1 333 ? -0.44 6.461 17.391 1 98.75 333 THR A CA 1
ATOM 2591 C C . THR A 1 333 ? 0.961 6.508 16.797 1 98.75 333 THR A C 1
ATOM 2593 O O . THR A 1 333 ? 1.619 5.473 16.656 1 98.75 333 THR A O 1
ATOM 2596 N N . MET A 1 334 ? 1.438 7.664 16.484 1 98.81 334 MET A N 1
ATOM 2597 C CA . MET A 1 334 ? 2.764 7.789 15.883 1 98.81 334 MET A CA 1
ATOM 2598 C C . MET A 1 334 ? 3.852 7.465 16.891 1 98.81 334 MET A C 1
ATOM 2600 O O . MET A 1 334 ? 4.898 6.926 16.547 1 98.81 334 MET A O 1
ATOM 2604 N N . ASP A 1 335 ? 3.607 7.824 18.219 1 98.62 335 ASP A N 1
ATOM 2605 C CA . ASP A 1 335 ? 4.52 7.383 19.266 1 98.62 335 ASP A CA 1
ATOM 2606 C C . ASP A 1 335 ? 4.633 5.859 19.281 1 98.62 335 ASP A C 1
ATOM 2608 O O . ASP A 1 335 ? 5.738 5.312 19.266 1 98.62 335 ASP A O 1
ATOM 2612 N N . LYS A 1 336 ? 3.504 5.238 19.297 1 98.5 336 LYS A N 1
ATOM 2613 C CA . LYS A 1 336 ? 3.469 3.779 19.328 1 98.5 336 LYS A CA 1
ATOM 2614 C C . LYS A 1 336 ? 4.219 3.178 18.141 1 98.5 336 LYS A C 1
ATOM 2616 O O . LYS A 1 336 ? 4.996 2.236 18.312 1 98.5 336 LYS A O 1
ATOM 2621 N N . VAL A 1 337 ? 4.012 3.67 16.984 1 98.69 337 VAL A N 1
ATOM 2622 C CA . VAL A 1 337 ? 4.652 3.217 15.75 1 98.69 337 VAL A CA 1
ATOM 2623 C C . VAL A 1 337 ? 6.168 3.334 15.883 1 98.69 337 VAL A C 1
ATOM 2625 O O . VAL A 1 337 ? 6.902 2.391 15.578 1 98.69 337 VAL A O 1
ATOM 2628 N N . ARG A 1 338 ? 6.613 4.496 16.328 1 98.62 338 ARG A N 1
ATOM 2629 C CA . ARG A 1 338 ? 8.047 4.711 16.484 1 98.62 338 ARG A CA 1
ATOM 2630 C C . ARG A 1 338 ? 8.641 3.775 17.531 1 98.62 338 ARG A C 1
ATOM 2632 O O . ARG A 1 338 ? 9.641 3.107 17.281 1 98.62 338 ARG A O 1
ATOM 2639 N N . TRP A 1 339 ? 7.973 3.734 18.688 1 98.06 339 TRP A N 1
ATOM 2640 C CA . TRP A 1 339 ? 8.531 3.035 19.844 1 98.06 339 TRP A CA 1
ATOM 2641 C C . TRP A 1 339 ? 8.539 1.527 19.609 1 98.06 339 TRP A C 1
ATOM 2643 O O . TRP A 1 339 ? 9.484 0.841 20 1 98.06 339 TRP A O 1
ATOM 2653 N N . GLU A 1 340 ? 7.551 0.984 18.922 1 96.81 340 GLU A N 1
ATOM 2654 C CA . GLU A 1 340 ? 7.527 -0.451 18.656 1 96.81 340 GLU A CA 1
ATOM 2655 C C . GLU A 1 340 ? 8.648 -0.854 17.703 1 96.81 340 GLU A C 1
ATOM 2657 O O . GLU A 1 340 ? 9 -2.031 17.625 1 96.81 340 GLU A O 1
ATOM 2662 N N . ASN A 1 341 ? 9.156 0.095 17.016 1 97.75 341 ASN A N 1
ATOM 2663 C CA . ASN A 1 341 ? 10.242 -0.17 16.078 1 97.75 341 ASN A CA 1
ATOM 2664 C C . ASN A 1 341 ? 11.586 0.291 16.625 1 97.75 341 ASN A C 1
ATOM 2666 O O . ASN A 1 341 ? 12.555 0.425 15.875 1 97.75 341 ASN A O 1
ATOM 2670 N N . GLY A 1 342 ? 11.648 0.7 17.906 1 96.31 342 GLY A N 1
ATOM 2671 C CA . GLY A 1 342 ? 12.891 1.059 18.578 1 96.31 342 GLY A CA 1
ATOM 2672 C C . GLY A 1 342 ? 13.375 2.453 18.219 1 96.31 342 GLY A C 1
ATOM 2673 O O . GLY A 1 342 ? 14.57 2.74 18.312 1 96.31 342 GLY A O 1
ATOM 2674 N N . PHE A 1 343 ? 12.531 3.232 17.672 1 98 343 PHE A N 1
ATOM 2675 C CA . PHE A 1 343 ? 12.883 4.605 17.328 1 98 343 PHE A CA 1
ATOM 2676 C C . PHE A 1 343 ? 12.438 5.574 18.406 1 98 343 PHE A C 1
ATOM 2678 O O . PHE A 1 343 ? 11.242 5.762 18.641 1 98 343 PHE A O 1
ATOM 2685 N N . PHE A 1 344 ? 13.352 6.277 19.016 1 97.5 344 PHE A N 1
ATOM 2686 C CA . PHE A 1 344 ? 13.117 7.246 20.094 1 97.5 344 PHE A CA 1
ATOM 2687 C C . PHE A 1 344 ? 13.883 8.539 19.828 1 97.5 344 PHE A C 1
ATOM 2689 O O . PHE A 1 344 ? 15.055 8.5 19.438 1 97.5 344 PHE A O 1
ATOM 2696 N N . TYR A 1 345 ? 13.234 9.633 19.984 1 97.19 345 TYR A N 1
ATOM 2697 C CA . TYR A 1 345 ? 13.938 10.906 19.891 1 97.19 345 TYR A CA 1
ATOM 2698 C C . TYR A 1 345 ? 14.703 11.203 21.172 1 97.19 345 TYR A C 1
ATOM 2700 O O . TYR A 1 345 ? 14.398 10.641 22.234 1 97.19 345 TYR A O 1
ATOM 2708 N N . PRO A 1 346 ? 15.656 12.117 21.047 1 94.19 346 PRO A N 1
ATOM 2709 C CA . PRO A 1 346 ? 16.391 12.492 22.25 1 94.19 346 PRO A CA 1
ATOM 2710 C C . PRO A 1 346 ? 15.477 12.984 23.375 1 94.19 346 PRO A C 1
ATOM 2712 O O . PRO A 1 346 ? 14.578 13.797 23.125 1 94.19 346 PRO A O 1
ATOM 2715 N N . GLY A 1 347 ? 15.672 12.398 24.562 1 91 347 GLY A N 1
ATOM 2716 C CA . GLY A 1 347 ? 14.883 12.828 25.703 1 91 347 GLY A CA 1
ATOM 2717 C C . GLY A 1 347 ? 13.719 11.906 26 1 91 347 GLY A C 1
ATOM 2718 O O . GLY A 1 347 ? 13.133 11.961 27.078 1 91 347 GLY A O 1
ATOM 2719 N N . GLU A 1 348 ? 13.398 11.062 24.984 1 92.12 348 GLU A N 1
ATOM 2720 C CA . GLU A 1 348 ? 12.32 10.109 25.219 1 92.12 348 GLU A CA 1
ATOM 2721 C C . GLU A 1 348 ? 12.812 8.883 25.984 1 92.12 348 GLU A C 1
ATOM 2723 O O . GLU A 1 348 ? 13.992 8.531 25.906 1 92.12 348 GLU A O 1
ATOM 2728 N N . LYS A 1 349 ? 11.992 8.266 26.891 1 80.5 349 LYS A N 1
ATOM 2729 C CA . LYS A 1 349 ? 12.328 7.062 27.641 1 80.5 349 LYS A CA 1
ATOM 2730 C C . LYS A 1 349 ? 12.172 5.816 26.781 1 80.5 349 LYS A C 1
ATOM 2732 O O . LYS A 1 349 ? 11.203 5.688 26.031 1 80.5 349 LYS A O 1
ATOM 2737 N N . HIS A 1 350 ? 13.164 5.031 26.719 1 74.31 350 HIS A N 1
ATOM 2738 C CA . HIS A 1 350 ? 13.164 3.758 26.016 1 74.31 350 HIS A CA 1
ATOM 2739 C C . HIS A 1 350 ? 12.391 2.695 26.781 1 74.31 350 HIS A C 1
ATOM 2741 O O . HIS A 1 350 ? 12.398 2.684 28.016 1 74.31 350 HIS A O 1
ATOM 2747 N N . MET B 1 1 ? 7.703 -32.938 -24.484 1 95.56 1 MET B N 1
ATOM 2748 C CA . MET B 1 1 ? 7.254 -33.312 -23.156 1 95.56 1 MET B CA 1
ATOM 2749 C C . MET B 1 1 ? 5.809 -33.812 -23.188 1 95.56 1 MET B C 1
ATOM 2751 O O . MET B 1 1 ? 4.941 -33.125 -23.766 1 95.56 1 MET B O 1
ATOM 2755 N N . LYS B 1 2 ? 5.488 -34.969 -22.641 1 97.69 2 LYS B N 1
ATOM 2756 C CA . LYS B 1 2 ? 4.156 -35.562 -22.656 1 97.69 2 LYS B CA 1
ATOM 2757 C C . LYS B 1 2 ? 3.398 -35.25 -21.375 1 97.69 2 LYS B C 1
ATOM 2759 O O . LYS B 1 2 ? 3.699 -35.812 -20.312 1 97.69 2 LYS B O 1
ATOM 2764 N N . TRP B 1 3 ? 2.363 -34.406 -21.516 1 98.38 3 TRP B N 1
ATOM 2765 C CA . TRP B 1 3 ? 1.646 -33.875 -20.375 1 98.38 3 TRP B CA 1
ATOM 2766 C C . TRP B 1 3 ? 0.389 -34.688 -20.078 1 98.38 3 TRP B C 1
ATOM 2768 O O . TRP B 1 3 ? -0.377 -35 -20.984 1 98.38 3 TRP B O 1
ATOM 2778 N N . GLY B 1 4 ? 0.203 -35.031 -18.859 1 98.62 4 GLY B N 1
ATOM 2779 C CA . GLY B 1 4 ? -1.108 -35.344 -18.328 1 98.62 4 GLY B CA 1
ATOM 2780 C C . GLY B 1 4 ? -1.753 -34.188 -17.578 1 98.62 4 GLY B C 1
ATOM 2781 O O . GLY B 1 4 ? -1.168 -33.656 -16.641 1 98.62 4 GLY B O 1
ATOM 2782 N N . ILE B 1 5 ? -2.971 -33.844 -17.969 1 98.56 5 ILE B N 1
ATOM 2783 C CA . ILE B 1 5 ? -3.689 -32.75 -17.344 1 98.56 5 ILE B CA 1
ATOM 2784 C C . ILE B 1 5 ? -4.652 -33.281 -16.281 1 98.56 5 ILE B C 1
ATOM 2786 O O . ILE B 1 5 ? -5.578 -34.031 -16.609 1 98.56 5 ILE B O 1
ATOM 2790 N N . LEU B 1 6 ? -4.383 -32.906 -15.031 1 98.06 6 LEU B N 1
ATOM 2791 C CA . LEU B 1 6 ? -5.27 -33.312 -13.945 1 98.06 6 LEU B CA 1
ATOM 2792 C C . LEU B 1 6 ? -6.145 -32.156 -13.484 1 98.06 6 LEU B C 1
ATOM 2794 O O . LEU B 1 6 ? -5.648 -31.203 -12.898 1 98.06 6 LEU B O 1
ATOM 2798 N N . GLY B 1 7 ? -7.391 -32.25 -13.633 1 94.69 7 GLY B N 1
ATOM 2799 C CA . GLY B 1 7 ? -8.344 -31.172 -13.391 1 94.69 7 GLY B CA 1
ATOM 2800 C C . GLY B 1 7 ? -8.828 -30.5 -14.664 1 94.69 7 GLY B C 1
ATOM 2801 O O . GLY B 1 7 ? -8.023 -30.125 -15.516 1 94.69 7 GLY B O 1
ATOM 2802 N N . ALA B 1 8 ? -10.094 -30.406 -14.859 1 91.56 8 ALA B N 1
ATOM 2803 C CA . ALA B 1 8 ? -10.703 -29.906 -16.094 1 91.56 8 ALA B CA 1
ATOM 2804 C C . ALA B 1 8 ? -11.367 -28.547 -15.859 1 91.56 8 ALA B C 1
ATOM 2806 O O . ALA B 1 8 ? -12.523 -28.344 -16.219 1 91.56 8 ALA B O 1
ATOM 2807 N N . GLY B 1 9 ? -10.594 -27.688 -15.219 1 93.25 9 GLY B N 1
ATOM 2808 C CA . GLY B 1 9 ? -11.117 -26.359 -14.914 1 93.25 9 GLY B CA 1
ATOM 2809 C C . GLY B 1 9 ? -10.539 -25.281 -15.812 1 93.25 9 GLY B C 1
ATOM 2810 O O . GLY B 1 9 ? -9.844 -25.578 -16.781 1 93.25 9 GLY B O 1
ATOM 2811 N N . ASN B 1 10 ? -10.891 -24.078 -15.562 1 92.88 10 ASN B N 1
ATOM 2812 C CA . ASN B 1 10 ? -10.547 -22.922 -16.375 1 92.88 10 ASN B CA 1
ATOM 2813 C C . ASN B 1 10 ? -9.039 -22.75 -16.5 1 92.88 10 ASN B C 1
ATOM 2815 O O . ASN B 1 10 ? -8.523 -22.484 -17.578 1 92.88 10 ASN B O 1
ATOM 2819 N N . ILE B 1 11 ? -8.336 -22.875 -15.406 1 96 11 ILE B N 1
ATOM 2820 C CA . ILE B 1 11 ? -6.895 -22.672 -15.406 1 96 11 ILE B CA 1
ATOM 2821 C C . ILE B 1 11 ? -6.223 -23.734 -16.266 1 96 11 ILE B C 1
ATOM 2823 O O . ILE B 1 11 ? -5.32 -23.438 -17.047 1 96 11 ILE B O 1
ATOM 2827 N N . ALA B 1 12 ? -6.625 -24.969 -16.125 1 97.88 12 ALA B N 1
ATOM 2828 C CA . ALA B 1 12 ? -6.121 -26.047 -16.969 1 97.88 12 ALA B CA 1
ATOM 2829 C C . ALA B 1 12 ? -6.363 -25.734 -18.438 1 97.88 12 ALA B C 1
ATOM 2831 O O . ALA B 1 12 ? -5.512 -26.016 -19.297 1 97.88 12 ALA B O 1
ATOM 2832 N N . GLY B 1 13 ? -7.539 -25.203 -18.703 1 98 13 GLY B N 1
ATOM 2833 C CA . GLY B 1 13 ? -7.855 -24.812 -20.078 1 98 13 GLY B CA 1
ATOM 2834 C C . GLY B 1 13 ? -6.887 -23.797 -20.641 1 98 13 GLY B C 1
ATOM 2835 O O . GLY B 1 13 ? -6.41 -23.938 -21.766 1 98 13 GLY B O 1
ATOM 2836 N N . ARG B 1 14 ? -6.574 -22.812 -19.875 1 97.69 14 ARG B N 1
ATOM 2837 C CA . ARG B 1 14 ? -5.633 -21.781 -20.312 1 97.69 14 ARG B CA 1
ATOM 2838 C C . ARG B 1 14 ? -4.238 -22.375 -20.516 1 97.69 14 ARG B C 1
ATOM 2840 O O . ARG B 1 14 ? -3.541 -22 -21.453 1 97.69 14 ARG B O 1
ATOM 2847 N N . PHE B 1 15 ? -3.861 -23.234 -19.672 1 98.12 15 PHE B N 1
ATOM 2848 C CA . PHE B 1 15 ? -2.58 -23.922 -19.781 1 98.12 15 PHE B CA 1
ATOM 2849 C C . PHE B 1 15 ? -2.492 -24.703 -21.094 1 98.12 15 PHE B C 1
ATOM 2851 O O . PHE B 1 15 ? -1.534 -24.547 -21.844 1 98.12 15 PHE B O 1
ATOM 2858 N N . VAL B 1 16 ? -3.463 -25.484 -21.359 1 97.81 16 VAL B N 1
ATOM 2859 C CA . VAL B 1 16 ? -3.477 -26.344 -22.547 1 97.81 16 VAL B CA 1
ATOM 2860 C C . VAL B 1 16 ? -3.514 -25.484 -23.812 1 97.81 16 VAL B C 1
ATOM 2862 O O . VAL B 1 16 ? -2.857 -25.797 -24.797 1 97.81 16 VAL B O 1
ATOM 2865 N N . LYS B 1 17 ? -4.289 -24.422 -23.75 1 96.75 17 LYS B N 1
ATOM 2866 C CA . LYS B 1 17 ? -4.352 -23.516 -24.891 1 96.75 17 LYS B CA 1
ATOM 2867 C C . LYS B 1 17 ? -2.965 -22.984 -25.25 1 96.75 17 LYS B C 1
ATOM 2869 O O . LYS B 1 17 ? -2.607 -22.922 -26.438 1 96.75 17 LYS B O 1
ATOM 2874 N N . ASP B 1 18 ? -2.221 -22.625 -24.25 1 97.19 18 ASP B N 1
ATOM 2875 C CA . ASP B 1 18 ? -0.858 -22.156 -24.484 1 97.19 18 ASP B CA 1
ATOM 2876 C C . ASP B 1 18 ? 0.011 -23.25 -25.078 1 97.19 18 ASP B C 1
ATOM 2878 O O . ASP B 1 18 ? 0.789 -23 -26 1 97.19 18 ASP B O 1
ATOM 2882 N N . LEU B 1 19 ? -0.114 -24.484 -24.578 1 96.81 19 LEU B N 1
ATOM 2883 C CA . LEU B 1 19 ? 0.672 -25.609 -25.094 1 96.81 19 LEU B CA 1
ATOM 2884 C C . LEU B 1 19 ? 0.386 -25.844 -26.562 1 96.81 19 LEU B C 1
ATOM 2886 O O . LEU B 1 19 ? 1.308 -26.078 -27.344 1 96.81 19 LEU B O 1
ATOM 2890 N N . LEU B 1 20 ? -0.86 -25.75 -26.875 1 95.44 20 LEU B N 1
ATOM 2891 C CA . LEU B 1 20 ? -1.286 -26.062 -28.234 1 95.44 20 LEU B CA 1
ATOM 2892 C C . LEU B 1 20 ? -0.847 -24.969 -29.203 1 95.44 20 LEU B C 1
ATOM 2894 O O . LEU B 1 20 ? -0.676 -25.219 -30.406 1 95.44 20 LEU B O 1
ATOM 2898 N N . LEU B 1 21 ? -0.708 -23.766 -28.688 1 93.5 21 LEU B N 1
ATOM 2899 C CA . LEU B 1 21 ? -0.315 -22.625 -29.5 1 93.5 21 LEU B CA 1
ATOM 2900 C C . LEU B 1 21 ? 1.194 -22.609 -29.719 1 93.5 21 LEU B C 1
ATOM 2902 O O . LEU B 1 21 ? 1.683 -22 -30.672 1 93.5 21 LEU B O 1
ATOM 2906 N N . ASP B 1 22 ? 1.837 -23.25 -28.828 1 89.12 22 ASP B N 1
ATOM 2907 C CA . ASP B 1 22 ? 3.295 -23.172 -28.844 1 89.12 22 ASP B CA 1
ATOM 2908 C C . ASP B 1 22 ? 3.869 -24.031 -29.984 1 89.12 22 ASP B C 1
ATOM 2910 O O . ASP B 1 22 ? 3.592 -25.219 -30.078 1 89.12 22 ASP B O 1
ATOM 2914 N N . GLU B 1 23 ? 4.672 -23.391 -30.766 1 80.62 23 GLU B N 1
ATOM 2915 C CA . GLU B 1 23 ? 5.297 -24.078 -31.891 1 80.62 23 GLU B CA 1
ATOM 2916 C C . GLU B 1 23 ? 6.805 -24.188 -31.688 1 80.62 23 GLU B C 1
ATOM 2918 O O . GLU B 1 23 ? 7.547 -24.391 -32.656 1 80.62 23 GLU B O 1
ATOM 2923 N N . SER B 1 24 ? 7.086 -23.969 -30.484 1 79.19 24 SER B N 1
ATOM 2924 C CA . SER B 1 24 ? 8.516 -24 -30.188 1 79.19 24 SER B CA 1
ATOM 2925 C C . SER B 1 24 ? 9.055 -25.422 -30.219 1 79.19 24 SER B C 1
ATOM 2927 O O . SER B 1 24 ? 8.297 -26.375 -30.469 1 79.19 24 SER B O 1
ATOM 2929 N N . GLU B 1 25 ? 10.344 -25.484 -29.938 1 77.12 25 GLU B N 1
ATOM 2930 C CA . GLU B 1 25 ? 11.055 -26.766 -30.031 1 77.12 25 GLU B CA 1
ATOM 2931 C C . GLU B 1 25 ? 10.766 -27.641 -28.828 1 77.12 25 GLU B C 1
ATOM 2933 O O . GLU B 1 25 ? 11.125 -28.828 -28.812 1 77.12 25 GLU B O 1
ATOM 2938 N N . HIS B 1 26 ? 10.117 -27.141 -27.844 1 77.19 26 HIS B N 1
ATOM 2939 C CA . HIS B 1 26 ? 9.852 -27.922 -26.641 1 77.19 26 HIS B CA 1
ATOM 2940 C C . HIS B 1 26 ? 8.898 -29.078 -26.938 1 77.19 26 HIS B C 1
ATOM 2942 O O . HIS B 1 26 ? 8.922 -30.094 -26.234 1 77.19 26 HIS B O 1
ATOM 2948 N N . LYS B 1 27 ? 8 -28.953 -27.953 1 86.25 27 LYS B N 1
ATOM 2949 C CA . LYS B 1 27 ? 7.129 -30.016 -28.453 1 86.25 27 LYS B CA 1
ATOM 2950 C C . LYS B 1 27 ? 6.27 -30.594 -27.328 1 86.25 27 LYS B C 1
ATOM 2952 O O . LYS B 1 27 ? 6.297 -31.797 -27.078 1 86.25 27 LYS B O 1
ATOM 2957 N N . HIS B 1 28 ? 5.543 -29.781 -26.688 1 96.25 28 HIS B N 1
ATOM 2958 C CA . HIS B 1 28 ? 4.578 -30.203 -25.672 1 96.25 28 HIS B CA 1
ATOM 2959 C C . HIS B 1 28 ? 3.428 -30.984 -26.312 1 96.25 28 HIS B C 1
ATOM 2961 O O . HIS B 1 28 ? 2.9 -30.578 -27.344 1 96.25 28 HIS B O 1
ATOM 2967 N N . THR B 1 29 ? 3.102 -32.094 -25.734 1 96.88 29 THR B N 1
ATOM 2968 C CA . THR B 1 29 ? 1.97 -32.906 -26.188 1 96.88 29 THR B CA 1
ATOM 2969 C C . THR B 1 29 ? 1.069 -33.281 -25.016 1 96.88 29 THR B C 1
ATOM 2971 O O . THR B 1 29 ? 1.55 -33.781 -24 1 96.88 29 THR B O 1
ATOM 2974 N N . VAL B 1 30 ? -0.261 -33 -25.156 1 98.12 30 VAL B N 1
ATOM 2975 C CA . VAL B 1 30 ? -1.229 -33.469 -24.172 1 98.12 30 VAL B CA 1
ATOM 2976 C C . VAL B 1 30 ? -1.624 -34.906 -24.453 1 98.12 30 VAL B C 1
ATOM 2978 O O . VAL B 1 30 ? -2.291 -35.188 -25.453 1 98.12 30 VAL B O 1
ATOM 2981 N N . VAL B 1 31 ? -1.298 -35.812 -23.562 1 98.19 31 VAL B N 1
ATOM 2982 C CA . VAL B 1 31 ? -1.479 -37.219 -23.906 1 98.19 31 VAL B CA 1
ATOM 2983 C C . VAL B 1 31 ? -2.627 -37.812 -23.094 1 98.19 31 VAL B C 1
ATOM 2985 O O . VAL B 1 31 ? -3.158 -38.875 -23.422 1 98.19 31 VAL B O 1
ATOM 2988 N N . ALA B 1 32 ? -2.957 -37.125 -21.984 1 98.38 32 ALA B N 1
ATOM 2989 C CA . ALA B 1 32 ? -4.043 -37.625 -21.141 1 98.38 32 ALA B CA 1
ATOM 2990 C C . ALA B 1 32 ? -4.707 -36.469 -20.359 1 98.38 32 ALA B C 1
ATOM 2992 O O . ALA B 1 32 ? -4.062 -35.469 -20.047 1 98.38 32 ALA B O 1
ATOM 2993 N N . ILE B 1 33 ? -6.004 -36.625 -20.109 1 98.19 33 ILE B N 1
ATOM 2994 C CA . ILE B 1 33 ? -6.781 -35.75 -19.25 1 98.19 33 ILE B CA 1
ATOM 2995 C C . ILE B 1 33 ? -7.457 -36.562 -18.156 1 98.19 33 ILE B C 1
ATOM 2997 O O . ILE B 1 33 ? -8.203 -37.5 -18.438 1 98.19 33 ILE B O 1
ATOM 3001 N N . GLY B 1 34 ? -7.086 -36.25 -16.969 1 97.12 34 GLY B N 1
ATOM 3002 C CA . GLY B 1 34 ? -7.695 -36.875 -15.82 1 97.12 34 GLY B CA 1
ATOM 3003 C C . GLY B 1 34 ? -8.695 -35.969 -15.102 1 97.12 34 GLY B C 1
ATOM 3004 O O . GLY B 1 34 ? -8.398 -34.812 -14.82 1 97.12 34 GLY B O 1
ATOM 3005 N N . SER B 1 35 ? -9.875 -36.469 -14.82 1 95.25 35 SER B N 1
ATOM 3006 C CA . SER B 1 35 ? -10.906 -35.75 -14.086 1 95.25 35 SER B CA 1
ATOM 3007 C C . SER B 1 35 ? -11.742 -36.688 -13.227 1 95.25 35 SER B C 1
ATOM 3009 O O . SER B 1 35 ? -11.414 -37.875 -13.086 1 95.25 35 SER B O 1
ATOM 3011 N N . SER B 1 36 ? -12.688 -36.062 -12.508 1 91.75 36 SER B N 1
ATOM 3012 C CA . SER B 1 36 ? -13.555 -36.875 -11.641 1 91.75 36 SER B CA 1
ATOM 3013 C C . SER B 1 36 ? -14.422 -37.812 -12.445 1 91.75 36 SER B C 1
ATOM 3015 O O . SER B 1 36 ? -14.891 -38.844 -11.914 1 91.75 36 SER B O 1
ATOM 3017 N N . SER B 1 37 ? -14.664 -37.469 -13.781 1 93.12 37 SER B N 1
ATOM 3018 C CA . SER B 1 37 ? -15.367 -38.375 -14.688 1 93.12 37 SER B CA 1
ATOM 3019 C C . SER B 1 37 ? -14.836 -38.281 -16.109 1 93.12 37 SER B C 1
ATOM 3021 O O . SER B 1 37 ? -14.281 -37.219 -16.484 1 93.12 37 SER B O 1
ATOM 3023 N N . VAL B 1 38 ? -15.016 -39.281 -16.844 1 95.19 38 VAL B N 1
ATOM 3024 C CA . VAL B 1 38 ? -14.586 -39.312 -18.234 1 95.19 38 VAL B CA 1
ATOM 3025 C C . VAL B 1 38 ? -15.367 -38.281 -19.031 1 95.19 38 VAL B C 1
ATOM 3027 O O . VAL B 1 38 ? -14.828 -37.656 -19.938 1 95.19 38 VAL B O 1
ATOM 3030 N N . GLU B 1 39 ? -16.594 -38.094 -18.625 1 96 39 GLU B N 1
ATOM 3031 C CA . GLU B 1 39 ? -17.438 -37.125 -19.297 1 96 39 GLU B CA 1
ATOM 3032 C C . GLU B 1 39 ? -16.891 -35.688 -19.125 1 96 39 GLU B C 1
ATOM 3034 O O . GLU B 1 39 ? -16.875 -34.906 -20.078 1 96 39 GLU B O 1
ATOM 3039 N N . LYS B 1 40 ? -16.469 -35.406 -17.938 1 95.75 40 LYS B N 1
ATOM 3040 C CA . LYS B 1 40 ? -15.883 -34.094 -17.688 1 95.75 40 LYS B CA 1
ATOM 3041 C C . LYS B 1 40 ? -14.594 -33.906 -18.469 1 95.75 40 LYS B C 1
ATOM 3043 O O . LYS B 1 40 ? -14.328 -32.812 -19 1 95.75 40 LYS B O 1
ATOM 3048 N N . ALA B 1 41 ? -13.812 -34.938 -18.547 1 96.75 41 ALA B N 1
ATOM 3049 C CA . ALA B 1 41 ? -12.578 -34.875 -19.328 1 96.75 41 ALA B CA 1
ATOM 3050 C C . ALA B 1 41 ? -12.875 -34.656 -20.812 1 96.75 41 ALA B C 1
ATOM 3052 O O . ALA B 1 41 ? -12.172 -33.875 -21.484 1 96.75 41 ALA B O 1
ATOM 3053 N N . LYS B 1 42 ? -13.898 -35.312 -21.281 1 96.94 42 LYS B N 1
ATOM 3054 C CA . LYS B 1 42 ? -14.297 -35.156 -22.672 1 96.94 42 LYS B CA 1
ATOM 3055 C C . LYS B 1 42 ? -14.758 -33.719 -22.953 1 96.94 42 LYS B C 1
ATOM 3057 O O . LYS B 1 42 ? -14.328 -33.125 -23.938 1 96.94 42 LYS B O 1
ATOM 3062 N N . LYS B 1 43 ? -15.602 -33.25 -22.125 1 97.56 43 LYS B N 1
ATOM 3063 C CA . LYS B 1 43 ? -16.094 -31.875 -22.281 1 97.56 43 LYS B CA 1
ATOM 3064 C C . LYS B 1 43 ? -14.945 -30.875 -22.281 1 97.56 43 LYS B C 1
ATOM 3066 O O . LYS B 1 43 ? -14.945 -29.922 -23.062 1 97.56 43 LYS B O 1
ATOM 3071 N N . PHE B 1 44 ? -14.086 -31.141 -21.406 1 97.5 44 PHE B N 1
ATOM 3072 C CA . PHE B 1 44 ? -12.914 -30.281 -21.312 1 97.5 44 PHE B CA 1
ATOM 3073 C C . PHE B 1 44 ? -12.109 -30.312 -22.609 1 97.5 44 PHE B C 1
ATOM 3075 O O . PHE B 1 44 ? -11.727 -29.266 -23.141 1 97.5 44 PHE B O 1
ATOM 3082 N N . SER B 1 45 ? -11.781 -31.484 -23.078 1 97.62 45 SER B N 1
ATOM 3083 C CA . SER B 1 45 ? -11.016 -31.641 -24.312 1 97.62 45 SER B CA 1
ATOM 3084 C C . SER B 1 45 ? -11.688 -30.922 -25.469 1 97.62 45 SER B C 1
ATOM 3086 O O . SER B 1 45 ? -11.031 -30.188 -26.219 1 97.62 45 SER B O 1
ATOM 3088 N N . GLU B 1 46 ? -12.969 -31.062 -25.562 1 97.12 46 GLU B N 1
ATOM 3089 C CA . GLU B 1 46 ? -13.742 -30.453 -26.641 1 97.12 46 GLU B CA 1
ATOM 3090 C C . GLU B 1 46 ? -13.773 -28.938 -26.5 1 97.12 46 GLU B C 1
ATOM 3092 O O . GLU B 1 46 ? -13.547 -28.203 -27.469 1 97.12 46 GLU B O 1
ATOM 3097 N N . ALA B 1 47 ? -13.992 -28.5 -25.312 1 97.44 47 ALA B N 1
ATOM 3098 C CA . ALA B 1 47 ? -14.125 -27.078 -25.047 1 97.44 47 ALA B CA 1
ATOM 3099 C C . ALA B 1 47 ? -12.812 -26.344 -25.344 1 97.44 47 ALA B C 1
ATOM 3101 O O . ALA B 1 47 ? -12.828 -25.172 -25.703 1 97.44 47 ALA B O 1
ATOM 3102 N N . ASN B 1 48 ? -11.695 -27.047 -25.234 1 97.44 48 ASN B N 1
ATOM 3103 C CA . ASN B 1 48 ? -10.406 -26.391 -25.406 1 97.44 48 ASN B CA 1
ATOM 3104 C C . ASN B 1 48 ? -9.75 -26.766 -26.734 1 97.44 48 ASN B C 1
ATOM 3106 O O . ASN B 1 48 ? -8.594 -26.422 -26.969 1 97.44 48 ASN B O 1
ATOM 3110 N N . GLY B 1 49 ? -10.422 -27.422 -27.578 1 95.56 49 GLY B N 1
ATOM 3111 C CA . GLY B 1 49 ? -9.992 -27.703 -28.938 1 95.56 49 GLY B CA 1
ATOM 3112 C C . GLY B 1 49 ? -8.758 -28.578 -29 1 95.56 49 GLY B C 1
ATOM 3113 O O . GLY B 1 49 ? -7.863 -28.328 -29.812 1 95.56 49 GLY B O 1
ATOM 3114 N N . ILE B 1 50 ? -8.711 -29.578 -28.109 1 97.12 50 ILE B N 1
ATOM 3115 C CA . ILE B 1 50 ? -7.574 -30.484 -28.141 1 97.12 50 ILE B CA 1
ATOM 3116 C C . ILE B 1 50 ? -7.785 -31.547 -29.203 1 97.12 50 ILE B C 1
ATOM 3118 O O . ILE B 1 50 ? -8.383 -32.594 -28.953 1 97.12 50 ILE B O 1
ATOM 3122 N N . VAL B 1 51 ? -7.289 -31.328 -30.406 1 96.19 51 VAL B N 1
ATOM 3123 C CA . VAL B 1 51 ? -7.395 -32.25 -31.531 1 96.19 51 VAL B CA 1
ATOM 3124 C C . VAL B 1 51 ? -6 -32.656 -32 1 96.19 51 VAL B C 1
ATOM 3126 O O . VAL B 1 51 ? -5.012 -31.984 -31.703 1 96.19 51 VAL B O 1
ATOM 3129 N N . ALA B 1 52 ? -5.949 -33.75 -32.656 1 96.06 52 ALA B N 1
ATOM 3130 C CA . ALA B 1 52 ? -4.664 -34.312 -33.062 1 96.06 52 ALA B CA 1
ATOM 3131 C C . ALA B 1 52 ? -3.85 -33.312 -33.875 1 96.06 52 ALA B C 1
ATOM 3133 O O . ALA B 1 52 ? -2.633 -33.219 -33.688 1 96.06 52 ALA B O 1
ATOM 3134 N N . GLU B 1 53 ? -4.484 -32.562 -34.75 1 94.38 53 GLU B N 1
ATOM 3135 C CA . GLU B 1 53 ? -3.818 -31.609 -35.625 1 94.38 53 GLU B CA 1
ATOM 3136 C C . GLU B 1 53 ? -3.062 -30.547 -34.844 1 94.38 53 GLU B C 1
ATOM 3138 O O . GLU B 1 53 ? -1.994 -30.094 -35.25 1 94.38 53 GLU B O 1
ATOM 3143 N N . LYS B 1 54 ? -3.611 -30.188 -33.688 1 94.25 54 LYS B N 1
ATOM 3144 C CA . LYS B 1 54 ? -3.023 -29.109 -32.875 1 94.25 54 LYS B CA 1
ATOM 3145 C C . LYS B 1 54 ? -2.176 -29.688 -31.75 1 94.25 54 LYS B C 1
ATOM 3147 O O . LYS B 1 54 ? -1.539 -28.938 -31 1 94.25 54 LYS B O 1
ATOM 3152 N N . ASN B 1 55 ? -2.191 -30.906 -31.594 1 96.81 55 ASN B N 1
ATOM 3153 C CA . ASN B 1 55 ? -1.553 -31.594 -30.469 1 96.81 55 ASN B CA 1
ATOM 3154 C C . ASN B 1 55 ? -0.565 -32.656 -30.953 1 96.81 55 ASN B C 1
ATOM 3156 O O . ASN B 1 55 ? -0.548 -33.781 -30.438 1 96.81 55 ASN B O 1
ATOM 3160 N N . GLN B 1 56 ? 0.168 -32.375 -32 1 93.19 56 GLN B N 1
ATOM 3161 C CA . GLN B 1 56 ? 1.276 -33.156 -32.531 1 93.19 56 GLN B CA 1
ATOM 3162 C C . GLN B 1 56 ? 0.802 -34.531 -32.969 1 93.19 56 GLN B C 1
ATOM 3164 O O . GLN B 1 56 ? 1.504 -35.531 -32.781 1 93.19 56 GLN B O 1
ATOM 3169 N N . GLY B 1 57 ? -0.427 -34.625 -33.344 1 94.25 57 GLY B N 1
ATOM 3170 C CA . GLY B 1 57 ? -0.988 -35.844 -33.906 1 94.25 57 GLY B CA 1
ATOM 3171 C C . GLY B 1 57 ? -1.544 -36.781 -32.844 1 94.25 57 GLY B C 1
ATOM 3172 O O . GLY B 1 57 ? -1.899 -37.906 -33.156 1 94.25 57 GLY B O 1
ATOM 3173 N N . VAL B 1 58 ? -1.639 -36.25 -31.641 1 96.19 58 VAL B N 1
ATOM 3174 C CA . VAL B 1 58 ? -2.023 -37.125 -30.531 1 96.19 58 VAL B CA 1
ATOM 3175 C C . VAL B 1 58 ? -3.393 -36.719 -30 1 96.19 58 VAL B C 1
ATOM 3177 O O . VAL B 1 58 ? -3.674 -35.531 -29.859 1 96.19 58 VAL B O 1
ATOM 3180 N N . LEU B 1 59 ? -4.254 -37.656 -29.766 1 97.19 59 LEU B N 1
ATOM 3181 C CA . LEU B 1 59 ? -5.48 -37.438 -29.016 1 97.19 59 LEU B CA 1
ATOM 3182 C C . LEU B 1 59 ? -5.305 -37.875 -27.562 1 97.19 59 LEU B C 1
ATOM 3184 O O . LEU B 1 59 ? -4.852 -39 -27.297 1 97.19 59 LEU B O 1
ATOM 3188 N N . PRO B 1 60 ? -5.629 -37.031 -26.703 1 97.69 60 PRO B N 1
ATOM 3189 C CA . PRO B 1 60 ? -5.418 -37.406 -25.312 1 97.69 60 PRO B CA 1
ATOM 3190 C C . PRO B 1 60 ? -6.367 -38.531 -24.844 1 97.69 60 PRO B C 1
ATOM 3192 O O . PRO B 1 60 ? -7.531 -38.531 -25.25 1 97.69 60 PRO B O 1
ATOM 3195 N N . GLN B 1 61 ? -5.84 -39.375 -24.016 1 97.81 61 GLN B N 1
ATOM 3196 C CA . GLN B 1 61 ? -6.707 -40.312 -23.328 1 97.81 61 GLN B CA 1
ATOM 3197 C C . GLN B 1 61 ? -7.551 -39.625 -22.266 1 97.81 61 GLN B C 1
ATOM 3199 O O . GLN B 1 61 ? -7.035 -38.812 -21.484 1 97.81 61 GLN B O 1
ATOM 3204 N N . LEU B 1 62 ? -8.828 -39.844 -22.344 1 97.19 62 LEU B N 1
ATOM 3205 C CA . LEU B 1 62 ? -9.758 -39.312 -21.359 1 97.19 62 LEU B CA 1
ATOM 3206 C C . LEU B 1 62 ? -9.992 -40.312 -20.234 1 97.19 62 LEU B C 1
ATOM 3208 O O . LEU B 1 62 ? -10.531 -41.406 -20.469 1 97.19 62 LEU B O 1
ATOM 3212 N N . GLN B 1 63 ? -9.57 -39.938 -19.016 1 95.88 63 GLN B N 1
ATOM 3213 C CA . GLN B 1 63 ? -9.477 -40.969 -17.984 1 95.88 63 GLN B CA 1
ATOM 3214 C C . GLN B 1 63 ? -9.992 -40.438 -16.641 1 95.88 63 GLN B C 1
ATOM 3216 O O . GLN B 1 63 ? -10.016 -39.219 -16.406 1 95.88 63 GLN B O 1
ATOM 3221 N N . GLU B 1 64 ? -10.414 -41.375 -15.82 1 92.19 64 GLU B N 1
ATOM 3222 C CA . GLU B 1 64 ? -10.594 -41.094 -14.406 1 92.19 64 GLU B CA 1
ATOM 3223 C C . GLU B 1 64 ? -9.258 -41.031 -13.68 1 92.19 64 GLU B C 1
ATOM 3225 O O . GLU B 1 64 ? -8.25 -41.531 -14.18 1 92.19 64 GLU B O 1
ATOM 3230 N N . LYS B 1 65 ? -9.242 -40.469 -12.453 1 86.44 65 LYS B N 1
ATOM 3231 C CA . LYS B 1 65 ? -8.008 -40.156 -11.734 1 86.44 65 LYS B CA 1
ATOM 3232 C C . LYS B 1 65 ? -7.152 -41.375 -11.523 1 86.44 65 LYS B C 1
ATOM 3234 O O . LYS B 1 65 ? -5.945 -41.375 -11.758 1 86.44 65 LYS B O 1
ATOM 3239 N N . SER B 1 66 ? -7.746 -42.5 -11.141 1 84.62 66 SER B N 1
ATOM 3240 C CA . SER B 1 66 ? -6.977 -43.688 -10.82 1 84.62 66 SER B CA 1
ATOM 3241 C C . SER B 1 66 ? -6.23 -44.219 -12.047 1 84.62 66 SER B C 1
ATOM 3243 O O . SER B 1 66 ? -5.059 -44.594 -11.953 1 84.62 66 SER B O 1
ATOM 3245 N N . ASP B 1 67 ? -6.832 -44.25 -13.172 1 91.31 67 ASP B N 1
ATOM 3246 C CA . ASP B 1 67 ? -6.207 -44.719 -14.398 1 91.31 67 ASP B CA 1
ATOM 3247 C C . ASP B 1 67 ? -5.199 -43.688 -14.93 1 91.31 67 ASP B C 1
ATOM 3249 O O . ASP B 1 67 ? -4.199 -44.062 -15.547 1 91.31 67 ASP B O 1
ATOM 3253 N N . PHE B 1 68 ? -5.477 -42.5 -14.633 1 95.12 68 PHE B N 1
ATOM 3254 C CA . PHE B 1 68 ? -4.68 -41.375 -15.109 1 95.12 68 PHE B CA 1
ATOM 3255 C C . PHE B 1 68 ? -3.254 -41.469 -14.586 1 95.12 68 PHE B C 1
ATOM 3257 O O . PHE B 1 68 ? -2.295 -41.344 -15.352 1 95.12 68 PHE B O 1
ATOM 3264 N N . PHE B 1 69 ? -3.035 -41.75 -13.312 1 96.44 69 PHE B N 1
ATOM 3265 C CA . PHE B 1 69 ? -1.721 -41.75 -12.68 1 96.44 69 PHE B CA 1
ATOM 3266 C C . PHE B 1 69 ? -0.883 -42.938 -13.141 1 96.44 69 PHE B C 1
ATOM 3268 O O . PHE B 1 69 ? 0.346 -42.844 -13.172 1 96.44 69 PHE B O 1
ATOM 3275 N N . LYS B 1 70 ? -1.525 -44 -13.625 1 96.56 70 LYS B N 1
ATOM 3276 C CA . LYS B 1 70 ? -0.833 -45.219 -14.031 1 96.56 70 LYS B CA 1
ATOM 3277 C C . LYS B 1 70 ? -0.512 -45.188 -15.523 1 96.56 70 LYS B C 1
ATOM 3279 O O . LYS B 1 70 ? 0.161 -46.062 -16.031 1 96.56 70 LYS B O 1
ATOM 3284 N N . ASN B 1 71 ? -0.998 -44.188 -16.172 1 97.44 71 ASN B N 1
ATOM 3285 C CA . ASN B 1 71 ? -0.811 -44.094 -17.625 1 97.44 71 ASN B CA 1
ATOM 3286 C C . ASN B 1 71 ? 0.666 -43.969 -17.984 1 97.44 71 ASN B C 1
ATOM 3288 O O . ASN B 1 71 ? 1.304 -42.969 -17.688 1 97.44 71 ASN B O 1
ATOM 3292 N N . PRO B 1 72 ? 1.219 -44.938 -18.656 1 96.81 72 PRO B N 1
ATOM 3293 C CA . PRO B 1 72 ? 2.652 -44.906 -18.953 1 96.81 72 PRO B CA 1
ATOM 3294 C C . PRO B 1 72 ? 3.025 -43.812 -19.969 1 96.81 72 PRO B C 1
ATOM 3296 O O . PRO B 1 72 ? 4.203 -43.5 -20.125 1 96.81 72 PRO B O 1
ATOM 3299 N N . ASP B 1 73 ? 2.062 -43.281 -20.688 1 97.12 73 ASP B N 1
ATOM 3300 C CA . ASP B 1 73 ? 2.346 -42.25 -21.703 1 97.12 73 ASP B CA 1
ATOM 3301 C C . ASP B 1 73 ? 2.582 -40.906 -21.047 1 97.12 73 ASP B C 1
ATOM 3303 O O . ASP B 1 73 ? 3.141 -40 -21.688 1 97.12 73 ASP B O 1
ATOM 3307 N N . VAL B 1 74 ? 2.162 -40.75 -19.812 1 98 74 VAL B N 1
ATOM 3308 C CA . VAL B 1 74 ? 2.289 -39.469 -19.125 1 98 74 VAL B CA 1
ATOM 3309 C C . VAL B 1 74 ? 3.684 -39.344 -18.516 1 98 74 VAL B C 1
ATOM 3311 O O . VAL B 1 74 ? 4.094 -40.188 -17.703 1 98 74 VAL B O 1
ATOM 3314 N N . GLU B 1 75 ? 4.395 -38.312 -18.906 1 97.88 75 GLU B N 1
ATOM 3315 C CA . GLU B 1 75 ? 5.711 -38.031 -18.344 1 97.88 75 GLU B CA 1
ATOM 3316 C C . GLU B 1 75 ? 5.613 -37.031 -17.172 1 97.88 75 GLU B C 1
ATOM 3318 O O . GLU B 1 75 ? 6.281 -37.188 -16.156 1 97.88 75 GLU B O 1
ATOM 3323 N N . ILE B 1 76 ? 4.828 -36.031 -17.328 1 98.56 76 ILE B N 1
ATOM 3324 C CA . ILE B 1 76 ? 4.668 -34.969 -16.344 1 98.56 76 ILE B CA 1
ATOM 3325 C C . ILE B 1 76 ? 3.188 -34.656 -16.172 1 98.56 76 ILE B C 1
ATOM 3327 O O . ILE B 1 76 ? 2.443 -34.562 -17.141 1 98.56 76 ILE B O 1
ATOM 3331 N N . VAL B 1 77 ? 2.773 -34.531 -14.93 1 98.75 77 VAL B N 1
ATOM 3332 C CA . VAL B 1 77 ? 1.385 -34.219 -14.609 1 98.75 77 VAL B CA 1
ATOM 3333 C C . VAL B 1 77 ? 1.25 -32.75 -14.258 1 98.75 77 VAL B C 1
ATOM 3335 O O . VAL B 1 77 ? 2.004 -32.219 -13.43 1 98.75 77 VAL B O 1
ATOM 3338 N N . TYR B 1 78 ? 0.36 -32.031 -14.898 1 98.69 78 TYR B N 1
ATOM 3339 C CA . TYR B 1 78 ? -0.084 -30.719 -14.484 1 98.69 78 TYR B CA 1
ATOM 3340 C C . TYR B 1 78 ? -1.284 -30.812 -13.547 1 98.69 78 TYR B C 1
ATOM 3342 O O . TYR B 1 78 ? -2.379 -31.188 -13.969 1 98.69 78 TYR B O 1
ATOM 3350 N N . VAL B 1 79 ? -1.065 -30.484 -12.32 1 98.69 79 VAL B N 1
ATOM 3351 C CA . VAL B 1 79 ? -2.125 -30.562 -11.32 1 98.69 79 VAL B CA 1
ATOM 3352 C C . VAL B 1 79 ? -2.828 -29.203 -11.195 1 98.69 79 VAL B C 1
ATOM 3354 O O . VAL B 1 79 ? -2.279 -28.266 -10.625 1 98.69 79 VAL B O 1
ATOM 3357 N N . ALA B 1 80 ? -4.055 -29.156 -11.656 1 97.56 80 ALA B N 1
ATOM 3358 C CA . ALA B 1 80 ? -4.809 -27.906 -11.688 1 97.56 80 ALA B CA 1
ATOM 3359 C C . ALA B 1 80 ? -6.156 -28.062 -10.992 1 97.56 80 ALA B C 1
ATOM 3361 O O . ALA B 1 80 ? -7.145 -27.453 -11.398 1 97.56 80 ALA B O 1
ATOM 3362 N N . THR B 1 81 ? -6.258 -28.938 -10.031 1 96.31 81 THR B N 1
ATOM 3363 C CA . THR B 1 81 ? -7.422 -29.109 -9.18 1 96.31 81 THR B CA 1
ATOM 3364 C C . THR B 1 81 ? -7.41 -28.109 -8.031 1 96.31 81 THR B C 1
ATOM 3366 O O . THR B 1 81 ? -6.445 -27.359 -7.871 1 96.31 81 THR B O 1
ATOM 3369 N N . PRO B 1 82 ? -8.492 -28 -7.246 1 95.06 82 PRO B N 1
ATOM 3370 C CA . PRO B 1 82 ? -8.422 -27.156 -6.047 1 95.06 82 PRO B CA 1
ATOM 3371 C C . PRO B 1 82 ? -7.301 -27.562 -5.098 1 95.06 82 PRO B C 1
ATOM 3373 O O . PRO B 1 82 ? -7.008 -28.75 -4.965 1 95.06 82 PRO B O 1
ATOM 3376 N N . HIS B 1 83 ? -6.742 -26.578 -4.441 1 96.56 83 HIS B N 1
ATOM 3377 C CA . HIS B 1 83 ? -5.48 -26.781 -3.742 1 96.56 83 HIS B CA 1
ATOM 3378 C C . HIS B 1 83 ? -5.664 -27.688 -2.533 1 96.56 83 HIS B C 1
ATOM 3380 O O . HIS B 1 83 ? -4.699 -28.266 -2.025 1 96.56 83 HIS B O 1
ATOM 3386 N N . VAL B 1 84 ? -6.902 -27.891 -2.09 1 97.31 84 VAL B N 1
ATOM 3387 C CA . VAL B 1 84 ? -7.137 -28.812 -0.985 1 97.31 84 VAL B CA 1
ATOM 3388 C C . VAL B 1 84 ? -6.797 -30.234 -1.422 1 97.31 84 VAL B C 1
ATOM 3390 O O . VAL B 1 84 ? -6.555 -31.109 -0.583 1 97.31 84 VAL B O 1
ATOM 3393 N N . PHE B 1 85 ? -6.695 -30.5 -2.711 1 97.06 85 PHE B N 1
ATOM 3394 C CA . PHE B 1 85 ? -6.473 -31.844 -3.225 1 97.06 85 PHE B CA 1
ATOM 3395 C C . PHE B 1 85 ? -5.023 -32.031 -3.654 1 97.06 85 PHE B C 1
ATOM 3397 O O . PHE B 1 85 ? -4.602 -33.156 -3.984 1 97.06 85 PHE B O 1
ATOM 3404 N N . HIS B 1 86 ? -4.223 -30.984 -3.668 1 98.56 86 HIS B N 1
ATOM 3405 C CA . HIS B 1 86 ? -2.896 -31 -4.27 1 98.56 86 HIS B CA 1
ATOM 3406 C C . HIS B 1 86 ? -2 -32.031 -3.594 1 98.56 86 HIS B C 1
ATOM 3408 O O . HIS B 1 86 ? -1.37 -32.844 -4.27 1 98.56 86 HIS B O 1
ATOM 3414 N N . GLU B 1 87 ? -1.976 -32 -2.264 1 98.62 87 GLU B N 1
ATOM 3415 C CA . GLU B 1 87 ? -1.062 -32.906 -1.569 1 98.62 87 GLU B CA 1
ATOM 3416 C C . GLU B 1 87 ? -1.294 -34.344 -1.99 1 98.62 87 GLU B C 1
ATOM 3418 O O . GLU B 1 87 ? -0.369 -35.031 -2.451 1 98.62 87 GLU B O 1
ATOM 3423 N N . GLU B 1 88 ? -2.52 -34.781 -1.861 1 98.19 88 GLU B N 1
ATOM 3424 C CA . GLU B 1 88 ? -2.861 -36.188 -2.17 1 98.19 88 GLU B CA 1
ATOM 3425 C C . GLU B 1 88 ? -2.572 -36.5 -3.631 1 98.19 88 GLU B C 1
ATOM 3427 O O . GLU B 1 88 ? -2.006 -37.562 -3.938 1 98.19 88 GLU B O 1
ATOM 3432 N N . GLN B 1 89 ? -2.893 -35.656 -4.496 1 98.25 89 GLN B N 1
ATOM 3433 C CA . GLN B 1 89 ? -2.775 -35.906 -5.926 1 98.25 89 GLN B CA 1
ATOM 3434 C C . GLN B 1 89 ? -1.314 -35.875 -6.371 1 98.25 89 GLN B C 1
ATOM 3436 O O . GLN B 1 89 ? -0.902 -36.688 -7.195 1 98.25 89 GLN B O 1
ATOM 3441 N N . VAL B 1 90 ? -0.545 -34.938 -5.848 1 98.75 90 VAL B N 1
ATOM 3442 C CA . VAL B 1 90 ? 0.877 -34.906 -6.176 1 98.75 90 VAL B CA 1
ATOM 3443 C C . VAL B 1 90 ? 1.56 -36.156 -5.637 1 98.75 90 VAL B C 1
ATOM 3445 O O . VAL B 1 90 ? 2.369 -36.781 -6.328 1 98.75 90 VAL B O 1
ATOM 3448 N N . LEU B 1 91 ? 1.245 -36.562 -4.406 1 98.56 91 LEU B N 1
ATOM 3449 C CA . LEU B 1 91 ? 1.822 -37.75 -3.826 1 98.56 91 LEU B CA 1
ATOM 3450 C C . LEU B 1 91 ? 1.504 -38.969 -4.684 1 98.56 91 LEU B C 1
ATOM 3452 O O . LEU B 1 91 ? 2.363 -39.844 -4.891 1 98.56 91 LEU B O 1
ATOM 3456 N N . GLU B 1 92 ? 0.265 -39.062 -5.152 1 98.06 92 GLU B N 1
ATOM 3457 C CA . GLU B 1 92 ? -0.117 -40.188 -6.023 1 98.06 92 GLU B CA 1
ATOM 3458 C C . GLU B 1 92 ? 0.705 -40.188 -7.309 1 98.06 92 GLU B C 1
ATOM 3460 O O . GLU B 1 92 ? 1.13 -41.219 -7.781 1 98.06 92 GLU B O 1
ATOM 3465 N N . ALA B 1 93 ? 0.89 -39 -7.918 1 98.06 93 ALA B N 1
ATOM 3466 C CA . ALA B 1 93 ? 1.729 -38.906 -9.109 1 98.06 93 ALA B CA 1
ATOM 3467 C C . ALA B 1 93 ? 3.148 -39.375 -8.828 1 98.06 93 ALA B C 1
ATOM 3469 O O . ALA B 1 93 ? 3.732 -40.094 -9.641 1 98.06 93 ALA B O 1
ATOM 3470 N N . LEU B 1 94 ? 3.684 -39.031 -7.691 1 97.88 94 LEU B N 1
ATOM 3471 C CA . LEU B 1 94 ? 5.043 -39.406 -7.309 1 97.88 94 LEU B CA 1
ATOM 3472 C C . LEU B 1 94 ? 5.176 -40.906 -7.129 1 97.88 94 LEU B C 1
ATOM 3474 O O . LEU B 1 94 ? 6.191 -41.5 -7.508 1 97.88 94 LEU B O 1
ATOM 3478 N N . LYS B 1 95 ? 4.164 -41.5 -6.562 1 96.94 95 LYS B N 1
ATOM 3479 C CA . LYS B 1 95 ? 4.152 -42.938 -6.387 1 96.94 95 LYS B CA 1
ATOM 3480 C C . LYS B 1 95 ? 4.281 -43.656 -7.727 1 96.94 95 LYS B C 1
ATOM 3482 O O . LYS B 1 95 ? 4.824 -44.75 -7.797 1 96.94 95 LYS B O 1
ATOM 3487 N N . ASN B 1 96 ? 3.781 -43.062 -8.711 1 97.06 96 ASN B N 1
ATOM 3488 C CA . ASN B 1 96 ? 3.811 -43.625 -10.047 1 97.06 96 ASN B CA 1
ATOM 3489 C C . ASN B 1 96 ? 4.953 -43.062 -10.883 1 97.06 96 ASN B C 1
ATOM 3491 O O . ASN B 1 96 ? 4.953 -43.156 -12.109 1 97.06 96 ASN B O 1
ATOM 3495 N N . LYS B 1 97 ? 5.895 -42.281 -10.234 1 97 97 LYS B N 1
ATOM 3496 C CA . LYS B 1 97 ? 7.141 -41.781 -10.797 1 97 97 LYS B CA 1
ATOM 3497 C C . LYS B 1 97 ? 6.875 -40.781 -11.914 1 97 97 LYS B C 1
ATOM 3499 O O . LYS B 1 97 ? 7.551 -40.812 -12.945 1 97 97 LYS B O 1
ATOM 3504 N N . LYS B 1 98 ? 5.824 -40.031 -11.758 1 98.06 98 LYS B N 1
ATOM 3505 C CA . LYS B 1 98 ? 5.539 -38.969 -12.688 1 98.06 98 LYS B CA 1
ATOM 3506 C C . LYS B 1 98 ? 6.145 -37.656 -12.203 1 98.06 98 LYS B C 1
ATOM 3508 O O . LYS B 1 98 ? 6.121 -37.344 -11.008 1 98.06 98 LYS B O 1
ATOM 3513 N N . HIS B 1 99 ? 6.797 -36.875 -13.109 1 98.69 99 HIS B N 1
ATOM 3514 C CA . HIS B 1 99 ? 7.102 -35.469 -12.797 1 98.69 99 HIS B CA 1
ATOM 3515 C C . HIS B 1 99 ? 5.828 -34.688 -12.555 1 98.69 99 HIS B C 1
ATOM 3517 O O . HIS B 1 99 ? 4.742 -35.062 -12.977 1 98.69 99 HIS B O 1
ATOM 3523 N N . VAL B 1 100 ? 5.969 -33.531 -11.844 1 98.94 100 VAL B N 1
ATOM 3524 C CA . VAL B 1 100 ? 4.754 -32.812 -11.492 1 98.94 100 VAL B CA 1
ATOM 3525 C C . VAL B 1 100 ? 5 -31.312 -11.633 1 98.94 100 VAL B C 1
ATOM 3527 O O . VAL B 1 100 ? 6.031 -30.797 -11.188 1 98.94 100 VAL B O 1
ATOM 3530 N N . LEU B 1 101 ? 4.145 -30.594 -12.281 1 98.88 101 LEU B N 1
ATOM 3531 C CA . LEU B 1 101 ? 3.893 -29.156 -12.172 1 98.88 101 LEU B CA 1
ATOM 3532 C C . LEU B 1 101 ? 2.549 -28.891 -11.5 1 98.88 101 LEU B C 1
ATOM 3534 O O . LEU B 1 101 ? 1.496 -29.141 -12.094 1 98.88 101 LEU B O 1
ATOM 3538 N N . CYS B 1 102 ? 2.574 -28.406 -10.289 1 98.88 102 CYS B N 1
ATOM 3539 C CA . CYS B 1 102 ? 1.367 -28.234 -9.492 1 98.88 102 CYS B CA 1
ATOM 3540 C C . CYS B 1 102 ? 1.01 -26.766 -9.344 1 98.88 102 CYS B C 1
ATOM 3542 O O . CYS B 1 102 ? 1.855 -25.953 -8.969 1 98.88 102 CYS B O 1
ATOM 3544 N N . GLU B 1 103 ? -0.173 -26.422 -9.555 1 98.56 103 GLU B N 1
ATOM 3545 C CA . GLU B 1 103 ? -0.659 -25.047 -9.469 1 98.56 103 GLU B CA 1
ATOM 3546 C C . GLU B 1 103 ? -0.44 -24.469 -8.078 1 98.56 103 GLU B C 1
ATOM 3548 O O . GLU B 1 103 ? -0.339 -25.219 -7.098 1 98.56 103 GLU B O 1
ATOM 3553 N N . LYS B 1 104 ? -0.384 -23.172 -8.039 1 98.69 104 LYS B N 1
ATOM 3554 C CA . LYS B 1 104 ? -0.321 -22.438 -6.781 1 98.69 104 LYS B CA 1
ATOM 3555 C C . LYS B 1 104 ? -1.716 -22.219 -6.203 1 98.69 104 LYS B C 1
ATOM 3557 O O . LYS B 1 104 ? -2.701 -22.172 -6.941 1 98.69 104 LYS B O 1
ATOM 3562 N N . PRO B 1 105 ? -1.859 -21.953 -4.98 1 98.44 105 PRO B N 1
ATOM 3563 C CA . PRO B 1 105 ? -0.798 -22.312 -4.035 1 98.44 105 PRO B CA 1
ATOM 3564 C C . PRO B 1 105 ? -0.495 -23.812 -4.016 1 98.44 105 PRO B C 1
ATOM 3566 O O . PRO B 1 105 ? -1.375 -24.625 -4.305 1 98.44 105 PRO B O 1
ATOM 3569 N N . PHE B 1 106 ? 0.667 -24.172 -3.658 1 98.69 106 PHE B N 1
ATOM 3570 C CA . PHE B 1 106 ? 1.153 -25.531 -3.822 1 98.69 106 PHE B CA 1
ATOM 3571 C C . PHE B 1 106 ? 0.326 -26.5 -2.99 1 98.69 106 PHE B C 1
ATOM 3573 O O . PHE B 1 106 ? -0.024 -27.594 -3.459 1 98.69 106 PHE B O 1
ATOM 3580 N N . THR B 1 107 ? 0.1 -26.156 -1.787 1 98.56 107 THR B N 1
ATOM 3581 C CA . THR B 1 107 ? -0.735 -26.859 -0.82 1 98.56 107 THR B CA 1
ATOM 3582 C C . THR B 1 107 ? -1.488 -25.875 0.065 1 98.56 107 THR B C 1
ATOM 3584 O O . THR B 1 107 ? -1.451 -24.672 -0.176 1 98.56 107 THR B O 1
ATOM 3587 N N . VAL B 1 108 ? -2.207 -26.406 1.037 1 98.31 108 VAL B N 1
ATOM 3588 C CA . VAL B 1 108 ? -2.941 -25.531 1.946 1 98.31 108 VAL B CA 1
ATOM 3589 C C . VAL B 1 108 ? -2.008 -25.031 3.049 1 98.31 108 VAL B C 1
ATOM 3591 O O . VAL B 1 108 ? -2.111 -23.891 3.482 1 98.31 108 VAL B O 1
ATOM 3594 N N . THR B 1 109 ? -1.062 -25.906 3.477 1 98.31 109 THR B N 1
ATOM 3595 C CA . THR B 1 109 ? -0.126 -25.531 4.531 1 98.31 109 THR B CA 1
ATOM 3596 C C . THR B 1 109 ? 1.307 -25.859 4.125 1 98.31 109 THR B C 1
ATOM 3598 O O . THR B 1 109 ? 1.531 -26.656 3.217 1 98.31 109 THR B O 1
ATOM 3601 N N . GLY B 1 110 ? 2.209 -25.219 4.832 1 98.38 110 GLY B N 1
ATOM 3602 C CA . GLY B 1 110 ? 3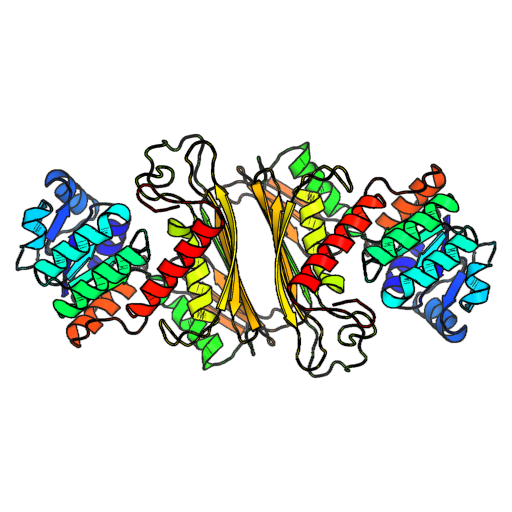.617 -25.547 4.648 1 98.38 110 GLY B CA 1
ATOM 3603 C C . GLY B 1 110 ? 3.959 -26.969 5.012 1 98.38 110 GLY B C 1
ATOM 3604 O O . GLY B 1 110 ? 4.805 -27.594 4.371 1 98.38 110 GLY B O 1
ATOM 3605 N N . GLU B 1 111 ? 3.314 -27.469 6.008 1 98.31 111 GLU B N 1
ATOM 3606 C CA . GLU B 1 111 ? 3.533 -28.844 6.43 1 98.31 111 GLU B CA 1
ATOM 3607 C C . GLU B 1 111 ? 3.201 -29.828 5.305 1 98.31 111 GLU B C 1
ATOM 3609 O O . GLU B 1 111 ? 3.951 -30.766 5.059 1 98.31 111 GLU B O 1
ATOM 3614 N N . GLN B 1 112 ? 2.107 -29.594 4.648 1 98.5 112 GLN B N 1
ATOM 3615 C CA . GLN B 1 112 ? 1.721 -30.422 3.514 1 98.5 112 GLN B CA 1
ATOM 3616 C C . GLN B 1 112 ? 2.768 -30.359 2.404 1 98.5 112 GLN B C 1
ATOM 3618 O O . GLN B 1 112 ? 3.117 -31.391 1.818 1 98.5 112 GLN B O 1
ATOM 3623 N N . ALA B 1 113 ? 3.24 -29.172 2.129 1 98.81 113 ALA B N 1
ATOM 3624 C CA . ALA B 1 113 ? 4.266 -29 1.104 1 98.81 113 ALA B CA 1
ATOM 3625 C C . ALA B 1 113 ? 5.516 -29.812 1.444 1 98.81 113 ALA B C 1
ATOM 3627 O O . ALA B 1 113 ? 6.082 -30.484 0.581 1 98.81 113 ALA B O 1
ATOM 3628 N N . ARG B 1 114 ? 5.945 -29.734 2.686 1 98.69 114 ARG B N 1
ATOM 3629 C CA . ARG B 1 114 ? 7.129 -30.453 3.125 1 98.69 114 ARG B CA 1
ATOM 3630 C C . ARG B 1 114 ? 6.961 -31.953 2.92 1 98.69 114 ARG B C 1
ATOM 3632 O O . ARG B 1 114 ? 7.887 -32.625 2.479 1 98.69 114 ARG B O 1
ATOM 3639 N N . ARG B 1 115 ? 5.785 -32.469 3.236 1 98.69 115 ARG B N 1
ATOM 3640 C CA . ARG B 1 115 ? 5.523 -33.906 3.039 1 98.69 115 ARG B CA 1
ATOM 3641 C C . ARG B 1 115 ? 5.641 -34.281 1.567 1 98.69 115 ARG B C 1
ATOM 3643 O O . ARG B 1 115 ? 6.207 -35.312 1.232 1 98.69 115 ARG B O 1
ATOM 3650 N N . VAL B 1 116 ? 5.125 -33.438 0.737 1 98.88 116 VAL B N 1
ATOM 3651 C CA . VAL B 1 116 ? 5.188 -33.719 -0.698 1 98.88 116 VAL B CA 1
ATOM 3652 C C . VAL B 1 116 ? 6.645 -33.719 -1.157 1 98.88 116 VAL B C 1
ATOM 3654 O O . VAL B 1 116 ? 7.07 -34.594 -1.891 1 98.88 116 VAL B O 1
ATOM 3657 N N . PHE B 1 117 ? 7.422 -32.719 -0.732 1 98.69 117 PHE B N 1
ATOM 3658 C CA . PHE B 1 117 ? 8.789 -32.594 -1.221 1 98.69 117 PHE B CA 1
ATOM 3659 C C . PHE B 1 117 ? 9.672 -33.688 -0.644 1 98.69 117 PHE B C 1
ATOM 3661 O O . PHE B 1 117 ? 10.617 -34.125 -1.297 1 98.69 117 PHE B O 1
ATOM 3668 N N . GLU B 1 118 ? 9.367 -34.125 0.562 1 98.5 118 GLU B N 1
ATOM 3669 C CA . GLU B 1 118 ? 10.062 -35.281 1.099 1 98.5 118 GLU B CA 1
ATOM 3670 C C . GLU B 1 118 ? 9.836 -36.531 0.221 1 98.5 118 GLU B C 1
ATOM 3672 O O . GLU B 1 118 ? 10.773 -37.281 -0.067 1 98.5 118 GLU B O 1
ATOM 3677 N N . ALA B 1 119 ? 8.609 -36.75 -0.163 1 98.5 119 ALA B N 1
ATOM 3678 C CA . ALA B 1 119 ? 8.273 -37.844 -1.048 1 98.5 119 ALA B CA 1
ATOM 3679 C C . ALA B 1 119 ? 8.953 -37.688 -2.406 1 98.5 119 ALA B C 1
ATOM 3681 O O . ALA B 1 119 ? 9.406 -38.688 -2.996 1 98.5 119 ALA B O 1
ATOM 3682 N N . ALA B 1 120 ? 8.977 -36.5 -2.926 1 98.56 120 ALA B N 1
ATOM 3683 C CA . ALA B 1 120 ? 9.609 -36.219 -4.211 1 98.56 120 ALA B CA 1
ATOM 3684 C C . ALA B 1 120 ? 11.102 -36.531 -4.168 1 98.56 120 ALA B C 1
ATOM 3686 O O . ALA B 1 120 ? 11.656 -37.094 -5.125 1 98.56 120 ALA B O 1
ATOM 3687 N N . GLU B 1 121 ? 11.711 -36.125 -3.096 1 97.94 121 GLU B N 1
ATOM 3688 C CA . GLU B 1 121 ? 13.133 -36.438 -2.906 1 97.94 121 GLU B CA 1
ATOM 3689 C C . GLU B 1 121 ? 13.391 -37.938 -2.957 1 97.94 121 GLU B C 1
ATOM 3691 O O . GLU B 1 121 ? 14.328 -38.375 -3.621 1 97.94 121 GLU B O 1
ATOM 3696 N N . LYS B 1 122 ? 12.586 -38.688 -2.332 1 97.69 122 LYS B N 1
ATOM 3697 C CA . LYS B 1 122 ? 12.727 -40.125 -2.293 1 97.69 122 LYS B CA 1
ATOM 3698 C C . LYS B 1 122 ? 12.477 -40.75 -3.67 1 97.69 122 LYS B C 1
ATOM 3700 O O . LYS B 1 122 ? 13.156 -41.688 -4.059 1 97.69 122 LYS B O 1
ATOM 3705 N N . ALA B 1 123 ? 11.531 -40.188 -4.363 1 97.06 123 ALA B N 1
ATOM 3706 C CA . ALA B 1 123 ? 11.133 -40.75 -5.66 1 97.06 123 ALA B CA 1
ATOM 3707 C C . ALA B 1 123 ? 12.133 -40.344 -6.742 1 97.06 123 ALA B C 1
ATOM 3709 O O . ALA B 1 123 ? 12.219 -41 -7.789 1 97.06 123 ALA B O 1
ATOM 3710 N N . GLY B 1 124 ? 12.867 -39.219 -6.492 1 97.62 124 GLY B N 1
ATOM 3711 C CA . GLY B 1 124 ? 13.82 -38.719 -7.473 1 97.62 124 GLY B CA 1
ATOM 3712 C C . GLY B 1 124 ? 13.164 -38.156 -8.711 1 97.62 124 GLY B C 1
ATOM 3713 O O . GLY B 1 124 ? 13.664 -38.312 -9.82 1 97.62 124 GLY B O 1
ATOM 3714 N N . VAL B 1 125 ? 11.992 -37.562 -8.57 1 97.25 125 VAL B N 1
ATOM 3715 C CA . VAL B 1 125 ? 11.258 -37.031 -9.703 1 97.25 125 VAL B CA 1
ATOM 3716 C C . VAL B 1 125 ? 11.141 -35.5 -9.547 1 97.25 125 VAL B C 1
ATOM 3718 O O . VAL B 1 125 ? 11.281 -34.969 -8.445 1 97.25 125 VAL B O 1
ATOM 3721 N N . PHE B 1 126 ? 10.859 -34.812 -10.641 1 98.56 126 PHE B N 1
ATOM 3722 C CA . PHE B 1 126 ? 10.742 -33.375 -10.695 1 98.56 126 PHE B CA 1
ATOM 3723 C C . PHE B 1 126 ? 9.391 -32.906 -10.148 1 98.56 126 PHE B C 1
ATOM 3725 O O . PHE B 1 126 ? 8.352 -33.469 -10.492 1 98.56 126 PHE B O 1
ATOM 3732 N N . VAL B 1 127 ? 9.445 -31.969 -9.234 1 98.94 127 VAL B N 1
ATOM 3733 C CA . VAL B 1 127 ? 8.234 -31.312 -8.75 1 98.94 127 VAL B CA 1
ATOM 3734 C C . VAL B 1 127 ? 8.445 -29.797 -8.742 1 98.94 127 VAL B C 1
ATOM 3736 O O . VAL B 1 127 ? 9.477 -29.312 -8.266 1 98.94 127 VAL B O 1
ATOM 3739 N N . MET B 1 128 ? 7.469 -29.062 -9.258 1 98.88 128 MET B N 1
ATOM 3740 C CA . MET B 1 128 ? 7.539 -27.609 -9.289 1 98.88 128 MET B CA 1
ATOM 3741 C C . MET B 1 128 ? 6.18 -27 -8.969 1 98.88 128 MET B C 1
ATOM 3743 O O . MET B 1 128 ? 5.152 -27.453 -9.469 1 98.88 128 MET B O 1
ATOM 3747 N N . GLU B 1 129 ? 6.184 -26.047 -8.055 1 98.88 129 GLU B N 1
ATOM 3748 C CA . GLU B 1 129 ? 4.992 -25.219 -7.883 1 98.88 129 GLU B CA 1
ATOM 3749 C C . GLU B 1 129 ? 4.777 -24.297 -9.086 1 98.88 129 GLU B C 1
ATOM 3751 O O . GLU B 1 129 ? 5.73 -23.703 -9.602 1 98.88 129 GLU B O 1
ATOM 3756 N N . GLY B 1 130 ? 3.531 -24.219 -9.523 1 98.62 130 GLY B N 1
ATOM 3757 C CA . GLY B 1 130 ? 3.191 -23.422 -10.688 1 98.62 130 GLY B CA 1
ATOM 3758 C C . GLY B 1 130 ? 2.908 -21.969 -10.344 1 98.62 130 GLY B C 1
ATOM 3759 O O . GLY B 1 130 ? 1.799 -21.484 -10.562 1 98.62 130 GLY B O 1
ATOM 3760 N N . VAL B 1 131 ? 3.893 -21.219 -9.844 1 98.44 131 VAL B N 1
ATOM 3761 C CA . VAL B 1 131 ? 3.818 -19.766 -9.758 1 98.44 131 VAL B CA 1
ATOM 3762 C C . VAL B 1 131 ? 4.34 -19.141 -11.055 1 98.44 131 VAL B C 1
ATOM 3764 O O . VAL B 1 131 ? 5.488 -18.703 -11.117 1 98.44 131 VAL B O 1
ATOM 3767 N N . TRP B 1 132 ? 3.521 -19.031 -12 1 98.38 132 TRP B N 1
ATOM 3768 C CA . TRP B 1 132 ? 3.918 -18.703 -13.359 1 98.38 132 TRP B CA 1
ATOM 3769 C C . TRP B 1 132 ? 4.492 -17.281 -13.43 1 98.38 132 TRP B C 1
ATOM 3771 O O . TRP B 1 132 ? 5.293 -16.984 -14.32 1 98.38 132 TRP B O 1
ATOM 3781 N N . THR B 1 133 ? 4.215 -16.5 -12.414 1 98.44 133 THR B N 1
ATOM 3782 C CA . THR B 1 133 ? 4.734 -15.133 -12.305 1 98.44 133 THR B CA 1
ATOM 3783 C C . THR B 1 133 ? 6.258 -15.125 -12.414 1 98.44 133 THR B C 1
ATOM 3785 O O . THR B 1 133 ? 6.84 -14.211 -13 1 98.44 133 THR B O 1
ATOM 3788 N N . ARG B 1 134 ? 6.898 -16.094 -11.875 1 98.44 134 ARG B N 1
ATOM 3789 C CA . ARG B 1 134 ? 8.352 -16.172 -11.812 1 98.44 134 ARG B CA 1
ATOM 3790 C C . ARG B 1 134 ? 8.953 -16.391 -13.195 1 98.44 134 ARG B C 1
ATOM 3792 O O . ARG B 1 134 ? 10.164 -16.234 -13.383 1 98.44 134 ARG B O 1
ATOM 3799 N N . PHE B 1 135 ? 8.109 -16.703 -14.172 1 98.06 135 PHE B N 1
ATOM 3800 C CA . PHE B 1 135 ? 8.617 -17.094 -15.484 1 98.06 135 PHE B CA 1
ATOM 3801 C C . PHE B 1 135 ? 8.141 -16.125 -16.562 1 98.06 135 PHE B C 1
ATOM 3803 O O . PHE B 1 135 ? 8.531 -16.234 -17.719 1 98.06 135 PHE B O 1
ATOM 3810 N N . ILE B 1 136 ? 7.305 -15.148 -16.219 1 98.31 136 ILE B N 1
ATOM 3811 C CA . ILE B 1 136 ? 6.727 -14.203 -17.156 1 98.31 136 ILE B CA 1
ATOM 3812 C C . ILE B 1 136 ? 7.816 -13.281 -17.703 1 98.31 136 ILE B C 1
ATOM 3814 O O . ILE B 1 136 ? 8.562 -12.672 -16.922 1 98.31 136 ILE B O 1
ATOM 3818 N N . PRO B 1 137 ? 7.891 -13.102 -18.969 1 97.88 137 PRO B N 1
ATOM 3819 C CA . PRO B 1 137 ? 8.969 -12.312 -19.578 1 97.88 137 PRO B CA 1
ATOM 3820 C C . PRO B 1 137 ? 9.039 -10.891 -19.031 1 97.88 137 PRO B C 1
ATOM 3822 O O . PRO B 1 137 ? 10.125 -10.391 -18.734 1 97.88 137 PRO B O 1
ATOM 3825 N N . ALA B 1 138 ? 7.926 -10.211 -18.859 1 98.44 138 ALA B N 1
ATOM 3826 C CA . ALA B 1 138 ? 7.914 -8.852 -18.328 1 98.44 138 ALA B CA 1
ATOM 3827 C C . ALA B 1 138 ? 8.516 -8.797 -16.922 1 98.44 138 ALA B C 1
ATOM 3829 O O . ALA B 1 138 ? 9.219 -7.848 -16.578 1 98.44 138 ALA B O 1
ATOM 3830 N N . VAL B 1 139 ? 8.266 -9.781 -16.109 1 98.69 139 VAL B N 1
ATOM 3831 C CA . VAL B 1 139 ? 8.797 -9.844 -14.758 1 98.69 139 VAL B CA 1
ATOM 3832 C C . VAL B 1 139 ? 10.305 -10.094 -14.805 1 98.69 139 VAL B C 1
ATOM 3834 O O . VAL B 1 139 ? 11.062 -9.453 -14.07 1 98.69 139 VAL B O 1
ATOM 3837 N N . LEU B 1 140 ? 10.711 -11.016 -15.664 1 98.12 140 LEU B N 1
ATOM 3838 C CA . LEU B 1 140 ? 12.133 -11.32 -15.797 1 98.12 140 LEU B CA 1
ATOM 3839 C C . LEU B 1 140 ? 12.914 -10.102 -16.266 1 98.12 140 LEU B C 1
ATOM 3841 O O . LEU B 1 140 ? 14 -9.82 -15.773 1 98.12 140 LEU B O 1
ATOM 3845 N N . LYS B 1 141 ? 12.312 -9.43 -17.234 1 98.19 141 LYS B N 1
ATOM 3846 C CA . LYS B 1 141 ? 12.945 -8.203 -17.719 1 98.19 141 LYS B CA 1
ATOM 3847 C C . LYS B 1 141 ? 13.039 -7.16 -16.609 1 98.19 141 LYS B C 1
ATOM 3849 O O . LYS B 1 141 ? 14.086 -6.539 -16.422 1 98.19 141 LYS B O 1
ATOM 3854 N N . ALA B 1 142 ? 11.977 -6.965 -15.914 1 98.75 142 ALA B N 1
ATOM 3855 C CA . ALA B 1 142 ? 11.945 -6.027 -14.789 1 98.75 142 ALA B CA 1
ATOM 3856 C C . ALA B 1 142 ? 13.016 -6.371 -13.766 1 98.75 142 ALA B C 1
ATOM 3858 O O . ALA B 1 142 ? 13.734 -5.488 -13.289 1 98.75 142 ALA B O 1
ATOM 3859 N N . LYS B 1 143 ? 13.07 -7.586 -13.43 1 98.25 143 LYS B N 1
ATOM 3860 C CA . LYS B 1 143 ? 14.062 -8.062 -12.469 1 98.25 143 LYS B CA 1
ATOM 3861 C C . LYS B 1 143 ? 15.477 -7.727 -12.938 1 98.25 143 LYS B C 1
ATOM 3863 O O . LYS B 1 143 ? 16.297 -7.234 -12.156 1 98.25 143 LYS B O 1
ATOM 3868 N N . GLN B 1 144 ? 15.758 -8.031 -14.188 1 98.19 144 GLN B N 1
ATOM 3869 C CA . GLN B 1 144 ? 17.062 -7.719 -14.766 1 98.19 144 GLN B CA 1
ATOM 3870 C C . GLN B 1 144 ? 17.375 -6.23 -14.656 1 98.19 144 GLN B C 1
ATOM 3872 O O . GLN B 1 144 ? 18.469 -5.848 -14.258 1 98.19 144 GLN B O 1
ATOM 3877 N N . TRP B 1 145 ? 16.422 -5.395 -15 1 98.56 145 TRP B N 1
ATOM 3878 C CA . TRP B 1 145 ? 16.594 -3.947 -14.992 1 98.56 145 TRP B CA 1
ATOM 3879 C C . TRP B 1 145 ? 16.953 -3.441 -13.602 1 98.56 145 TRP B C 1
ATOM 3881 O O . TRP B 1 145 ? 17.812 -2.576 -13.453 1 98.56 145 TRP B O 1
ATOM 3891 N N . VAL B 1 146 ? 16.328 -4.043 -12.531 1 97.88 146 VAL B N 1
ATOM 3892 C CA . VAL B 1 146 ? 16.422 -3.41 -11.227 1 97.88 146 VAL B CA 1
ATOM 3893 C C . VAL B 1 146 ? 17.531 -4.082 -10.406 1 97.88 146 VAL B C 1
ATOM 3895 O O . VAL B 1 146 ? 18.203 -3.432 -9.602 1 97.88 146 VAL B O 1
ATOM 3898 N N . LEU B 1 147 ? 17.75 -5.359 -10.609 1 97.31 147 LEU B N 1
ATOM 3899 C CA . LEU B 1 147 ? 18.688 -6.062 -9.758 1 97.31 147 LEU B CA 1
ATOM 3900 C C . LEU B 1 147 ? 20.062 -6.141 -10.414 1 97.31 147 LEU B C 1
ATOM 3902 O O . LEU B 1 147 ? 21.094 -6.07 -9.734 1 97.31 147 LEU B O 1
ATOM 3906 N N . GLN B 1 148 ? 20.094 -6.277 -11.703 1 96.88 148 GLN B N 1
ATOM 3907 C CA . GLN B 1 148 ? 21.375 -6.395 -12.398 1 96.88 148 GLN B CA 1
ATOM 3908 C C . GLN B 1 148 ? 21.844 -5.039 -12.914 1 96.88 148 GLN B C 1
ATOM 3910 O O . GLN B 1 148 ? 22.969 -4.625 -12.656 1 96.88 148 GLN B O 1
ATOM 3915 N N . GLU B 1 149 ? 20.938 -4.344 -13.617 1 97.88 149 GLU B N 1
ATOM 3916 C CA . GLU B 1 149 ? 21.312 -3.066 -14.219 1 97.88 149 GLU B CA 1
ATOM 3917 C C . GLU B 1 149 ? 21.188 -1.926 -13.211 1 97.88 149 GLU B C 1
ATOM 3919 O O . GLU B 1 149 ? 21.703 -0.83 -13.438 1 97.88 149 GLU B O 1
ATOM 3924 N N . LYS B 1 150 ? 20.469 -2.1 -12.133 1 98 150 LYS B N 1
ATOM 3925 C CA . LYS B 1 150 ? 20.312 -1.157 -11.031 1 98 150 LYS B CA 1
ATOM 3926 C C . LYS B 1 150 ? 19.75 0.175 -11.516 1 98 150 LYS B C 1
ATOM 3928 O O . LYS B 1 150 ? 20.203 1.239 -11.102 1 98 150 LYS B O 1
ATOM 3933 N N . LEU B 1 151 ? 18.781 0.078 -12.406 1 98.19 151 LEU B N 1
ATOM 3934 C CA . LEU B 1 151 ? 18.234 1.263 -13.07 1 98.19 151 LEU B CA 1
ATOM 3935 C C . LEU B 1 151 ? 17.562 2.188 -12.062 1 98.19 151 LEU B C 1
ATOM 3937 O O . LEU B 1 151 ? 17.438 3.391 -12.312 1 98.19 151 LEU B O 1
ATOM 3941 N N . ILE B 1 152 ? 17.125 1.663 -10.922 1 98.44 152 ILE B N 1
ATOM 3942 C CA . ILE B 1 152 ? 16.406 2.527 -10 1 98.44 152 ILE B CA 1
ATOM 3943 C C . ILE B 1 152 ? 17.219 2.711 -8.719 1 98.44 152 ILE B C 1
ATOM 3945 O O . ILE B 1 152 ? 16.688 3.137 -7.691 1 98.44 152 ILE B O 1
ATOM 3949 N N . GLY B 1 153 ? 18.469 2.412 -8.742 1 97.62 153 GLY B N 1
ATOM 3950 C CA . GLY B 1 153 ? 19.328 2.545 -7.574 1 97.62 153 GLY B CA 1
ATOM 3951 C C . GLY B 1 153 ? 19.047 1.506 -6.508 1 97.62 153 GLY B C 1
ATOM 3952 O O . GLY B 1 153 ? 18.719 0.359 -6.82 1 97.62 153 GLY B O 1
ATOM 3953 N N . ASP B 1 154 ? 19.266 1.875 -5.242 1 97 154 ASP B N 1
ATOM 3954 C CA . ASP B 1 154 ? 19.016 0.962 -4.133 1 97 154 ASP B CA 1
ATOM 3955 C C . ASP B 1 154 ? 17.516 0.808 -3.885 1 97 154 ASP B C 1
ATOM 3957 O O . ASP B 1 154 ? 16.812 1.796 -3.668 1 97 154 ASP B O 1
ATOM 3961 N N . ILE B 1 155 ? 17.062 -0.377 -3.889 1 98.5 155 ILE B N 1
ATOM 3962 C CA . ILE B 1 155 ? 15.641 -0.658 -3.684 1 98.5 155 ILE B CA 1
ATOM 3963 C C . ILE B 1 155 ? 15.266 -0.399 -2.227 1 98.5 155 ILE B C 1
ATOM 3965 O O . ILE B 1 155 ? 16 -0.779 -1.313 1 98.5 155 ILE B O 1
ATOM 3969 N N . LYS B 1 156 ? 14.086 0.242 -2.021 1 98.38 156 LYS B N 1
ATOM 3970 C CA . LYS B 1 156 ? 13.664 0.58 -0.664 1 98.38 156 LYS B CA 1
ATOM 3971 C C . LYS B 1 156 ? 12.328 -0.072 -0.318 1 98.38 156 LYS B C 1
ATOM 3973 O O . LYS B 1 156 ? 12.141 -0.548 0.802 1 98.38 156 LYS B O 1
ATOM 3978 N N . ARG B 1 157 ? 11.461 -0.121 -1.245 1 98.81 157 ARG B N 1
ATOM 3979 C CA . ARG B 1 157 ? 10.109 -0.559 -0.908 1 98.81 157 ARG B CA 1
ATOM 3980 C C . ARG B 1 157 ? 9.398 -1.121 -2.133 1 98.81 157 ARG B C 1
ATOM 3982 O O . ARG B 1 157 ? 9.492 -0.557 -3.225 1 98.81 157 ARG B O 1
ATOM 3989 N N . CYS B 1 158 ? 8.695 -2.213 -1.976 1 98.88 158 CYS B N 1
ATOM 3990 C CA . CYS B 1 158 ? 7.848 -2.832 -2.984 1 98.88 158 CYS B CA 1
ATOM 3991 C C . CYS B 1 158 ? 6.387 -2.822 -2.547 1 98.88 158 CYS B C 1
ATOM 3993 O O . CYS B 1 158 ? 6.035 -3.428 -1.534 1 98.88 158 CYS B O 1
ATOM 3995 N N . ASN B 1 159 ? 5.547 -2.133 -3.285 1 98.75 159 ASN B N 1
ATOM 3996 C CA . ASN B 1 159 ? 4.105 -2.104 -3.041 1 98.75 159 ASN B CA 1
ATOM 3997 C C . ASN B 1 159 ? 3.338 -2.842 -4.133 1 98.75 159 ASN B C 1
ATOM 3999 O O . ASN B 1 159 ? 3.346 -2.424 -5.293 1 98.75 159 ASN B O 1
ATOM 4003 N N . GLY B 1 160 ? 2.686 -3.9 -3.799 1 98.69 160 GLY B N 1
ATOM 4004 C CA . GLY B 1 160 ? 1.936 -4.695 -4.758 1 98.69 160 GLY B CA 1
ATOM 4005 C C . GLY B 1 160 ? 0.545 -5.059 -4.273 1 98.69 160 GLY B C 1
ATOM 4006 O O . GLY B 1 160 ? 0.337 -5.285 -3.082 1 98.69 160 GLY B O 1
ATOM 4007 N N . ASP B 1 161 ? -0.388 -5.16 -5.215 1 98.75 161 ASP B N 1
ATOM 4008 C CA . ASP B 1 161 ? -1.774 -5.52 -4.93 1 98.75 161 ASP B CA 1
ATOM 4009 C C . ASP B 1 161 ? -2.312 -6.504 -5.965 1 98.75 161 ASP B C 1
ATOM 4011 O O . ASP B 1 161 ? -2.09 -6.336 -7.164 1 98.75 161 ASP B O 1
ATOM 4015 N N . PHE B 1 162 ? -2.904 -7.539 -5.488 1 98.81 162 PHE B N 1
ATOM 4016 C CA . PHE B 1 162 ? -3.746 -8.375 -6.34 1 98.81 162 PHE B CA 1
ATOM 4017 C C . PHE B 1 162 ? -5.125 -8.562 -5.719 1 98.81 162 PHE B C 1
ATOM 4019 O O . PHE B 1 162 ? -5.305 -9.406 -4.844 1 98.81 162 PHE B O 1
ATOM 4026 N N . SER B 1 163 ? -6.047 -7.785 -6.215 1 98.44 163 SER B N 1
ATOM 4027 C CA . SER B 1 163 ? -7.438 -7.809 -5.785 1 98.44 163 SER B CA 1
ATOM 4028 C C . SER B 1 163 ? -8.375 -8.039 -6.965 1 98.44 163 SER B C 1
ATOM 4030 O O . SER B 1 163 ? -8.109 -7.586 -8.078 1 98.44 163 SER B O 1
ATOM 4032 N N . ILE B 1 164 ? -9.391 -8.82 -6.695 1 97.25 164 ILE B N 1
ATOM 4033 C CA . ILE B 1 164 ? -10.391 -9.102 -7.719 1 97.25 164 ILE B CA 1
ATOM 4034 C C . ILE B 1 164 ? -11.789 -8.805 -7.172 1 97.25 164 ILE B C 1
ATOM 4036 O O . ILE B 1 164 ? -12.062 -9.031 -5.988 1 97.25 164 ILE B O 1
ATOM 4040 N N . TYR B 1 165 ? -12.602 -8.32 -8.07 1 96.88 165 TYR B N 1
ATOM 4041 C CA . TYR B 1 165 ? -13.992 -8.109 -7.688 1 96.88 165 TYR B CA 1
ATOM 4042 C C . TYR B 1 165 ? -14.797 -9.398 -7.84 1 96.88 165 TYR B C 1
ATOM 4044 O O . TYR B 1 165 ? -14.891 -9.953 -8.938 1 96.88 165 TYR B O 1
ATOM 4052 N N . LEU B 1 166 ? -15.273 -9.812 -6.77 1 95.5 166 LEU B N 1
ATOM 4053 C CA . LEU B 1 166 ? -16.25 -10.891 -6.738 1 95.5 166 LEU B CA 1
ATOM 4054 C C . LEU B 1 166 ? -17.594 -10.383 -6.223 1 95.5 166 LEU B C 1
ATOM 4056 O O . LEU B 1 166 ? -17.656 -9.734 -5.176 1 95.5 166 LEU B O 1
ATOM 4060 N N . ASP B 1 167 ? -18.641 -10.617 -6.977 1 93 167 ASP B N 1
ATOM 4061 C CA . ASP B 1 167 ? -19.969 -10.234 -6.496 1 93 167 ASP B CA 1
ATOM 4062 C C . ASP B 1 167 ? -20.422 -11.141 -5.355 1 93 167 ASP B C 1
ATOM 4064 O O . ASP B 1 167 ? -21.156 -12.102 -5.582 1 93 167 ASP B O 1
ATOM 4068 N N . MET B 1 168 ? -20.172 -10.781 -4.188 1 90.69 168 MET B N 1
ATOM 4069 C CA . MET B 1 168 ? -20.375 -11.617 -3.004 1 90.69 168 MET B CA 1
ATOM 4070 C C . MET B 1 168 ? -21.859 -11.852 -2.762 1 90.69 168 MET B C 1
ATOM 4072 O O . MET B 1 168 ? -22.25 -12.828 -2.119 1 90.69 168 MET B O 1
ATOM 4076 N N . ASP B 1 169 ? -22.656 -10.984 -3.312 1 88 169 ASP B N 1
ATOM 4077 C CA . ASP B 1 169 ? -24.094 -11.117 -3.135 1 88 169 ASP B CA 1
ATOM 4078 C C . ASP B 1 169 ? -24.656 -12.281 -3.955 1 88 169 ASP B C 1
ATOM 4080 O O . ASP B 1 169 ? -25.594 -12.945 -3.537 1 88 169 ASP B O 1
ATOM 4084 N N . THR B 1 170 ? -24.031 -12.477 -4.992 1 93.38 170 THR B N 1
ATOM 4085 C CA . THR B 1 170 ? -24.578 -13.484 -5.895 1 93.38 170 THR B CA 1
ATOM 4086 C C . THR B 1 170 ? -23.703 -14.727 -5.926 1 93.38 170 THR B C 1
ATOM 4088 O O . THR B 1 170 ? -24.125 -15.789 -6.375 1 93.38 170 THR B O 1
ATOM 4091 N N . LEU B 1 171 ? -22.578 -14.625 -5.445 1 94.94 171 LEU B N 1
ATOM 4092 C CA . LEU B 1 171 ? -21.656 -15.758 -5.457 1 94.94 171 LEU B CA 1
ATOM 4093 C C . LEU B 1 171 ? -22.094 -16.812 -4.445 1 94.94 171 LEU B C 1
ATOM 4095 O O . LEU B 1 171 ? -22.203 -16.531 -3.254 1 94.94 171 LEU B O 1
ATOM 4099 N N . PRO B 1 172 ? -22.297 -18 -4.914 1 96 172 PRO B N 1
ATOM 4100 C CA . PRO B 1 172 ? -22.766 -19.031 -3.986 1 96 172 PRO B CA 1
ATOM 4101 C C . PRO B 1 172 ? -21.75 -19.344 -2.898 1 96 172 PRO B C 1
ATOM 4103 O O . PRO B 1 172 ? -20.531 -19.266 -3.135 1 96 172 PRO B O 1
ATOM 4106 N N . ALA B 1 173 ? -22.203 -19.781 -1.804 1 94.06 173 ALA B N 1
ATOM 4107 C CA . ALA B 1 173 ? -21.344 -20.125 -0.667 1 94.06 173 ALA B CA 1
ATOM 4108 C C . ALA B 1 173 ? -20.438 -21.312 -0.997 1 94.06 173 ALA B C 1
ATOM 4110 O O . ALA B 1 173 ? -19.391 -21.484 -0.361 1 94.06 173 ALA B O 1
ATOM 4111 N N . SER B 1 174 ? -20.812 -22.094 -1.981 1 94.75 174 SER B N 1
ATOM 4112 C CA . SER B 1 174 ? -20.047 -23.281 -2.373 1 94.75 174 SER B CA 1
ATOM 4113 C C . SER B 1 174 ? -18.922 -22.922 -3.344 1 94.75 174 SER B C 1
ATOM 4115 O O . SER B 1 174 ? -18.125 -23.781 -3.725 1 94.75 174 SER B O 1
ATOM 4117 N N . SER B 1 175 ? -18.891 -21.625 -3.617 1 94.88 175 SER B N 1
ATOM 4118 C CA . SER B 1 175 ? -17.859 -21.188 -4.543 1 94.88 175 SER B CA 1
ATOM 4119 C C . SER B 1 175 ? -16.469 -21.391 -3.961 1 94.88 175 SER B C 1
ATOM 4121 O O . SER B 1 175 ? -16.266 -21.266 -2.748 1 94.88 175 SER B O 1
ATOM 4123 N N . ARG B 1 176 ? -15.516 -21.609 -4.883 1 93.75 176 ARG B N 1
ATOM 4124 C CA . ARG B 1 176 ? -14.117 -21.781 -4.492 1 93.75 176 ARG B CA 1
ATOM 4125 C C . ARG B 1 176 ? -13.586 -20.547 -3.785 1 93.75 176 ARG B C 1
ATOM 4127 O O . ARG B 1 176 ? -12.633 -20.625 -3.006 1 93.75 176 ARG B O 1
ATOM 4134 N N . ALA B 1 177 ? -14.242 -19.438 -3.996 1 94.94 177 ALA B N 1
ATOM 4135 C CA . ALA B 1 177 ? -13.789 -18.172 -3.422 1 94.94 177 ALA B CA 1
ATOM 4136 C C . ALA B 1 177 ? -14.352 -17.969 -2.021 1 94.94 177 ALA B C 1
ATOM 4138 O O . ALA B 1 177 ? -13.883 -17.109 -1.273 1 94.94 177 ALA B O 1
ATOM 4139 N N . ARG B 1 178 ? -15.344 -18.812 -1.659 1 96.75 178 ARG B N 1
ATOM 4140 C CA . ARG B 1 178 ? -16.047 -18.531 -0.407 1 96.75 178 ARG B CA 1
ATOM 4141 C C . ARG B 1 178 ? -15.984 -19.75 0.523 1 96.75 178 ARG B C 1
ATOM 4143 O O . ARG B 1 178 ? -16.047 -19.594 1.746 1 96.75 178 ARG B O 1
ATOM 4150 N N . ASP B 1 179 ? -15.883 -20.875 -0.013 1 97.75 179 ASP B N 1
ATOM 4151 C CA . ASP B 1 179 ? -16.047 -22.109 0.76 1 97.75 179 ASP B CA 1
ATOM 4152 C C . ASP B 1 179 ? -14.789 -22.422 1.568 1 97.75 179 ASP B C 1
ATOM 4154 O O . ASP B 1 179 ? -13.766 -22.812 1.006 1 97.75 179 ASP B O 1
ATOM 4158 N N . ILE B 1 180 ? -14.828 -22.359 2.854 1 97.81 180 ILE B N 1
ATOM 4159 C CA . ILE B 1 180 ? -13.688 -22.578 3.738 1 97.81 180 ILE B CA 1
ATOM 4160 C C . ILE B 1 180 ? -13.188 -24 3.584 1 97.81 180 ILE B C 1
ATOM 4162 O O . ILE B 1 180 ? -12 -24.281 3.773 1 97.81 180 ILE B O 1
ATOM 4166 N N . ASN B 1 181 ? -14.031 -24.938 3.152 1 97.25 181 ASN B N 1
ATOM 4167 C CA . ASN B 1 181 ? -13.656 -26.344 2.969 1 97.25 181 ASN B CA 1
ATOM 4168 C C . ASN B 1 181 ? -12.797 -26.531 1.723 1 97.25 181 ASN B C 1
ATOM 4170 O O . ASN B 1 181 ? -12.156 -27.562 1.553 1 97.25 181 ASN B O 1
ATOM 4174 N N . LEU B 1 182 ? -12.742 -25.547 0.91 1 97.31 182 LEU B N 1
ATOM 4175 C CA . LEU B 1 182 ? -11.875 -25.547 -0.263 1 97.31 182 LEU B CA 1
ATOM 4176 C C . LEU B 1 182 ? -10.68 -24.625 -0.054 1 97.31 182 LEU B C 1
ATOM 4178 O O . LEU B 1 182 ? -10.031 -24.203 -1.019 1 97.31 182 LEU B O 1
ATOM 4182 N N . ALA B 1 183 ? -10.5 -24.219 1.175 1 97.88 183 ALA B N 1
ATOM 4183 C CA . ALA B 1 183 ? -9.406 -23.344 1.572 1 97.88 183 ALA B CA 1
ATOM 4184 C C . ALA B 1 183 ? -9.492 -22 0.852 1 97.88 183 ALA B C 1
ATOM 4186 O O . ALA B 1 183 ? -8.477 -21.469 0.398 1 97.88 183 ALA B O 1
ATOM 4187 N N . ALA B 1 184 ? -10.734 -21.5 0.742 1 97.75 184 ALA B N 1
ATOM 4188 C CA . ALA B 1 184 ? -10.961 -20.219 0.103 1 97.75 184 ALA B CA 1
ATOM 4189 C C . ALA B 1 184 ? -10.297 -19.094 0.887 1 97.75 184 ALA B C 1
ATOM 4191 O O . ALA B 1 184 ? -9.703 -19.328 1.943 1 97.75 184 ALA B O 1
ATOM 4192 N N . GLY B 1 185 ? -10.391 -17.828 0.311 1 97.5 185 GLY B N 1
ATOM 4193 C CA . GLY B 1 185 ? -9.812 -16.641 0.899 1 97.5 185 GLY B CA 1
ATOM 4194 C C . GLY B 1 185 ? -8.836 -15.93 -0.025 1 97.5 185 GLY B C 1
ATOM 4195 O O . GLY B 1 185 ? -8.227 -16.562 -0.892 1 97.5 185 GLY B O 1
ATOM 4196 N N . ALA B 1 186 ? -8.617 -14.703 0.247 1 98 186 ALA B N 1
ATOM 4197 C CA . ALA B 1 186 ? -7.805 -13.867 -0.63 1 98 186 ALA B CA 1
ATOM 4198 C C . ALA B 1 186 ? -6.32 -14.172 -0.448 1 98 186 ALA B C 1
ATOM 4200 O O . ALA B 1 186 ? -5.555 -14.164 -1.416 1 98 186 ALA B O 1
ATOM 4201 N N . THR B 1 187 ? -5.852 -14.484 0.732 1 98.44 187 THR B N 1
ATOM 4202 C CA . THR B 1 187 ? -4.434 -14.641 1.041 1 98.44 187 THR B CA 1
ATOM 4203 C C . THR B 1 187 ? -3.826 -15.773 0.218 1 98.44 187 THR B C 1
ATOM 4205 O O . THR B 1 187 ? -2.828 -15.57 -0.478 1 98.44 187 THR B O 1
ATOM 4208 N N . LEU B 1 188 ? -4.43 -16.922 0.205 1 98.06 188 LEU B N 1
ATOM 4209 C CA . LEU B 1 188 ? -3.879 -18.062 -0.516 1 98.06 188 LEU B CA 1
ATOM 4210 C C . LEU B 1 188 ? -4.09 -17.922 -2.018 1 98.06 188 LEU B C 1
ATOM 4212 O O . LEU B 1 188 ? -3.191 -18.203 -2.809 1 98.06 188 LEU B O 1
ATOM 4216 N N . ASP B 1 189 ? -5.254 -17.422 -2.361 1 97 189 ASP B N 1
ATOM 4217 C CA . ASP B 1 189 ? -5.652 -17.422 -3.766 1 97 189 ASP B CA 1
ATOM 4218 C C . ASP B 1 189 ? -4.91 -16.344 -4.551 1 97 189 ASP B C 1
ATOM 4220 O O . ASP B 1 189 ? -4.258 -16.641 -5.555 1 97 189 ASP B O 1
ATOM 4224 N N . VAL B 1 190 ? -5 -15.117 -4.074 1 98.19 190 VAL B N 1
ATOM 4225 C CA . VAL B 1 190 ? -4.422 -14.047 -4.879 1 98.19 190 VAL B CA 1
ATOM 4226 C C . VAL B 1 190 ? -3.342 -13.32 -4.078 1 98.19 190 VAL B C 1
ATOM 4228 O O . VAL B 1 190 ? -2.441 -12.703 -4.652 1 98.19 190 VAL B O 1
ATOM 4231 N N . GLY B 1 191 ? -3.336 -13.414 -2.74 1 98.62 191 GLY B N 1
ATOM 4232 C CA .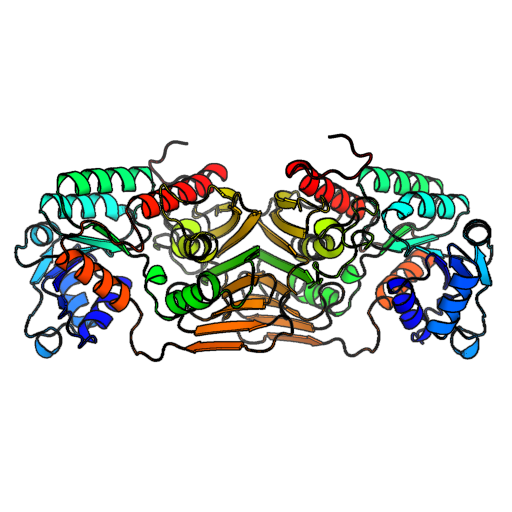 GLY B 1 191 ? -2.33 -12.789 -1.899 1 98.62 191 GLY B CA 1
ATOM 4233 C C . GLY B 1 191 ? -0.937 -13.352 -2.117 1 98.62 191 GLY B C 1
ATOM 4234 O O . GLY B 1 191 ? 0.059 -12.672 -1.847 1 98.62 191 GLY B O 1
ATOM 4235 N N . ILE B 1 192 ? -0.846 -14.531 -2.6 1 98.75 192 ILE B N 1
ATOM 4236 C CA . ILE B 1 192 ? 0.429 -15.195 -2.854 1 98.75 192 ILE B CA 1
ATOM 4237 C C . ILE B 1 192 ? 1.227 -14.398 -3.885 1 98.75 192 ILE B C 1
ATOM 4239 O O . ILE B 1 192 ? 2.459 -14.367 -3.838 1 98.75 192 ILE B O 1
ATOM 4243 N N . TYR B 1 193 ? 0.55 -13.664 -4.742 1 98.81 193 TYR B N 1
ATOM 4244 C CA . TYR B 1 193 ? 1.229 -12.992 -5.848 1 98.81 193 TYR B CA 1
ATOM 4245 C C . TYR B 1 193 ? 1.971 -11.758 -5.355 1 98.81 193 TYR B C 1
ATOM 4247 O O . TYR B 1 193 ? 3.182 -11.633 -5.551 1 98.81 193 TYR B O 1
ATOM 4255 N N . PRO B 1 194 ? 1.286 -10.836 -4.656 1 98.88 194 PRO B N 1
ATOM 4256 C CA . PRO B 1 194 ? 2.064 -9.703 -4.141 1 98.88 194 PRO B CA 1
ATOM 4257 C C . PRO B 1 194 ? 3.189 -10.141 -3.207 1 98.88 194 PRO B C 1
ATOM 4259 O O . PRO B 1 194 ? 4.254 -9.523 -3.184 1 98.88 194 PRO B O 1
ATOM 4262 N N . LEU B 1 195 ? 2.992 -11.164 -2.428 1 98.81 195 LEU B N 1
ATOM 4263 C CA . LEU B 1 195 ? 4.059 -11.695 -1.586 1 98.81 195 LEU B CA 1
ATOM 4264 C C . LEU B 1 195 ? 5.211 -12.227 -2.436 1 98.81 195 LEU B C 1
ATOM 4266 O O . LEU B 1 195 ? 6.379 -12.031 -2.094 1 98.81 195 LEU B O 1
ATOM 4270 N N . THR B 1 196 ? 4.875 -12.906 -3.502 1 98.88 196 THR B N 1
ATOM 4271 C CA . THR B 1 196 ? 5.891 -13.422 -4.414 1 98.88 196 THR B CA 1
ATOM 4272 C C . THR B 1 196 ? 6.727 -12.281 -4.988 1 98.88 196 THR B C 1
ATOM 4274 O O . THR B 1 196 ? 7.949 -12.398 -5.117 1 98.88 196 THR B O 1
ATOM 4277 N N . TYR B 1 197 ? 6.098 -11.172 -5.289 1 98.88 197 TYR B N 1
ATOM 4278 C CA . TYR B 1 197 ? 6.832 -10.039 -5.828 1 98.88 197 TYR B CA 1
ATOM 4279 C C . TYR B 1 197 ? 7.82 -9.492 -4.801 1 98.88 197 TYR B C 1
ATOM 4281 O O . TYR B 1 197 ? 8.898 -9.008 -5.16 1 98.88 197 TYR B O 1
ATOM 4289 N N . THR B 1 198 ? 7.477 -9.523 -3.496 1 98.75 198 THR B N 1
ATOM 4290 C CA . THR B 1 198 ? 8.438 -9.117 -2.475 1 98.75 198 THR B CA 1
ATOM 4291 C C . THR B 1 198 ? 9.656 -10.031 -2.49 1 98.75 198 THR B C 1
ATOM 4293 O O . THR B 1 198 ? 10.781 -9.578 -2.273 1 98.75 198 THR B O 1
ATOM 4296 N N . ARG B 1 199 ? 9.477 -11.312 -2.771 1 98.62 199 ARG B N 1
ATOM 4297 C CA . ARG B 1 199 ? 10.57 -12.266 -2.867 1 98.62 199 ARG B CA 1
ATOM 4298 C C . ARG B 1 199 ? 11.398 -12.023 -4.125 1 98.62 199 ARG B C 1
ATOM 4300 O O . ARG B 1 199 ? 12.633 -12.109 -4.09 1 98.62 199 ARG B O 1
ATOM 4307 N N . ILE B 1 200 ? 10.758 -11.695 -5.188 1 98.56 200 ILE B N 1
ATOM 4308 C CA . ILE B 1 200 ? 11.406 -11.555 -6.484 1 98.56 200 ILE B CA 1
ATOM 4309 C C . ILE B 1 200 ? 12.273 -10.297 -6.496 1 98.56 200 ILE B C 1
ATOM 4311 O O . ILE B 1 200 ? 13.406 -10.32 -6.969 1 98.56 200 ILE B O 1
ATOM 4315 N N . PHE B 1 201 ? 11.727 -9.195 -5.918 1 98.75 201 PHE B N 1
ATOM 4316 C CA . PHE B 1 201 ? 12.367 -7.914 -6.168 1 98.75 201 PHE B CA 1
ATOM 4317 C C . PHE B 1 201 ? 13.172 -7.461 -4.949 1 98.75 201 PHE B C 1
ATOM 4319 O O . PHE B 1 201 ? 14.055 -6.609 -5.066 1 98.75 201 PHE B O 1
ATOM 4326 N N . LEU B 1 202 ? 12.875 -7.973 -3.742 1 98.56 202 LEU B N 1
ATOM 4327 C CA . LEU B 1 202 ? 13.508 -7.426 -2.551 1 98.56 202 LEU B CA 1
ATOM 4328 C C . LEU B 1 202 ? 14.633 -8.336 -2.068 1 98.56 202 LEU B C 1
ATOM 4330 O O . LEU B 1 202 ? 15.391 -7.969 -1.166 1 98.56 202 LEU B O 1
ATOM 4334 N N . ASP B 1 203 ? 14.688 -9.531 -2.643 1 97.31 203 ASP B N 1
ATOM 4335 C CA . ASP B 1 203 ? 15.711 -10.484 -2.232 1 97.31 203 ASP B CA 1
ATOM 4336 C C . ASP B 1 203 ? 16.25 -11.258 -3.434 1 97.31 203 ASP B C 1
ATOM 4338 O O . ASP B 1 203 ? 15.492 -11.883 -4.172 1 97.31 203 ASP B O 1
ATOM 4342 N N . GLU B 1 204 ? 17.516 -11.336 -3.635 1 95.62 204 GLU B N 1
ATOM 4343 C CA . GLU B 1 204 ? 18.125 -12.062 -4.746 1 95.62 204 GLU B CA 1
ATOM 4344 C C . GLU B 1 204 ? 18.312 -13.539 -4.41 1 95.62 204 GLU B C 1
ATOM 4346 O O . GLU B 1 204 ? 18.594 -14.352 -5.293 1 95.62 204 GLU B O 1
ATOM 4351 N N . LYS B 1 205 ? 18.141 -13.836 -3.15 1 97.31 205 LYS B N 1
ATOM 4352 C CA . LYS B 1 205 ? 18.328 -15.211 -2.695 1 97.31 205 LYS B CA 1
ATOM 4353 C C . LYS B 1 205 ? 16.984 -15.914 -2.504 1 97.31 205 LYS B C 1
ATOM 4355 O O . LYS B 1 205 ? 15.945 -15.258 -2.377 1 97.31 205 LYS B O 1
ATOM 4360 N N . LEU B 1 206 ? 16.969 -17.312 -2.486 1 97.38 206 LEU B N 1
ATOM 4361 C CA . LEU B 1 206 ? 15.75 -18.094 -2.432 1 97.38 206 LEU B CA 1
ATOM 4362 C C . LEU B 1 206 ? 15.797 -19.109 -1.284 1 97.38 206 LEU B C 1
ATOM 4364 O O . LEU B 1 206 ? 16.875 -19.531 -0.875 1 97.38 206 LEU B O 1
ATOM 4368 N N . GLY B 1 207 ? 14.578 -19.453 -0.818 1 96.69 207 GLY B N 1
ATOM 4369 C CA . GLY B 1 207 ? 14.406 -20.562 0.096 1 96.69 207 GLY B CA 1
ATOM 4370 C C . GLY B 1 207 ? 15.234 -20.438 1.363 1 96.69 207 GLY B C 1
ATOM 4371 O O . GLY B 1 207 ? 15.164 -19.406 2.045 1 96.69 207 GLY B O 1
ATOM 4372 N N . LYS B 1 208 ? 16.078 -21.375 1.624 1 95.62 208 LYS B N 1
ATOM 4373 C CA . LYS B 1 208 ? 16.828 -21.438 2.867 1 95.62 208 LYS B CA 1
ATOM 4374 C C . LYS B 1 208 ? 17.906 -20.344 2.91 1 95.62 208 LYS B C 1
ATOM 4376 O O . LYS B 1 208 ? 18.359 -19.969 3.988 1 95.62 208 LYS B O 1
ATOM 4381 N N . ASN B 1 209 ? 18.297 -19.891 1.771 1 97.06 209 ASN B N 1
ATOM 4382 C CA . ASN B 1 209 ? 19.328 -18.859 1.684 1 97.06 209 ASN B CA 1
ATOM 4383 C C . ASN B 1 209 ? 18.719 -17.453 1.688 1 97.06 209 ASN B C 1
ATOM 4385 O O . ASN B 1 209 ? 19.453 -16.453 1.604 1 97.06 209 ASN B O 1
ATOM 4389 N N . ALA B 1 210 ? 17.422 -17.375 1.762 1 97.94 210 ALA B N 1
ATOM 4390 C CA . ALA B 1 210 ? 16.734 -16.094 1.697 1 97.94 210 ALA B CA 1
ATOM 4391 C C . ALA B 1 210 ? 17.25 -15.141 2.768 1 97.94 210 ALA B C 1
ATOM 4393 O O . ALA B 1 210 ? 17.594 -15.562 3.877 1 97.94 210 ALA B O 1
ATOM 4394 N N . THR B 1 211 ? 17.344 -13.844 2.449 1 98.12 211 THR B N 1
ATOM 4395 C CA . THR B 1 211 ? 17.547 -12.82 3.469 1 98.12 211 THR B CA 1
ATOM 4396 C C . THR B 1 211 ? 16.453 -12.875 4.523 1 98.12 211 THR B C 1
ATOM 4398 O O . THR B 1 211 ? 15.258 -12.93 4.188 1 98.12 211 THR B O 1
ATOM 4401 N N . PRO B 1 212 ? 16.875 -12.938 5.754 1 98.38 212 PRO B N 1
ATOM 4402 C CA . PRO B 1 212 ? 15.844 -12.992 6.785 1 98.38 212 PRO B CA 1
ATOM 4403 C C . PRO B 1 212 ? 14.867 -11.82 6.707 1 98.38 212 PRO B C 1
ATOM 4405 O O . PRO B 1 212 ? 15.273 -10.695 6.418 1 98.38 212 PRO B O 1
ATOM 4408 N N . PHE B 1 213 ? 13.594 -12.07 6.953 1 98.62 213 PHE B N 1
ATOM 4409 C CA . PHE B 1 213 ? 12.578 -11.023 6.973 1 98.62 213 PHE B CA 1
ATOM 4410 C C . PHE B 1 213 ? 11.516 -11.32 8.031 1 98.62 213 PHE B C 1
ATOM 4412 O O . PHE B 1 213 ? 11.391 -12.453 8.492 1 98.62 213 PHE B O 1
ATOM 4419 N N . GLU B 1 214 ? 10.852 -10.242 8.461 1 98.44 214 GLU B N 1
ATOM 4420 C CA . GLU B 1 214 ? 9.688 -10.297 9.344 1 98.44 214 GLU B CA 1
ATOM 4421 C C . GLU B 1 214 ? 8.414 -9.922 8.602 1 98.44 214 GLU B C 1
ATOM 4423 O O . GLU B 1 214 ? 8.453 -9.141 7.648 1 98.44 214 GLU B O 1
ATOM 4428 N N . THR B 1 215 ? 7.285 -10.523 9.023 1 98.81 215 THR B N 1
ATOM 4429 C CA . THR B 1 215 ? 5.98 -10.148 8.477 1 98.81 215 THR B CA 1
ATOM 4430 C C . THR B 1 215 ? 5.051 -9.672 9.594 1 98.81 215 THR B C 1
ATOM 4432 O O . THR B 1 215 ? 5.133 -10.148 10.727 1 98.81 215 THR B O 1
ATOM 4435 N N . LYS B 1 216 ? 4.309 -8.695 9.344 1 98.88 216 LYS B N 1
ATOM 4436 C CA . LYS B 1 216 ? 3.139 -8.266 10.109 1 98.88 216 LYS B CA 1
ATOM 4437 C C . LYS B 1 216 ? 1.906 -8.164 9.211 1 98.88 216 LYS B C 1
ATOM 4439 O O . LYS B 1 216 ? 2.016 -7.828 8.031 1 98.88 216 LYS B O 1
ATOM 4444 N N . SER B 1 217 ? 0.712 -8.5 9.773 1 98.88 217 SER B N 1
ATOM 4445 C CA . SER B 1 217 ? -0.431 -8.578 8.867 1 98.88 217 SER B CA 1
ATOM 4446 C C . SER B 1 217 ? -1.741 -8.352 9.617 1 98.88 217 SER B C 1
ATOM 4448 O O . SER B 1 217 ? -1.791 -8.469 10.844 1 98.88 217 SER B O 1
ATOM 4450 N N . PHE B 1 218 ? -2.715 -7.902 8.859 1 98.88 218 PHE B N 1
ATOM 4451 C CA . PHE B 1 218 ? -4.113 -7.926 9.273 1 98.88 218 PHE B CA 1
ATOM 4452 C C . PHE B 1 218 ? -4.965 -8.664 8.242 1 98.88 218 PHE B C 1
ATOM 4454 O O . PHE B 1 218 ? -4.824 -8.445 7.039 1 98.88 218 PHE B O 1
ATOM 4461 N N . LEU B 1 219 ? -5.746 -9.57 8.703 1 98.75 219 LEU B N 1
ATOM 4462 C CA . LEU B 1 219 ? -6.801 -10.188 7.902 1 98.75 219 LEU B CA 1
ATOM 4463 C C . LEU B 1 219 ? -8.18 -9.836 8.453 1 98.75 219 LEU B C 1
ATOM 4465 O O . LEU B 1 219 ? -8.352 -9.695 9.672 1 98.75 219 LEU B O 1
ATOM 4469 N N . THR B 1 220 ? -9.117 -9.609 7.625 1 98.31 220 THR B N 1
ATOM 4470 C CA . THR B 1 220 ? -10.508 -9.547 8.055 1 98.31 220 THR B CA 1
ATOM 4471 C C . THR B 1 220 ? -11.266 -10.797 7.621 1 98.31 220 THR B C 1
ATOM 4473 O O . THR B 1 220 ? -11.461 -11.023 6.426 1 98.31 220 THR B O 1
ATOM 4476 N N . ILE B 1 221 ? -11.664 -11.578 8.516 1 97.44 221 ILE B N 1
ATOM 4477 C CA . ILE B 1 221 ? -12.383 -12.828 8.312 1 97.44 221 ILE B CA 1
ATOM 4478 C C . ILE B 1 221 ? -13.883 -12.562 8.258 1 97.44 221 ILE B C 1
ATOM 4480 O O . ILE B 1 221 ? -14.445 -11.945 9.164 1 97.44 221 ILE B O 1
ATOM 4484 N N . ASP B 1 222 ? -14.453 -13.008 7.195 1 95.94 222 ASP B N 1
ATOM 4485 C CA . ASP B 1 222 ? -15.883 -12.805 7.004 1 95.94 222 ASP B CA 1
ATOM 4486 C C . ASP B 1 222 ? -16.688 -13.633 8 1 95.94 222 ASP B C 1
ATOM 4488 O O . ASP B 1 222 ? -16.375 -14.789 8.258 1 95.94 222 ASP B O 1
ATOM 4492 N N . ASP B 1 223 ? -17.734 -13.055 8.492 1 93.31 223 ASP B N 1
ATOM 4493 C CA . ASP B 1 223 ? -18.531 -13.711 9.523 1 93.31 223 ASP B CA 1
ATOM 4494 C C . ASP B 1 223 ? -19.328 -14.875 8.945 1 93.31 223 ASP B C 1
ATOM 4496 O O . ASP B 1 223 ? -19.625 -15.844 9.648 1 93.31 223 ASP B O 1
ATOM 4500 N N . SER B 1 224 ? -19.641 -14.734 7.727 1 92.56 224 SER B N 1
ATOM 4501 C CA . SER B 1 224 ? -20.484 -15.75 7.113 1 92.56 224 SER B CA 1
ATOM 4502 C C . SER B 1 224 ? -19.656 -16.891 6.52 1 92.56 224 SER B C 1
ATOM 4504 O O . SER B 1 224 ? -19.906 -18.062 6.816 1 92.56 224 SER B O 1
ATOM 4506 N N . ASP B 1 225 ? -18.656 -16.547 5.773 1 94.25 225 ASP B N 1
ATOM 4507 C CA . ASP B 1 225 ? -17.859 -17.516 5.027 1 94.25 225 ASP B CA 1
ATOM 4508 C C . ASP B 1 225 ? -16.703 -18.047 5.867 1 94.25 225 ASP B C 1
ATOM 4510 O O . ASP B 1 225 ? -16.125 -19.078 5.559 1 94.25 225 ASP B O 1
ATOM 4514 N N . LYS B 1 226 ? -16.281 -17.266 6.82 1 96.62 226 LYS B N 1
ATOM 4515 C CA . LYS B 1 226 ? -15.234 -17.609 7.77 1 96.62 226 LYS B CA 1
ATOM 4516 C C . LYS B 1 226 ? -13.875 -17.672 7.078 1 96.62 226 LYS B C 1
ATOM 4518 O O . LYS B 1 226 ? -12.992 -18.422 7.5 1 96.62 226 LYS B O 1
ATOM 4523 N N . VAL B 1 227 ? -13.734 -16.938 5.965 1 97.81 227 VAL B N 1
ATOM 4524 C CA . VAL B 1 227 ? -12.445 -16.828 5.293 1 97.81 227 VAL B CA 1
ATOM 4525 C C . VAL B 1 227 ? -12.031 -15.367 5.188 1 97.81 227 VAL B C 1
ATOM 4527 O O . VAL B 1 227 ? -12.805 -14.469 5.52 1 97.81 227 VAL B O 1
ATOM 4530 N N . ASP B 1 228 ? -10.797 -15.125 4.809 1 98.25 228 ASP B N 1
ATOM 4531 C CA . ASP B 1 228 ? -10.258 -13.766 4.727 1 98.25 228 ASP B CA 1
ATOM 4532 C C . ASP B 1 228 ? -10.516 -13.156 3.352 1 98.25 228 ASP B C 1
ATOM 4534 O O . ASP B 1 228 ? -9.898 -13.555 2.363 1 98.25 228 ASP B O 1
ATOM 4538 N N . HIS B 1 229 ? -11.398 -12.18 3.215 1 97.62 229 HIS B N 1
ATOM 4539 C CA . HIS B 1 229 ? -11.641 -11.531 1.933 1 97.62 229 HIS B CA 1
ATOM 4540 C C . HIS B 1 229 ? -10.836 -10.242 1.805 1 97.62 229 HIS B C 1
ATOM 4542 O O . HIS B 1 229 ? -10.805 -9.625 0.734 1 97.62 229 HIS B O 1
ATOM 4548 N N . VAL B 1 230 ? -10.203 -9.781 2.852 1 98 230 VAL B N 1
ATOM 4549 C CA . VAL B 1 230 ? -9.297 -8.641 2.846 1 98 230 VAL B CA 1
ATOM 4550 C C . VAL B 1 230 ? -8.016 -8.992 3.598 1 98 230 VAL B C 1
ATOM 4552 O O . VAL B 1 230 ? -8.062 -9.383 4.77 1 98 230 VAL B O 1
ATOM 4555 N N . SER B 1 231 ? -6.914 -8.867 2.898 1 98.69 231 SER B N 1
ATOM 4556 C CA . SER B 1 231 ? -5.609 -9.219 3.441 1 98.69 231 SER B CA 1
ATOM 4557 C C . SER B 1 231 ? -4.594 -8.102 3.227 1 98.69 231 SER B C 1
ATOM 4559 O O . SER B 1 231 ? -4.43 -7.617 2.105 1 98.69 231 SER B O 1
ATOM 4561 N N . THR B 1 232 ? -3.965 -7.672 4.309 1 98.88 232 THR B N 1
ATOM 4562 C CA . THR B 1 232 ? -2.885 -6.691 4.277 1 98.88 232 THR B CA 1
ATOM 4563 C C . THR B 1 232 ? -1.646 -7.227 4.984 1 98.88 232 THR B C 1
ATOM 4565 O O . THR B 1 232 ? -1.672 -7.473 6.195 1 98.88 232 THR B O 1
ATOM 4568 N N . ILE B 1 233 ? -0.572 -7.414 4.25 1 98.94 233 ILE B N 1
ATOM 4569 C CA . ILE B 1 233 ? 0.668 -7.973 4.777 1 98.94 233 ILE B CA 1
ATOM 4570 C C . ILE B 1 233 ? 1.824 -7.016 4.504 1 98.94 233 ILE B C 1
ATOM 4572 O O . ILE B 1 233 ? 1.97 -6.508 3.391 1 98.94 233 ILE B O 1
ATOM 4576 N N . ILE B 1 234 ? 2.625 -6.73 5.527 1 98.94 234 ILE B N 1
ATOM 4577 C CA . ILE B 1 234 ? 3.865 -5.988 5.332 1 98.94 234 ILE B CA 1
ATOM 4578 C C . ILE B 1 234 ? 5.055 -6.863 5.715 1 98.94 234 ILE B C 1
ATOM 4580 O O . ILE B 1 234 ? 4.941 -7.734 6.582 1 98.94 234 ILE B O 1
ATOM 4584 N N . VAL B 1 235 ? 6.117 -6.676 4.988 1 98.88 235 VAL B N 1
ATOM 4585 C CA . VAL B 1 235 ? 7.355 -7.434 5.148 1 98.88 235 VAL B CA 1
ATOM 4586 C C . VAL B 1 235 ? 8.523 -6.477 5.355 1 98.88 235 VAL B C 1
ATOM 4588 O O . VAL B 1 235 ? 8.602 -5.426 4.715 1 98.88 235 VAL B O 1
ATOM 4591 N N . LYS B 1 236 ? 9.422 -6.801 6.238 1 98.81 236 LYS B N 1
ATOM 4592 C CA . LYS B 1 236 ? 10.68 -6.074 6.375 1 98.81 236 LYS B CA 1
ATOM 4593 C C . LYS B 1 236 ? 11.875 -7.023 6.34 1 98.81 236 LYS B C 1
ATOM 4595 O O . LYS B 1 236 ? 11.992 -7.91 7.191 1 98.81 236 LYS B O 1
ATOM 4600 N N . TYR B 1 237 ? 12.672 -6.848 5.363 1 98.75 237 TYR B N 1
ATOM 4601 C CA . TYR B 1 237 ? 13.906 -7.621 5.262 1 98.75 237 TYR B CA 1
ATOM 4602 C C . TYR B 1 237 ? 14.977 -7.059 6.188 1 98.75 237 TYR B C 1
ATOM 4604 O O . TYR B 1 237 ? 14.953 -5.871 6.523 1 98.75 237 TYR B O 1
ATOM 4612 N N . LYS B 1 238 ? 15.938 -7.852 6.57 1 97.88 238 LYS B N 1
ATOM 4613 C CA . LYS B 1 238 ? 17 -7.484 7.5 1 97.88 238 LYS B CA 1
ATOM 4614 C C . LYS B 1 238 ? 17.812 -6.305 6.969 1 97.88 238 LYS B C 1
ATOM 4616 O O . LYS B 1 238 ? 18.328 -5.492 7.746 1 97.88 238 LYS B O 1
ATOM 4621 N N . ASP B 1 239 ? 17.828 -6.184 5.703 1 97 239 ASP B N 1
ATOM 4622 C CA . ASP B 1 239 ? 18.625 -5.109 5.121 1 97 239 ASP B CA 1
ATOM 4623 C C . ASP B 1 239 ? 17.828 -3.82 5.012 1 97 239 ASP B C 1
ATOM 4625 O O . ASP B 1 239 ? 18.266 -2.85 4.398 1 97 239 ASP B O 1
ATOM 4629 N N . GLY B 1 240 ? 16.641 -3.83 5.473 1 97.75 240 GLY B N 1
ATOM 4630 C CA . GLY B 1 240 ? 15.898 -2.592 5.66 1 97.75 240 GLY B CA 1
ATOM 4631 C C . GLY B 1 240 ? 14.797 -2.395 4.637 1 97.75 240 GLY B C 1
ATOM 4632 O O . GLY B 1 240 ? 13.961 -1.505 4.781 1 97.75 240 GLY B O 1
ATOM 4633 N N . LYS B 1 241 ? 14.688 -3.246 3.584 1 98.62 241 LYS B N 1
ATOM 4634 C CA . LYS B 1 241 ? 13.688 -3.117 2.531 1 98.62 241 LYS B CA 1
ATOM 4635 C C . LYS B 1 241 ? 12.305 -3.512 3.037 1 98.62 241 LYS B C 1
ATOM 4637 O O . LYS B 1 241 ? 12.164 -4.449 3.824 1 98.62 241 LYS B O 1
ATOM 4642 N N . HIS B 1 242 ? 11.344 -2.758 2.568 1 98.88 242 HIS B N 1
ATOM 4643 C CA . HIS B 1 242 ? 9.969 -3.045 2.961 1 98.88 242 HIS B CA 1
ATOM 4644 C C . HIS B 1 242 ? 9.172 -3.617 1.795 1 98.88 242 HIS B C 1
ATOM 4646 O O . HIS B 1 242 ? 9.375 -3.223 0.645 1 98.88 242 HIS B O 1
ATOM 4652 N N . GLY B 1 243 ? 8.289 -4.5 2.078 1 98.94 243 GLY B N 1
ATOM 4653 C CA . GLY B 1 243 ? 7.254 -4.957 1.163 1 98.94 243 GLY B CA 1
ATOM 4654 C C . GLY B 1 243 ? 5.852 -4.742 1.695 1 98.94 243 GLY B C 1
ATOM 4655 O O . GLY B 1 243 ? 5.602 -4.902 2.893 1 98.94 243 GLY B O 1
ATOM 4656 N N . ILE B 1 244 ? 4.977 -4.371 0.872 1 98.94 244 ILE B N 1
ATOM 4657 C CA . ILE B 1 244 ? 3.545 -4.301 1.143 1 98.94 244 ILE B CA 1
ATOM 4658 C C . ILE B 1 244 ? 2.789 -5.195 0.16 1 98.94 244 ILE B C 1
ATOM 4660 O O . ILE B 1 244 ? 2.893 -5.02 -1.056 1 98.94 244 ILE B O 1
ATOM 4664 N N . ALA B 1 245 ? 2.104 -6.125 0.664 1 98.88 245 ALA B N 1
ATOM 4665 C CA . ALA B 1 245 ? 1.379 -7.102 -0.146 1 98.88 245 ALA B CA 1
ATOM 4666 C C . ALA B 1 245 ? -0.093 -7.16 0.253 1 98.88 245 ALA B C 1
ATOM 4668 O O . ALA B 1 245 ? -0.433 -7.688 1.315 1 98.88 245 ALA B O 1
ATOM 4669 N N . THR B 1 246 ? -0.97 -6.684 -0.657 1 98.69 246 THR B N 1
ATOM 4670 C CA . THR B 1 246 ? -2.383 -6.617 -0.3 1 98.69 246 THR B CA 1
ATOM 4671 C C . THR B 1 246 ? -3.229 -7.414 -1.29 1 98.69 246 THR B C 1
ATOM 4673 O O . THR B 1 246 ? -2.82 -7.625 -2.434 1 98.69 246 THR B O 1
ATOM 4676 N N . SER B 1 247 ? -4.332 -7.887 -0.841 1 98.69 247 SER B N 1
ATOM 4677 C CA . SER B 1 247 ? -5.301 -8.602 -1.663 1 98.69 247 SER B CA 1
ATOM 4678 C C . SER B 1 247 ? -6.715 -8.43 -1.122 1 98.69 247 SER B C 1
ATOM 4680 O O . SER B 1 247 ? -6.91 -8.242 0.08 1 98.69 247 SER B O 1
ATOM 4682 N N . SER B 1 248 ? -7.68 -8.453 -2.045 1 98.25 248 SER B N 1
ATOM 4683 C CA . SER B 1 248 ? -9.094 -8.305 -1.696 1 98.25 248 SER B CA 1
ATOM 4684 C C . SER B 1 248 ? -9.984 -8.984 -2.725 1 98.25 248 SER B C 1
ATOM 4686 O O . SER B 1 248 ? -9.586 -9.18 -3.875 1 98.25 248 SER B O 1
ATOM 4688 N N . ASN B 1 249 ? -11.156 -9.398 -2.258 1 97.69 249 ASN B N 1
ATOM 4689 C CA . ASN B 1 249 ? -12.164 -9.969 -3.141 1 97.69 249 ASN B CA 1
ATOM 4690 C C . ASN B 1 249 ? -13.305 -8.992 -3.391 1 97.69 249 ASN B C 1
ATOM 4692 O O . ASN B 1 249 ? -14.336 -9.367 -3.961 1 97.69 249 ASN B O 1
ATOM 4696 N N . TYR B 1 250 ? -13.141 -7.715 -2.994 1 97.12 250 TYR B N 1
ATOM 4697 C CA . TYR B 1 250 ? -14.273 -6.797 -3.059 1 97.12 250 TYR B CA 1
ATOM 4698 C C . TYR B 1 250 ? -14.094 -5.781 -4.18 1 97.12 250 TYR B C 1
ATOM 4700 O O . TYR B 1 250 ? -15.055 -5.137 -4.605 1 97.12 250 TYR B O 1
ATOM 4708 N N . THR B 1 251 ? -12.891 -5.543 -4.59 1 96.5 251 THR B N 1
ATOM 4709 C CA . THR B 1 251 ? -12.578 -4.539 -5.598 1 96.5 251 THR B CA 1
ATOM 4710 C C . THR B 1 251 ? -11.328 -4.922 -6.379 1 96.5 251 THR B C 1
ATOM 4712 O O . THR B 1 251 ? -10.359 -5.418 -5.801 1 96.5 251 THR B O 1
ATOM 4715 N N . ALA B 1 252 ? -11.375 -4.652 -7.68 1 96.5 252 ALA B N 1
ATOM 4716 C CA . ALA B 1 252 ? -10.219 -4.996 -8.508 1 96.5 252 ALA B CA 1
ATOM 4717 C C . ALA B 1 252 ? -9.031 -4.094 -8.195 1 96.5 252 ALA B C 1
ATOM 4719 O O . ALA B 1 252 ? -9.203 -2.904 -7.914 1 96.5 252 ALA B O 1
ATOM 4720 N N . ALA B 1 253 ? -7.863 -4.656 -8.25 1 95.12 253 ALA B N 1
ATOM 4721 C CA . ALA B 1 253 ? -6.637 -3.875 -8.125 1 95.12 253 ALA B CA 1
ATOM 4722 C C . ALA B 1 253 ? -6.535 -2.838 -9.242 1 95.12 253 ALA B C 1
ATOM 4724 O O . ALA B 1 253 ? -7.188 -2.965 -10.281 1 95.12 253 ALA B O 1
ATOM 4725 N N . PRO B 1 254 ? -5.715 -1.827 -9.008 1 95.75 254 PRO B N 1
ATOM 4726 C CA . PRO B 1 254 ? -5.484 -0.863 -10.086 1 95.75 254 PRO B CA 1
ATOM 4727 C C . PRO B 1 254 ? -4.676 -1.453 -11.242 1 95.75 254 PRO B C 1
ATOM 4729 O O . PRO B 1 254 ? -4.035 -2.494 -11.078 1 95.75 254 PRO B O 1
ATOM 4732 N N . GLU B 1 255 ? -4.742 -0.726 -12.375 1 95.94 255 GLU B N 1
ATOM 4733 C CA . GLU B 1 255 ? -3.971 -1.137 -13.547 1 95.94 255 GLU B CA 1
ATOM 4734 C C . GLU B 1 255 ? -2.484 -1.233 -13.227 1 95.94 255 GLU B C 1
ATOM 4736 O O . GLU B 1 255 ? -1.812 -2.18 -13.641 1 95.94 255 GLU B O 1
ATOM 4741 N N . ARG B 1 256 ? -1.943 -0.185 -12.641 1 98 256 ARG B N 1
ATOM 4742 C CA . ARG B 1 256 ? -0.614 -0.278 -12.047 1 98 256 ARG B CA 1
ATOM 4743 C C . ARG B 1 256 ? -0.664 -1.01 -10.703 1 98 256 ARG B C 1
ATOM 4745 O O . ARG B 1 256 ? -0.916 -0.398 -9.664 1 98 256 ARG B O 1
ATOM 4752 N N . PHE B 1 257 ? -0.404 -2.279 -10.742 1 98.38 257 PHE B N 1
ATOM 4753 C CA . PHE B 1 257 ? -0.668 -3.068 -9.547 1 98.38 257 PHE B CA 1
ATOM 4754 C C . PHE B 1 257 ? 0.576 -3.154 -8.664 1 98.38 257 PHE B C 1
ATOM 4756 O O . PHE B 1 257 ? 0.498 -3.566 -7.508 1 98.38 257 PHE B O 1
ATOM 4763 N N . LEU B 1 258 ? 1.73 -2.773 -9.219 1 98.81 258 LEU B N 1
ATOM 4764 C CA . LEU B 1 258 ? 2.965 -2.852 -8.445 1 98.81 258 LEU B CA 1
ATOM 4765 C C . LEU B 1 258 ? 3.844 -1.631 -8.703 1 98.81 258 LEU B C 1
ATOM 4767 O O . LEU B 1 258 ? 3.996 -1.199 -9.852 1 98.81 258 LEU B O 1
ATOM 4771 N N . ARG B 1 259 ? 4.41 -1.116 -7.664 1 98.81 259 ARG B N 1
ATOM 4772 C CA . ARG B 1 259 ? 5.41 -0.052 -7.703 1 98.81 259 ARG B CA 1
ATOM 4773 C C . ARG B 1 259 ? 6.613 -0.397 -6.828 1 98.81 259 ARG B C 1
ATOM 4775 O O . ARG B 1 259 ? 6.473 -0.604 -5.621 1 98.81 259 ARG B O 1
ATOM 4782 N N . LEU B 1 260 ? 7.734 -0.552 -7.453 1 98.88 260 LEU B N 1
ATOM 4783 C CA . LEU B 1 260 ? 9.016 -0.752 -6.785 1 98.88 260 LEU B CA 1
ATOM 4784 C C . LEU B 1 260 ? 9.797 0.553 -6.719 1 98.88 260 LEU B C 1
ATOM 4786 O O . LEU B 1 260 ? 10.078 1.169 -7.75 1 98.88 260 LEU B O 1
ATOM 4790 N N . GLU B 1 261 ? 10.172 0.896 -5.512 1 98.75 261 GLU B N 1
ATOM 4791 C CA . GLU B 1 261 ? 10.773 2.207 -5.285 1 98.75 261 GLU B CA 1
ATOM 4792 C C . GLU B 1 261 ? 12.258 2.082 -4.957 1 98.75 261 GLU B C 1
ATOM 4794 O O . GLU B 1 261 ? 12.648 1.286 -4.098 1 98.75 261 GLU B O 1
ATOM 4799 N N . GLY B 1 262 ? 13.055 2.889 -5.602 1 98.06 262 GLY B N 1
ATOM 4800 C CA . GLY B 1 262 ? 14.484 2.963 -5.344 1 98.06 262 GLY B CA 1
ATOM 4801 C C . GLY B 1 262 ? 14.992 4.387 -5.223 1 98.06 262 GLY B C 1
ATOM 4802 O O . GLY B 1 262 ? 14.219 5.34 -5.305 1 98.06 262 GLY B O 1
ATOM 4803 N N . THR B 1 263 ? 16.266 4.566 -4.992 1 97 263 THR B N 1
ATOM 4804 C CA . THR B 1 263 ? 16.875 5.855 -4.707 1 97 263 THR B CA 1
ATOM 4805 C C . THR B 1 263 ? 17.047 6.668 -5.988 1 97 263 THR B C 1
ATOM 4807 O O . THR B 1 263 ? 17.344 7.863 -5.938 1 97 263 THR B O 1
ATOM 4810 N N . LYS B 1 264 ? 16.797 6.035 -7.148 1 96.94 264 LYS B N 1
ATOM 4811 C CA . LYS B 1 264 ? 17.016 6.766 -8.391 1 96.94 264 LYS B CA 1
ATOM 4812 C C . LYS B 1 264 ? 15.766 6.723 -9.273 1 96.94 264 LYS B C 1
ATOM 4814 O O . LYS B 1 264 ? 15.773 7.234 -10.398 1 96.94 264 LYS B O 1
ATOM 4819 N N . GLY B 1 265 ? 14.734 6.109 -8.797 1 97.88 265 GLY B N 1
ATOM 4820 C CA . GLY B 1 265 ? 13.523 6.008 -9.594 1 97.88 265 GLY B CA 1
ATOM 4821 C C . GLY B 1 265 ? 12.609 4.879 -9.156 1 97.88 265 GLY B C 1
ATOM 4822 O O . GLY B 1 265 ? 12.672 4.438 -8.008 1 97.88 265 GLY B O 1
ATOM 4823 N N . THR B 1 266 ? 11.711 4.504 -10.117 1 98.81 266 THR B N 1
ATOM 4824 C CA . THR B 1 266 ? 10.719 3.488 -9.781 1 98.81 266 THR B CA 1
ATOM 4825 C C . THR B 1 266 ? 10.539 2.506 -10.938 1 98.81 266 THR B C 1
ATOM 4827 O O . THR B 1 266 ? 10.797 2.846 -12.094 1 98.81 266 THR B O 1
ATOM 4830 N N . LEU B 1 267 ? 10.211 1.308 -10.602 1 98.88 267 LEU B N 1
ATOM 4831 C CA . LEU B 1 267 ? 9.68 0.312 -11.523 1 98.88 267 LEU B CA 1
ATOM 4832 C C . LEU B 1 267 ? 8.195 0.076 -11.273 1 98.88 267 LEU B C 1
ATOM 4834 O O . LEU B 1 267 ? 7.766 -0.035 -10.125 1 98.88 267 LEU B O 1
ATOM 4838 N N . GLU B 1 268 ? 7.422 0.03 -12.344 1 98.88 268 GLU B N 1
ATOM 4839 C CA . GLU B 1 268 ? 5.992 -0.237 -12.242 1 98.88 268 GLU B CA 1
ATOM 4840 C C . GLU B 1 268 ? 5.582 -1.403 -13.141 1 98.88 268 GLU B C 1
ATOM 4842 O O . GLU B 1 268 ? 6.094 -1.552 -14.25 1 98.88 268 GLU B O 1
ATOM 4847 N N . LEU B 1 269 ? 4.734 -2.209 -12.656 1 98.88 269 LEU B N 1
ATOM 4848 C CA . LEU B 1 269 ? 4.113 -3.277 -13.43 1 98.88 269 LEU B CA 1
ATOM 4849 C C . LEU B 1 269 ? 2.623 -3.023 -13.617 1 98.88 269 LEU B C 1
ATOM 4851 O O . LEU B 1 269 ? 1.965 -2.49 -12.719 1 98.88 269 LEU B O 1
ATOM 4855 N N . TYR B 1 270 ? 2.094 -3.445 -14.781 1 98.25 270 TYR B N 1
ATOM 4856 C CA . TYR B 1 270 ? 0.717 -3.15 -15.156 1 98.25 270 TYR B CA 1
ATOM 4857 C C . TYR B 1 270 ? -0.007 -4.41 -15.609 1 98.25 270 TYR B C 1
ATOM 4859 O O . TYR B 1 270 ? 0.625 -5.371 -16.062 1 98.25 270 TYR B O 1
ATOM 4867 N N . GLY B 1 271 ? -1.34 -4.336 -15.477 1 96.94 271 GLY B N 1
ATOM 4868 C CA . GLY B 1 271 ? -2.178 -5.391 -16.016 1 96.94 271 GLY B CA 1
ATOM 4869 C C . GLY B 1 271 ? -2.498 -6.477 -15.016 1 96.94 271 GLY B C 1
ATOM 4870 O O . GLY B 1 271 ? -2.828 -6.188 -13.859 1 96.94 271 GLY B O 1
ATOM 4871 N N . ASN B 1 272 ? -2.443 -7.785 -15.484 1 97.25 272 ASN B N 1
ATOM 4872 C CA . ASN B 1 272 ? -2.725 -8.938 -14.633 1 97.25 272 ASN B CA 1
ATOM 4873 C C . ASN B 1 272 ? -1.577 -9.219 -13.672 1 97.25 272 ASN B C 1
ATOM 4875 O O . ASN B 1 272 ? -0.487 -9.609 -14.094 1 97.25 272 ASN B O 1
ATOM 4879 N N . PRO B 1 273 ? -1.811 -9.086 -12.406 1 98.38 273 PRO B N 1
ATOM 4880 C CA . PRO B 1 273 ? -0.717 -9.25 -11.445 1 98.38 273 PRO B CA 1
ATOM 4881 C C . PRO B 1 273 ? -0.098 -10.648 -11.492 1 98.38 273 PRO B C 1
ATOM 4883 O O . PRO B 1 273 ? 1.061 -10.828 -11.109 1 98.38 273 PRO B O 1
ATOM 4886 N N . ALA B 1 274 ? -0.803 -11.625 -11.953 1 98.25 274 ALA B N 1
ATOM 4887 C CA . ALA B 1 274 ? -0.265 -12.977 -12.031 1 98.25 274 ALA B CA 1
ATOM 4888 C C . ALA B 1 274 ? 0.642 -13.141 -13.25 1 98.25 274 ALA B C 1
ATOM 4890 O O . ALA B 1 274 ? 1.562 -13.961 -13.242 1 98.25 274 ALA B O 1
ATOM 4891 N N . ALA B 1 275 ? 0.332 -12.398 -14.266 1 98 275 ALA B N 1
ATOM 4892 C CA . ALA B 1 275 ? 1.064 -12.484 -15.531 1 98 275 ALA B CA 1
ATOM 4893 C C . ALA B 1 275 ? 1.111 -11.133 -16.234 1 98 275 ALA B C 1
ATOM 4895 O O . ALA B 1 275 ? 0.566 -10.977 -17.328 1 98 275 ALA B O 1
ATOM 4896 N N . PRO B 1 276 ? 1.847 -10.211 -15.609 1 98.19 276 PRO B N 1
ATOM 4897 C CA . PRO B 1 276 ? 1.895 -8.891 -16.234 1 98.19 276 PRO B CA 1
ATOM 4898 C C . PRO B 1 276 ? 2.584 -8.914 -17.594 1 98.19 276 PRO B C 1
ATOM 4900 O O . PRO B 1 276 ? 3.518 -9.695 -17.812 1 98.19 276 PRO B O 1
ATOM 4903 N N . LYS B 1 277 ? 2.141 -8.023 -18.469 1 97.06 277 LYS B N 1
ATOM 4904 C CA . LYS B 1 277 ? 2.736 -7.953 -19.797 1 97.06 277 LYS B CA 1
ATOM 4905 C C . LYS B 1 277 ? 3.529 -6.664 -19.984 1 97.06 277 LYS B C 1
ATOM 4907 O O . LYS B 1 277 ? 4.281 -6.523 -20.953 1 97.06 277 LYS B O 1
ATOM 4912 N N . GLN B 1 278 ? 3.354 -5.75 -18.984 1 98.5 278 GLN B N 1
ATOM 4913 C CA . GLN B 1 278 ? 3.986 -4.449 -19.172 1 98.5 278 GLN B CA 1
ATOM 4914 C C . GLN B 1 278 ? 4.773 -4.039 -17.922 1 98.5 278 GLN B C 1
ATOM 4916 O O . GLN B 1 278 ? 4.27 -4.121 -16.812 1 98.5 278 GLN B O 1
ATOM 4921 N N . ALA B 1 279 ? 5.988 -3.588 -18.125 1 98.81 279 ALA B N 1
ATOM 4922 C CA . ALA B 1 279 ? 6.875 -3.023 -17.109 1 98.81 279 ALA B CA 1
ATOM 4923 C C . ALA B 1 279 ? 7.426 -1.671 -17.562 1 98.81 279 ALA B C 1
ATOM 4925 O O . ALA B 1 279 ? 7.773 -1.489 -18.719 1 98.81 279 ALA B O 1
ATOM 4926 N N . LYS B 1 280 ? 7.445 -0.72 -16.688 1 98.81 280 LYS B N 1
ATOM 4927 C CA . LYS B 1 280 ? 8 0.601 -16.969 1 98.81 280 LYS B CA 1
ATOM 4928 C C . LYS B 1 280 ? 8.953 1.045 -15.867 1 98.81 280 LYS B C 1
ATOM 4930 O O . LYS B 1 280 ? 8.688 0.81 -14.688 1 98.81 280 LYS B O 1
ATOM 4935 N N . VAL B 1 281 ? 10.023 1.65 -16.234 1 98.81 281 VAL B N 1
ATOM 4936 C CA . VAL B 1 281 ? 10.953 2.275 -15.289 1 98.81 281 VAL B CA 1
ATOM 4937 C C . VAL B 1 281 ? 10.914 3.793 -15.453 1 98.81 281 VAL B C 1
ATOM 4939 O O . VAL B 1 281 ? 10.945 4.301 -16.578 1 98.81 281 VAL B O 1
ATOM 4942 N N . PHE B 1 282 ? 10.828 4.477 -14.406 1 98.69 282 PHE B N 1
ATOM 4943 C CA . PHE B 1 282 ? 10.844 5.934 -14.406 1 98.69 282 PHE B CA 1
ATOM 4944 C C . PHE B 1 282 ? 12 6.461 -13.562 1 98.69 282 PHE B C 1
ATOM 4946 O O . PHE B 1 282 ? 12.336 5.879 -12.531 1 98.69 282 PHE B O 1
ATOM 4953 N N . ASP B 1 283 ? 12.562 7.562 -13.984 1 97.88 283 ASP B N 1
ATOM 4954 C CA . ASP B 1 283 ? 13.578 8.203 -13.148 1 97.88 283 ASP B CA 1
ATOM 4955 C C . ASP B 1 283 ? 12.938 9.07 -12.07 1 97.88 283 ASP B C 1
ATOM 4957 O O . ASP B 1 283 ? 11.719 9.062 -11.906 1 97.88 283 ASP B O 1
ATOM 4961 N N . GLN B 1 284 ? 13.742 9.75 -11.297 1 95.88 284 GLN B N 1
ATOM 4962 C CA . GLN B 1 284 ? 13.258 10.5 -10.141 1 95.88 284 GLN B CA 1
ATOM 4963 C C . GLN B 1 284 ? 12.375 11.664 -10.57 1 95.88 284 GLN B C 1
ATOM 4965 O O . GLN B 1 284 ? 11.523 12.117 -9.805 1 95.88 284 GLN B O 1
ATOM 4970 N N . ASP B 1 285 ? 12.492 12.133 -11.75 1 94.88 285 ASP B N 1
ATOM 4971 C CA . ASP B 1 285 ? 11.719 13.258 -12.266 1 94.88 285 ASP B CA 1
ATOM 4972 C C . ASP B 1 285 ? 10.43 12.789 -12.922 1 94.88 285 ASP B C 1
ATOM 4974 O O . ASP B 1 285 ? 9.664 13.602 -13.453 1 94.88 285 ASP B O 1
ATOM 4978 N N . GLY B 1 286 ? 10.227 11.477 -12.984 1 95.56 286 GLY B N 1
ATOM 4979 C CA . GLY B 1 286 ? 9.008 10.922 -13.555 1 95.56 286 GLY B CA 1
ATOM 4980 C C . GLY B 1 286 ? 9.109 10.648 -15.039 1 95.56 286 GLY B C 1
ATOM 4981 O O . GLY B 1 286 ? 8.109 10.359 -15.695 1 95.56 286 GLY B O 1
ATOM 4982 N N . ASN B 1 287 ? 10.32 10.781 -15.539 1 97.5 287 ASN B N 1
ATOM 4983 C CA . ASN B 1 287 ? 10.508 10.477 -16.953 1 97.5 287 ASN B CA 1
ATOM 4984 C C . ASN B 1 287 ? 10.633 8.977 -17.203 1 97.5 287 ASN B C 1
ATOM 4986 O O . ASN B 1 287 ? 11.281 8.266 -16.438 1 97.5 287 ASN B O 1
ATOM 4990 N N . LEU B 1 288 ? 10.008 8.516 -18.266 1 98.31 288 LEU B N 1
ATOM 4991 C CA . LEU B 1 288 ? 10.109 7.117 -18.672 1 98.31 288 LEU B CA 1
ATOM 4992 C C . LEU B 1 288 ? 11.516 6.793 -19.156 1 98.31 288 LEU B C 1
ATOM 4994 O O . LEU B 1 288 ? 12.023 7.43 -20.078 1 98.31 288 LEU B O 1
ATOM 4998 N N . VAL B 1 289 ? 12.156 5.859 -18.562 1 98.19 289 VAL B N 1
ATOM 4999 C CA . VAL B 1 289 ? 13.531 5.461 -18.859 1 98.19 289 VAL B CA 1
ATOM 5000 C C . VAL B 1 289 ? 13.523 4.238 -19.781 1 98.19 289 VAL B C 1
ATOM 5002 O O . VAL B 1 289 ? 14.312 4.16 -20.719 1 98.19 289 VAL B O 1
ATOM 5005 N N . LYS B 1 290 ? 12.758 3.248 -19.375 1 98.06 290 LYS B N 1
ATOM 5006 C CA . LYS B 1 290 ? 12.672 1.978 -20.094 1 98.06 290 LYS B CA 1
ATOM 5007 C C . LYS B 1 290 ? 11.258 1.407 -20.031 1 98.06 290 LYS B C 1
ATOM 5009 O O . LYS B 1 290 ? 10.531 1.646 -19.078 1 98.06 290 LYS B O 1
ATOM 5014 N N . GLU B 1 291 ? 10.914 0.695 -21.094 1 98.44 291 GLU B N 1
ATOM 5015 C CA . GLU B 1 291 ? 9.617 0.03 -21.141 1 98.44 291 GLU B CA 1
ATOM 5016 C C . GLU B 1 291 ? 9.711 -1.32 -21.859 1 98.44 291 GLU B C 1
ATOM 5018 O O . GLU B 1 291 ? 10.477 -1.474 -22.812 1 98.44 291 GLU B O 1
ATOM 5023 N N . HIS B 1 292 ? 8.992 -2.285 -21.312 1 98.38 292 HIS B N 1
ATOM 5024 C CA . HIS B 1 292 ? 8.82 -3.594 -21.938 1 98.38 292 HIS B CA 1
ATOM 5025 C C . HIS B 1 292 ? 7.348 -3.963 -22.047 1 98.38 292 HIS B C 1
ATOM 5027 O O . HIS B 1 292 ? 6.594 -3.834 -21.078 1 98.38 292 HIS B O 1
ATOM 5033 N N . LEU B 1 293 ? 6.949 -4.371 -23.203 1 97.62 293 LEU B N 1
ATOM 5034 C CA . LEU B 1 293 ? 5.602 -4.875 -23.453 1 97.62 293 LEU B CA 1
ATOM 5035 C C . LEU B 1 293 ? 5.652 -6.227 -24.156 1 97.62 293 LEU B C 1
ATOM 5037 O O . LEU B 1 293 ? 6.16 -6.332 -25.281 1 97.62 293 LEU B O 1
ATOM 5041 N N . ASP B 1 294 ? 5.133 -7.262 -23.375 1 95.44 294 ASP B N 1
ATOM 5042 C CA . ASP B 1 294 ? 5.012 -8.57 -24.016 1 95.44 294 ASP B CA 1
ATOM 5043 C C . ASP B 1 294 ? 3.977 -8.547 -25.141 1 95.44 294 ASP B C 1
ATOM 5045 O O . ASP B 1 294 ? 2.826 -8.156 -24.922 1 95.44 294 ASP B O 1
ATOM 5049 N N . LYS B 1 295 ? 4.324 -9 -26.344 1 92.88 295 LYS B N 1
ATOM 5050 C CA . LYS B 1 295 ? 3.438 -8.906 -27.5 1 92.88 295 LYS B CA 1
ATOM 5051 C C . LYS B 1 295 ? 2.965 -10.289 -27.938 1 92.88 295 LYS B C 1
ATOM 5053 O O . LYS B 1 295 ? 2.186 -10.414 -28.891 1 92.88 295 LYS B O 1
ATOM 5058 N N . ASP B 1 296 ? 3.273 -11.273 -27.188 1 89.25 296 ASP B N 1
ATOM 5059 C CA . ASP B 1 296 ? 2.896 -12.617 -27.609 1 89.25 296 ASP B CA 1
ATOM 5060 C C . ASP B 1 296 ? 1.416 -12.883 -27.344 1 89.25 296 ASP B C 1
ATOM 5062 O O . ASP B 1 296 ? 0.745 -12.078 -26.688 1 89.25 296 ASP B O 1
ATOM 5066 N N . SER B 1 297 ? 0.924 -13.93 -27.922 1 90.69 297 SER B N 1
ATOM 5067 C CA . SER B 1 297 ? -0.496 -14.25 -27.828 1 90.69 297 SER B CA 1
ATOM 5068 C C . SER B 1 297 ? -0.765 -15.242 -26.703 1 90.69 297 SER B C 1
ATOM 5070 O O . SER B 1 297 ? -1.887 -15.727 -26.547 1 90.69 297 SER B O 1
ATOM 5072 N N . PHE B 1 298 ? 0.17 -15.539 -25.938 1 94.5 298 PHE B N 1
ATOM 5073 C CA . PHE B 1 298 ? 0.019 -16.547 -24.906 1 94.5 298 PHE B CA 1
ATOM 5074 C C . PHE B 1 298 ? -0.662 -15.945 -23.672 1 94.5 298 PHE B C 1
ATOM 5076 O O . PHE B 1 298 ? -0.522 -14.758 -23.391 1 94.5 298 PHE B O 1
ATOM 5083 N N . ASP B 1 299 ? -1.302 -16.797 -22.938 1 95.25 299 ASP B N 1
ATOM 5084 C CA . ASP B 1 299 ? -1.8 -16.438 -21.609 1 95.25 299 ASP B CA 1
ATOM 5085 C C . ASP B 1 299 ? -0.652 -16.281 -20.609 1 95.25 299 ASP B C 1
ATOM 5087 O O . ASP B 1 299 ? -0.77 -15.539 -19.625 1 95.25 299 ASP B O 1
ATOM 5091 N N . GLY B 1 300 ? 0.353 -17 -20.844 1 96.88 300 GLY B N 1
ATOM 5092 C CA . GLY B 1 300 ? 1.54 -16.875 -20.016 1 96.88 300 GLY B CA 1
ATOM 5093 C C . GLY B 1 300 ? 1.976 -18.203 -19.406 1 96.88 300 GLY B C 1
ATOM 5094 O O . GLY B 1 300 ? 3.113 -18.328 -18.953 1 96.88 300 GLY B O 1
ATOM 5095 N N . PHE B 1 301 ? 1.137 -19.219 -19.438 1 97.94 301 PHE B N 1
ATOM 5096 C CA . PHE B 1 301 ? 1.429 -20.5 -18.812 1 97.94 301 PHE B CA 1
ATOM 5097 C C . PHE B 1 301 ? 2.533 -21.234 -19.547 1 97.94 301 PHE B C 1
ATOM 5099 O O . PHE B 1 301 ? 3.184 -22.125 -18.984 1 97.94 301 PHE B O 1
ATOM 5106 N N . ILE B 1 302 ? 2.754 -20.906 -20.812 1 97.25 302 ILE B N 1
ATOM 5107 C CA . ILE B 1 302 ? 3.746 -21.578 -21.656 1 97.25 302 ILE B CA 1
ATOM 5108 C C . ILE B 1 302 ? 5.133 -21.406 -21.031 1 97.25 302 ILE B C 1
ATOM 5110 O O . ILE B 1 302 ? 5.977 -22.297 -21.156 1 97.25 302 ILE B O 1
ATOM 5114 N N . HIS B 1 303 ? 5.328 -20.328 -20.328 1 96.94 303 HIS B N 1
ATOM 5115 C CA . HIS B 1 303 ? 6.656 -20.031 -19.797 1 96.94 303 HIS B CA 1
ATOM 5116 C C . HIS B 1 303 ? 7.023 -20.984 -18.656 1 96.94 303 HIS B C 1
ATOM 5118 O O . HIS B 1 303 ? 8.156 -21.453 -18.578 1 96.94 303 HIS B O 1
ATOM 5124 N N . GLU B 1 304 ? 6.055 -21.25 -17.766 1 98.06 304 GLU B N 1
ATOM 5125 C CA . GLU B 1 304 ? 6.355 -22.219 -16.734 1 98.06 304 GLU B CA 1
ATOM 5126 C C . GLU B 1 304 ? 6.402 -23.641 -17.281 1 98.06 304 GLU B C 1
ATOM 5128 O O . GLU B 1 304 ? 7.18 -24.469 -16.812 1 98.06 304 GLU B O 1
ATOM 5133 N N . ALA B 1 305 ? 5.578 -23.938 -18.312 1 97.94 305 ALA B N 1
ATOM 5134 C CA . ALA B 1 305 ? 5.641 -25.234 -18.969 1 97.94 305 ALA B CA 1
ATOM 5135 C C . ALA B 1 305 ? 7.02 -25.484 -19.578 1 97.94 305 ALA B C 1
ATOM 5137 O O . ALA B 1 305 ? 7.598 -26.562 -19.406 1 97.94 305 ALA B O 1
ATOM 5138 N N . ASN B 1 306 ? 7.52 -24.469 -20.297 1 97.25 306 ASN B N 1
ATOM 5139 C CA . ASN B 1 306 ? 8.852 -24.547 -20.875 1 97.25 306 ASN B CA 1
ATOM 5140 C C . ASN B 1 306 ? 9.922 -24.75 -19.797 1 97.25 306 ASN B C 1
ATOM 5142 O O . ASN B 1 306 ? 10.82 -25.578 -19.953 1 97.25 306 ASN B O 1
ATOM 5146 N N . ALA B 1 307 ? 9.797 -24.016 -18.703 1 97.06 307 ALA B N 1
ATOM 5147 C CA . ALA B 1 307 ? 10.773 -24.125 -17.625 1 97.06 307 ALA B CA 1
ATOM 5148 C C . ALA B 1 307 ? 10.773 -25.531 -17.031 1 97.06 307 ALA B C 1
ATOM 5150 O O . ALA B 1 307 ? 11.836 -26.094 -16.75 1 97.06 307 ALA B O 1
ATOM 5151 N N . ALA B 1 308 ? 9.602 -26.062 -16.797 1 97.88 308 ALA B N 1
ATOM 5152 C CA . ALA B 1 308 ? 9.484 -27.422 -16.266 1 97.88 308 ALA B CA 1
ATOM 5153 C C . ALA B 1 308 ? 10.094 -28.438 -17.219 1 97.88 308 ALA B C 1
ATOM 5155 O O . ALA B 1 308 ? 10.867 -29.312 -16.812 1 97.88 308 ALA B O 1
ATOM 5156 N N . ALA B 1 309 ? 9.75 -28.328 -18.5 1 96.56 309 ALA B N 1
ATOM 5157 C CA . ALA B 1 309 ? 10.258 -29.25 -19.516 1 96.56 309 ALA B CA 1
ATOM 5158 C C . ALA B 1 309 ? 11.781 -29.219 -19.594 1 96.56 309 ALA B C 1
ATOM 5160 O O . ALA B 1 309 ? 12.438 -30.25 -19.656 1 96.56 309 ALA B O 1
ATOM 5161 N N . GLU B 1 310 ? 12.289 -28.031 -19.562 1 96.44 310 GLU B N 1
ATOM 5162 C CA . GLU B 1 310 ? 13.734 -27.859 -19.625 1 96.44 310 GLU B CA 1
ATOM 5163 C C . GLU B 1 310 ? 14.422 -28.484 -18.406 1 96.44 310 GLU B C 1
ATOM 5165 O O . GLU B 1 310 ? 15.461 -29.125 -18.547 1 96.44 310 GLU B O 1
ATOM 5170 N N . ALA B 1 311 ? 13.875 -28.266 -17.281 1 97.62 311 ALA B N 1
ATOM 5171 C CA . ALA B 1 311 ? 14.445 -28.828 -16.062 1 97.62 311 ALA B CA 1
ATOM 5172 C C . ALA B 1 311 ? 14.422 -30.344 -16.094 1 97.62 311 ALA B C 1
ATOM 5174 O O . ALA B 1 311 ? 15.414 -31 -15.781 1 97.62 311 ALA B O 1
ATOM 5175 N N . VAL B 1 312 ? 13.289 -30.922 -16.5 1 97.19 312 VAL B N 1
ATOM 5176 C CA . VAL B 1 312 ? 13.141 -32.375 -16.578 1 97.19 312 VAL B CA 1
ATOM 5177 C C . VAL B 1 312 ? 14.164 -32.938 -17.578 1 97.19 312 VAL B C 1
ATOM 5179 O O . VAL B 1 312 ? 14.844 -33.906 -17.281 1 97.19 312 VAL B O 1
ATOM 5182 N N . LYS B 1 313 ? 14.273 -32.312 -18.703 1 95.81 313 LYS B N 1
ATOM 5183 C CA . LYS B 1 313 ? 15.219 -32.781 -19.719 1 95.81 313 LYS B CA 1
ATOM 5184 C C . LYS B 1 313 ? 16.656 -32.719 -19.203 1 95.81 313 LYS B C 1
ATOM 5186 O O . LYS B 1 313 ? 17.484 -33.562 -19.578 1 95.81 313 LYS B O 1
ATOM 5191 N N . ALA B 1 314 ? 16.906 -31.797 -18.406 1 97.31 314 ALA B N 1
ATOM 5192 C CA . ALA B 1 314 ? 18.25 -31.609 -17.859 1 97.31 314 ALA B CA 1
ATOM 5193 C C . ALA B 1 314 ? 18.484 -32.562 -16.688 1 97.31 314 ALA B C 1
ATOM 5195 O O . ALA B 1 314 ? 19.562 -32.531 -16.078 1 97.31 314 ALA B O 1
ATOM 5196 N N . GLY B 1 315 ? 17.469 -33.312 -16.297 1 97.56 315 GLY B N 1
ATOM 5197 C CA . GLY B 1 315 ? 17.594 -34.281 -15.234 1 97.56 315 GLY B CA 1
ATOM 5198 C C . GLY B 1 315 ? 17.469 -33.656 -13.844 1 97.56 315 GLY B C 1
ATOM 5199 O O . GLY B 1 315 ? 17.891 -34.281 -12.859 1 97.56 315 GLY B O 1
ATOM 5200 N N . LYS B 1 316 ? 16.922 -32.469 -13.75 1 98.19 316 LYS B N 1
ATOM 5201 C CA . LYS B 1 316 ? 16.75 -31.797 -12.469 1 98.19 316 LYS B CA 1
ATOM 5202 C C . LYS B 1 316 ? 15.469 -32.25 -11.773 1 98.19 316 LYS B C 1
ATOM 5204 O O . LYS B 1 316 ? 14.5 -32.625 -12.438 1 98.19 316 LYS B O 1
ATOM 5209 N N . THR B 1 317 ? 15.5 -32.188 -10.445 1 98.44 317 THR B N 1
ATOM 5210 C CA . THR B 1 317 ? 14.305 -32.531 -9.688 1 98.44 317 THR B CA 1
ATOM 5211 C C . THR B 1 317 ? 13.562 -31.281 -9.258 1 98.44 317 THR B C 1
ATOM 5213 O O . THR B 1 317 ? 12.406 -31.344 -8.828 1 98.44 317 THR B O 1
ATOM 5216 N N . GLN B 1 318 ? 14.273 -30.156 -9.32 1 98.56 318 GLN B N 1
ATOM 5217 C CA . GLN B 1 318 ? 13.719 -28.859 -8.93 1 98.56 318 GLN B CA 1
ATOM 5218 C C . GLN B 1 318 ? 14.008 -27.797 -9.992 1 98.56 318 GLN B C 1
ATOM 5220 O O . GLN B 1 318 ? 15.016 -27.875 -10.695 1 98.56 318 GLN B O 1
ATOM 5225 N N . ALA B 1 319 ? 13.117 -26.875 -10.07 1 97.69 319 ALA B N 1
ATOM 5226 C CA . ALA B 1 319 ? 13.375 -25.734 -10.93 1 97.69 319 ALA B CA 1
ATOM 5227 C C . ALA B 1 319 ? 14.242 -24.688 -10.227 1 97.69 319 ALA B C 1
ATOM 5229 O O . ALA B 1 319 ? 14.016 -24.391 -9.047 1 97.69 319 ALA B O 1
ATOM 5230 N N . ASP B 1 320 ? 15.156 -24.031 -10.891 1 96.31 320 ASP B N 1
ATOM 5231 C CA . ASP B 1 320 ? 16.078 -23.062 -10.297 1 96.31 320 ASP B CA 1
ATOM 5232 C C . ASP B 1 320 ? 15.328 -21.828 -9.797 1 96.31 320 ASP B C 1
ATOM 5234 O O . ASP B 1 320 ? 15.672 -21.25 -8.766 1 96.31 320 ASP B O 1
ATOM 5238 N N . ALA B 1 321 ? 14.281 -21.391 -10.469 1 97 321 ALA B N 1
ATOM 5239 C CA . ALA B 1 321 ? 13.562 -20.156 -10.172 1 97 321 ALA B CA 1
ATOM 5240 C C . ALA B 1 321 ? 12.656 -20.328 -8.961 1 97 321 ALA B C 1
ATOM 5242 O O . ALA B 1 321 ? 12.227 -19.328 -8.359 1 97 321 ALA B O 1
ATOM 5243 N N . ILE B 1 322 ? 12.344 -21.578 -8.633 1 98.25 322 ILE B N 1
ATOM 5244 C CA . ILE B 1 322 ? 11.477 -21.828 -7.488 1 98.25 322 ILE B CA 1
ATOM 5245 C C . ILE B 1 322 ? 11.805 -23.188 -6.883 1 98.25 322 ILE B C 1
ATOM 5247 O O . ILE B 1 322 ? 11.016 -24.125 -6.977 1 98.25 322 ILE B O 1
ATOM 5251 N N . PRO B 1 323 ? 12.977 -23.266 -6.277 1 98.56 323 PRO B N 1
ATOM 5252 C CA . PRO B 1 323 ? 13.305 -24.516 -5.59 1 98.56 323 PRO B CA 1
ATOM 5253 C C . PRO B 1 323 ? 12.312 -24.859 -4.484 1 98.56 323 PRO B C 1
ATOM 5255 O O . PRO B 1 323 ? 11.523 -24.016 -4.066 1 98.56 323 PRO B O 1
ATOM 5258 N N . TRP B 1 324 ? 12.359 -26.094 -4.059 1 98.81 324 TRP B N 1
ATOM 5259 C CA . TRP B 1 324 ? 11.391 -26.609 -3.102 1 98.81 324 TRP B CA 1
ATOM 5260 C C . TRP B 1 324 ? 11.375 -25.766 -1.83 1 98.81 324 TRP B C 1
ATOM 5262 O O . TRP B 1 324 ? 10.305 -25.484 -1.281 1 98.81 324 TRP B O 1
ATOM 5272 N N . ASP B 1 325 ? 12.5 -25.312 -1.354 1 98.62 325 ASP B N 1
ATOM 5273 C CA . ASP B 1 325 ? 12.586 -24.547 -0.112 1 98.62 325 ASP B CA 1
ATOM 5274 C C . ASP B 1 325 ? 11.969 -23.156 -0.278 1 98.62 325 ASP B C 1
ATOM 5276 O O . ASP B 1 325 ? 11.562 -22.531 0.703 1 98.62 325 ASP B O 1
ATOM 5280 N N . GLU B 1 326 ? 11.961 -22.609 -1.479 1 98.81 326 GLU B N 1
ATOM 5281 C CA . GLU B 1 326 ? 11.266 -21.344 -1.721 1 98.81 326 GLU B CA 1
ATOM 5282 C C . GLU B 1 326 ? 9.75 -21.516 -1.595 1 98.81 326 GLU B C 1
ATOM 5284 O O . GLU B 1 326 ? 9.07 -20.672 -1.022 1 98.81 326 GLU B O 1
ATOM 5289 N N . THR B 1 327 ? 9.242 -22.609 -2.172 1 98.88 327 THR B N 1
ATOM 5290 C CA . THR B 1 327 ? 7.832 -22.938 -2.02 1 98.88 327 THR B CA 1
ATOM 5291 C C . THR B 1 327 ? 7.469 -23.094 -0.546 1 98.88 327 THR B C 1
ATOM 5293 O O . THR B 1 327 ? 6.473 -22.531 -0.083 1 98.88 327 THR B O 1
ATOM 5296 N N . VAL B 1 328 ? 8.258 -23.797 0.172 1 98.88 328 VAL B N 1
ATOM 5297 C CA . VAL B 1 328 ? 8.008 -24.031 1.591 1 98.88 328 VAL B CA 1
ATOM 5298 C C . VAL B 1 328 ? 8.039 -22.703 2.342 1 98.88 328 VAL B C 1
ATOM 5300 O O . VAL B 1 328 ? 7.18 -22.438 3.18 1 98.88 328 VAL B O 1
ATOM 5303 N N . LEU B 1 329 ? 9.023 -21.875 2.047 1 98.81 329 LEU B N 1
ATOM 5304 C CA . LEU B 1 329 ? 9.141 -20.562 2.664 1 98.81 329 LEU B CA 1
ATOM 5305 C C . LEU B 1 329 ? 7.859 -19.766 2.459 1 98.81 329 LEU B C 1
ATOM 5307 O O . LEU B 1 329 ? 7.336 -19.172 3.406 1 98.81 329 LEU B O 1
ATOM 5311 N N . MET B 1 330 ? 7.367 -19.766 1.29 1 98.75 330 MET B N 1
ATOM 5312 C CA . MET B 1 330 ? 6.16 -19.016 0.958 1 98.75 330 MET B CA 1
ATOM 5313 C C . MET B 1 330 ? 4.945 -19.578 1.682 1 98.75 330 MET B C 1
ATOM 5315 O O . MET B 1 330 ? 4.133 -18.828 2.23 1 98.75 330 MET B O 1
ATOM 5319 N N . MET B 1 331 ? 4.84 -20.906 1.657 1 98.75 331 MET B N 1
ATOM 5320 C CA . MET B 1 331 ? 3.717 -21.547 2.338 1 98.75 331 MET B CA 1
ATOM 5321 C C . MET B 1 331 ? 3.758 -21.266 3.838 1 98.75 331 MET B C 1
ATOM 5323 O O . MET B 1 331 ? 2.736 -20.922 4.441 1 98.75 331 MET B O 1
ATOM 5327 N N . ASP B 1 332 ? 4.941 -21.375 4.422 1 98.62 332 ASP B N 1
ATOM 5328 C CA . ASP B 1 332 ? 5.102 -21.094 5.844 1 98.62 332 ASP B CA 1
ATOM 5329 C C . ASP B 1 332 ? 4.742 -19.641 6.16 1 98.62 332 ASP B C 1
ATOM 5331 O O . ASP B 1 332 ? 4.141 -19.359 7.195 1 98.62 332 ASP B O 1
ATOM 5335 N N . THR B 1 333 ? 5.148 -18.75 5.332 1 98.75 333 THR B N 1
ATOM 5336 C CA . THR B 1 333 ? 4.848 -17.344 5.512 1 98.75 333 THR B CA 1
ATOM 5337 C C . THR B 1 333 ? 3.34 -17.109 5.516 1 98.75 333 THR B C 1
ATOM 5339 O O . THR B 1 333 ? 2.816 -16.406 6.391 1 98.75 333 THR B O 1
ATOM 5342 N N . MET B 1 334 ? 2.643 -17.703 4.602 1 98.81 334 MET B N 1
ATOM 5343 C CA . MET B 1 334 ? 1.197 -17.516 4.523 1 98.81 334 MET B CA 1
ATOM 5344 C C . MET B 1 334 ? 0.496 -18.188 5.695 1 98.81 334 MET B C 1
ATOM 5346 O O . MET B 1 334 ? -0.528 -17.703 6.18 1 98.81 334 MET B O 1
ATOM 5350 N N . ASP B 1 335 ? 1.054 -19.375 6.156 1 98.62 335 ASP B N 1
ATOM 5351 C CA . ASP B 1 335 ? 0.548 -19.984 7.383 1 98.62 335 ASP B CA 1
ATOM 5352 C C . ASP B 1 335 ? 0.65 -19.016 8.562 1 98.62 335 ASP B C 1
ATOM 5354 O O . ASP B 1 335 ? -0.331 -18.781 9.273 1 98.62 335 ASP B O 1
ATOM 5358 N N . LYS B 1 336 ? 1.809 -18.469 8.695 1 98.56 336 LYS B N 1
ATOM 5359 C CA . LYS B 1 336 ? 2.049 -17.531 9.789 1 98.56 336 LYS B CA 1
ATOM 5360 C C . LYS B 1 336 ? 1.08 -16.359 9.734 1 98.56 336 LYS B C 1
ATOM 5362 O O . LYS B 1 336 ? 0.513 -15.961 10.758 1 98.56 336 LYS B O 1
ATOM 5367 N N . VAL B 1 337 ? 0.879 -15.789 8.602 1 98.69 337 VAL B N 1
ATOM 5368 C CA . VAL B 1 337 ? -0.021 -14.656 8.383 1 98.69 337 VAL B CA 1
ATOM 5369 C C . VAL B 1 337 ? -1.438 -15.039 8.812 1 98.69 337 VAL B C 1
ATOM 5371 O O . VAL B 1 337 ? -2.096 -14.289 9.531 1 98.69 337 VAL B O 1
ATOM 5374 N N . ARG B 1 338 ? -1.886 -16.188 8.344 1 98.56 338 ARG B N 1
ATOM 5375 C CA . ARG B 1 338 ? -3.236 -16.625 8.68 1 98.56 338 ARG B CA 1
ATOM 5376 C C . ARG B 1 338 ? -3.375 -16.859 10.18 1 98.56 338 ARG B C 1
ATOM 5378 O O . ARG B 1 338 ? -4.312 -16.375 10.812 1 98.56 338 ARG B O 1
ATOM 5385 N N . TRP B 1 339 ? -2.406 -17.609 10.727 1 98 339 TRP B N 1
ATOM 5386 C CA . TRP B 1 339 ? -2.512 -18.078 12.102 1 98 339 TRP B CA 1
ATOM 5387 C C . TRP B 1 339 ? -2.395 -16.906 13.078 1 98 339 TRP B C 1
ATOM 5389 O O . TRP B 1 339 ? -3.094 -16.875 14.094 1 98 339 TRP B O 1
ATOM 5399 N N . GLU B 1 340 ? -1.566 -15.93 12.781 1 96.81 340 GLU B N 1
ATOM 5400 C CA . GLU B 1 340 ? -1.428 -14.781 13.68 1 96.81 340 GLU B CA 1
ATOM 5401 C C . GLU B 1 340 ? -2.707 -13.953 13.711 1 96.81 340 GLU B C 1
ATOM 5403 O O . GLU B 1 340 ? -2.914 -13.156 14.633 1 96.81 340 GLU B O 1
ATOM 5408 N N . ASN B 1 341 ? -3.521 -14.133 12.734 1 97.75 341 ASN B N 1
ATOM 5409 C CA . ASN B 1 341 ? -4.781 -13.398 12.664 1 97.75 341 ASN B CA 1
ATOM 5410 C C . ASN B 1 341 ? -5.965 -14.281 13.047 1 97.75 341 ASN B C 1
ATOM 5412 O O . ASN B 1 341 ? -7.117 -13.938 12.781 1 97.75 341 ASN B O 1
ATOM 5416 N N . GLY B 1 342 ? -5.711 -15.516 13.547 1 96.31 342 GLY B N 1
ATOM 5417 C CA . GLY B 1 342 ? -6.746 -16.406 14.047 1 96.31 342 GLY B CA 1
ATOM 5418 C C . GLY B 1 342 ? -7.496 -17.125 12.938 1 96.31 342 GLY B C 1
ATOM 5419 O O . GLY B 1 342 ? -8.648 -17.531 13.125 1 96.31 342 GLY B O 1
ATOM 5420 N N . PHE B 1 343 ? -6.953 -17.125 11.789 1 98 343 PHE B N 1
ATOM 5421 C CA . PHE B 1 343 ? -7.57 -17.812 10.656 1 98 343 PHE B CA 1
ATOM 5422 C C . PHE B 1 343 ? -6.973 -19.203 10.469 1 98 343 PHE B C 1
ATOM 5424 O O . PHE B 1 343 ? -5.797 -19.328 10.117 1 98 343 PHE B O 1
ATOM 5431 N N . PHE B 1 344 ? -7.758 -20.234 10.586 1 97.44 344 PHE B N 1
ATOM 5432 C CA . PHE B 1 344 ? -7.363 -21.625 10.445 1 97.44 344 PHE B CA 1
ATOM 5433 C C . PHE B 1 344 ? -8.344 -22.375 9.547 1 97.44 344 PHE B C 1
ATOM 5435 O O . PHE B 1 344 ? -9.555 -22.234 9.688 1 97.44 344 PHE B O 1
ATOM 5442 N N . TYR B 1 345 ? -7.824 -23.125 8.641 1 97.12 345 TYR B N 1
ATOM 5443 C CA . TYR B 1 345 ? -8.688 -23.984 7.832 1 97.12 345 TYR B CA 1
ATOM 5444 C C . TYR B 1 345 ? -9.094 -25.234 8.609 1 97.12 345 TYR B C 1
ATOM 5446 O O . TYR B 1 345 ? -8.43 -25.609 9.578 1 97.12 345 TYR B O 1
ATOM 5454 N N . PRO B 1 346 ? -10.156 -25.859 8.133 1 94.06 346 PRO B N 1
ATOM 5455 C CA . PRO B 1 346 ? -10.562 -27.094 8.797 1 94.06 346 PRO B CA 1
ATOM 5456 C C . PRO B 1 346 ? -9.445 -28.141 8.859 1 94.06 346 PRO B C 1
ATOM 5458 O O . PRO B 1 346 ? -8.773 -28.391 7.852 1 94.06 346 PRO B O 1
ATOM 5461 N N . GLY B 1 347 ? -9.227 -28.656 10.07 1 91 347 GLY B N 1
ATOM 5462 C CA . GLY B 1 347 ? -8.211 -29.688 10.219 1 91 347 GLY B CA 1
ATOM 5463 C C . GLY B 1 347 ? -6.891 -29.141 10.75 1 91 347 GLY B C 1
ATOM 5464 O O . GLY B 1 347 ? -6.039 -29.906 11.203 1 91 347 GLY B O 1
ATOM 5465 N N . GLU B 1 348 ? -6.762 -27.812 10.672 1 92.19 348 GLU B N 1
ATOM 5466 C CA . GLU B 1 348 ? -5.539 -27.219 11.203 1 92.19 348 GLU B CA 1
ATOM 5467 C C . GLU B 1 348 ? -5.625 -27.047 12.719 1 92.19 348 GLU B C 1
ATOM 5469 O O . GLU B 1 348 ? -6.715 -26.906 13.273 1 92.19 348 GLU B O 1
ATOM 5474 N N . LYS B 1 349 ? -4.508 -27.203 13.523 1 80 349 LYS B N 1
ATOM 5475 C CA . LYS B 1 349 ? -4.445 -27.016 14.969 1 80 349 LYS B CA 1
ATOM 5476 C C . LYS B 1 349 ? -4.363 -25.547 15.328 1 80 349 LYS B C 1
ATOM 5478 O O . LYS B 1 349 ? -3.629 -24.781 14.688 1 80 349 LYS B O 1
ATOM 5483 N N . HIS B 1 350 ? -5.195 -25.109 16.141 1 74.75 350 HIS B N 1
ATOM 5484 C CA . HIS B 1 350 ? -5.219 -23.75 16.672 1 74.75 350 HIS B CA 1
ATOM 5485 C C . HIS B 1 350 ? -4.113 -23.547 17.703 1 74.75 350 HIS B C 1
ATOM 5487 O O . HIS B 1 350 ? -3.771 -24.469 18.438 1 74.75 350 HIS B O 1
#

InterPro domains:
  IPR000683 Gfo/Idh/MocA-like oxidoreductase, N-terminal [PF01408] (1-130)
  IPR036291 NAD(P)-binding domain superfamily [SSF51735] (2-165)
  IPR050984 Gfo/Idh/MocA domain-containing protein [PTHR22604] (2-349)
  IPR055170 GFO/IDH/MocA-like oxidoreductase domain [PF22725] (141-268)

pLDDT: mean 96.86, std 3.39, range [72.38, 98.94]